Protein AF-0000000070733814 (afdb_homodimer)

Foldseek 3Di:
DPPPDDPDPPPPPPPPPPPPDPPDDDDDPDDDDDDPPPPPPPCPVPPCQVPPPDPLSKGKWKFDPRHTDDPVVLLQLQQLLLVLLVCCLPPNLVRSLVSLVCCVVPVDGDDNPCSVVSLVVLLVSLVVADLVRLCVSQVVLQVVVLVVLVVLQVVFPAKDKFKIKMWMLADWLVLLLVVCQVCQAVFSLQCSLGVFWRHWHDDPNSKIWTWGQAFPHSTTHTKIWDQPDDDPHPADDDPQFVDWRWTFIGHPPDPDGAKIWTKGKGFDPPSHTIMIMTMIMGGPSPDPVSSSRNNSVVCRNVVSSVVVSSVVVVVVVCVVVVD/DPPPDDPDPDDPPPCPPCCDDDPPDDPDPPDPDDDPPPDPPCPVPPPPQPDPPDPLSKGKWKFDPRHTDDPVVLLQLQQLLLVLLVCCLPPNLVRSLVSLVCCVVPVDGDDNPCSVVSLVVLLVSLVVADLVRLCVSQVVLQVVVLVVLVVLQVVFPAKDKFKMKMWMLADWLVLLLVVCQVCQAPFSLQCSLGVFWNHWHDDPNSKIWTWGQAFPHSTTHTKIWDQPDDDPHPADDDPQFVDWRWTFIGHPPDPDGAKIWTKTKGFDPPSHTIMIMTMIMGGPSPDPVSSSRNNSVVVRNVVSSVVVSSVVVVVVVCVVVVD

Organism: Candida parapsilosis (strain CDC 317 / ATCC MYA-4646) (NCBI:txid578454)

Radius of gyration: 31.32 Å; Cα contacts (8 Å, |Δi|>4): 1001; chains: 2; bounding box: 109×98×92 Å

Sequence (646 aa):
MIFGKAIPFTLLTIAISNELPTIFTTRSPESKDDAFSVASNGKHSNSHYSPSNNDTGLYIQTFIKGIEIPRDDILRWEARRIQVVKKRLENGLLSSLKQEVKHFLFNPKVSIDDIAAEREALVQTKLRMSHDGRKRLVARETNISGAVSSLILKTSTGFSSSSIHMKSNKGTAEGFTKWFESKVSDEKVMLQACPDHYALGTAFGLGQEVVETTGGSVLPSHFAINYLAKSDLPIVEDKDFPHQFNGPAYRNGTETVIGGTNHLMRSIPNNGGFEIIPKVFFPSGVPTYLLEQHRWHLATEWGNWITAYVNDEMGSEKRSAGVMIFGKAIPFTLLTIAISNELPTIFTTRSPESKDDAFSVASNGKHSNSHYSPSNNDTGLYIQTFIKGIEIPRDDILRWEARRIQVVKKRLENGLLSSLKQEVKHFLFNPKVSIDDIAAEREALVQTKLRMSHDGRKRLVARETNISGAVSSLILKTSTGFSSSSIHMKSNKGTAEGFTKWFESKVSDEKVMLQACPDHYALGTAFGLGQEVVETTGGSVLPSHFAINYLAKSDLPIVEDKDFPHQFNGPAYRNGTETVIGGTNHLMRSIPNNGGFEIIPKVFFPSGVPTYLLEQHRWHLATEWGNWITAYVNDEMGSEKRSAGV

Structure (mmCIF, N/CA/C/O backbone):
data_AF-0000000070733814-model_v1
#
loop_
_entity.id
_entity.type
_entity.pdbx_description
1 polymer 'Uncharacterized protein'
#
loop_
_atom_site.group_PDB
_atom_site.id
_atom_site.type_symbol
_atom_site.label_atom_id
_atom_site.label_alt_id
_atom_site.label_comp_id
_atom_site.label_asym_id
_atom_site.label_entity_id
_atom_site.label_seq_id
_atom_site.pdbx_PDB_ins_code
_atom_site.Cartn_x
_atom_site.Cartn_y
_atom_site.Cartn_z
_atom_site.occupancy
_atom_site.B_iso_or_equiv
_atom_site.auth_seq_id
_atom_site.auth_comp_id
_atom_site.auth_asym_id
_atom_site.auth_atom_id
_atom_site.pdbx_PDB_model_num
ATOM 1 N N . MET A 1 1 ? 47.312 -16.844 17.719 1 19.7 1 MET A N 1
ATOM 2 C CA . MET A 1 1 ? 46.625 -17.75 18.625 1 19.7 1 MET A CA 1
ATOM 3 C C . MET A 1 1 ? 45.75 -16.969 19.594 1 19.7 1 MET A C 1
ATOM 5 O O . MET A 1 1 ? 45.281 -17.516 20.609 1 19.7 1 MET A O 1
ATOM 9 N N . ILE A 1 2 ? 45.594 -15.617 19.547 1 24.59 2 ILE A N 1
ATOM 10 C CA . ILE A 1 2 ? 45.156 -14.867 20.703 1 24.59 2 ILE A CA 1
ATOM 11 C C . ILE A 1 2 ? 43.719 -15.227 21.031 1 24.59 2 ILE A C 1
ATOM 13 O O . ILE A 1 2 ? 42.844 -15.172 20.156 1 24.59 2 ILE A O 1
ATOM 17 N N . PHE A 1 3 ? 43.406 -15.93 22.188 1 21.52 3 PHE A N 1
ATOM 18 C CA . PHE A 1 3 ? 42.281 -16.578 22.859 1 21.52 3 PHE A CA 1
ATOM 19 C C . PHE A 1 3 ? 41.25 -15.562 23.281 1 21.52 3 PHE A C 1
ATOM 21 O O . PHE A 1 3 ? 41.375 -14.891 24.297 1 21.52 3 PHE A O 1
ATOM 28 N N . GLY A 1 4 ? 40.719 -14.664 22.406 1 20.77 4 GLY A N 1
ATOM 29 C CA . GLY A 1 4 ? 39.875 -13.578 22.859 1 20.77 4 GLY A CA 1
ATOM 30 C C . GLY A 1 4 ? 38.625 -14.055 23.594 1 20.77 4 GLY A C 1
ATOM 31 O O . GLY A 1 4 ? 37.906 -14.922 23.109 1 20.77 4 GLY A O 1
ATOM 32 N N . LYS A 1 5 ? 38.562 -13.914 25 1 21.47 5 LYS A N 1
ATOM 33 C CA . LYS A 1 5 ? 37.656 -14.375 26.047 1 21.47 5 LYS A CA 1
ATOM 34 C C . LYS A 1 5 ? 36.219 -13.938 25.734 1 21.47 5 LYS A C 1
ATOM 36 O O . LYS A 1 5 ? 36 -12.812 25.297 1 21.47 5 LYS A O 1
ATOM 41 N N . ALA A 1 6 ? 35.156 -14.82 25.766 1 20.47 6 ALA A N 1
ATOM 42 C CA . ALA A 1 6 ? 33.719 -15 25.531 1 20.47 6 ALA A CA 1
ATOM 43 C C . ALA A 1 6 ? 32.906 -14.258 26.594 1 20.47 6 ALA A C 1
ATOM 45 O O . ALA A 1 6 ? 32.969 -14.586 27.781 1 20.47 6 ALA A O 1
ATOM 46 N N . ILE A 1 7 ? 32.844 -12.82 26.688 1 23.2 7 ILE A N 1
ATOM 47 C CA . ILE A 1 7 ? 32.188 -12.148 27.797 1 23.2 7 ILE A CA 1
ATOM 48 C C . ILE A 1 7 ? 30.734 -12.602 27.906 1 23.2 7 ILE A C 1
ATOM 50 O O . ILE A 1 7 ? 30.016 -12.625 26.906 1 23.2 7 ILE A O 1
ATOM 54 N N . PRO A 1 8 ? 30.188 -13.164 29.047 1 20.31 8 PRO A N 1
ATOM 55 C CA . PRO A 1 8 ? 28.906 -13.797 29.375 1 20.31 8 PRO A CA 1
ATOM 56 C C . PRO A 1 8 ? 27.75 -12.812 29.391 1 20.31 8 PRO A C 1
ATOM 58 O O . PRO A 1 8 ? 27.844 -11.75 30.016 1 20.31 8 PRO A O 1
ATOM 61 N N . PHE A 1 9 ? 26.953 -12.539 28.281 1 20.38 9 PHE A N 1
ATOM 62 C CA . PHE A 1 9 ? 25.828 -11.633 28.125 1 20.38 9 PHE A CA 1
ATOM 63 C C . PHE A 1 9 ? 24.672 -12.031 29.047 1 20.38 9 PHE A C 1
ATOM 65 O O . PHE A 1 9 ? 24.094 -13.109 28.891 1 20.38 9 PHE A O 1
ATOM 72 N N . THR A 1 10 ? 24.703 -11.688 30.406 1 19.06 10 THR A N 1
ATOM 73 C CA . THR A 1 10 ? 23.688 -11.961 31.406 1 19.06 10 THR A CA 1
ATOM 74 C C . THR A 1 10 ? 22.344 -11.344 31 1 19.06 10 THR A C 1
ATOM 76 O O . THR A 1 10 ? 22.266 -10.133 30.75 1 19.06 10 THR A O 1
ATOM 79 N N . LEU A 1 11 ? 21.312 -12.078 30.547 1 19.34 11 LEU A N 1
ATOM 80 C CA . LEU A 1 11 ? 19.938 -11.891 30.094 1 19.34 11 LEU A CA 1
ATOM 81 C C . LEU A 1 11 ? 19.062 -11.383 31.234 1 19.34 11 LEU A C 1
ATOM 83 O O . LEU A 1 11 ? 18.828 -12.102 32.219 1 19.34 11 LEU A O 1
ATOM 87 N N . LEU A 1 12 ? 19.172 -10.062 31.719 1 19.67 12 LEU A N 1
ATOM 88 C CA . LEU A 1 12 ? 18.328 -9.531 32.781 1 19.67 12 LEU A CA 1
ATOM 89 C C . LEU A 1 12 ? 16.844 -9.656 32.438 1 19.67 12 LEU A C 1
ATOM 91 O O . LEU A 1 12 ? 16.422 -9.18 31.375 1 19.67 12 LEU A O 1
ATOM 95 N N . THR A 1 13 ? 16 -10.562 33 1 19.97 13 THR A N 1
ATOM 96 C CA . THR A 1 13 ? 14.609 -10.977 32.969 1 19.97 13 THR A CA 1
ATOM 97 C C . THR A 1 13 ? 13.711 -9.883 33.531 1 19.97 13 THR A C 1
ATOM 99 O O . THR A 1 13 ? 13.727 -9.617 34.75 1 19.97 13 THR A O 1
ATOM 102 N N . ILE A 1 14 ? 13.688 -8.602 33.031 1 19.52 14 ILE A N 1
ATOM 103 C CA . ILE A 1 14 ? 12.867 -7.617 33.75 1 19.52 14 ILE A CA 1
ATOM 104 C C . ILE A 1 14 ? 11.398 -8.047 33.688 1 19.52 14 ILE A C 1
ATOM 106 O O . ILE A 1 14 ? 10.844 -8.266 32.594 1 19.52 14 ILE A O 1
ATOM 110 N N . ALA A 1 15 ? 10.797 -8.625 34.75 1 20.14 15 ALA A N 1
ATOM 111 C CA . ALA A 1 15 ? 9.445 -9.07 35.094 1 20.14 15 ALA A CA 1
ATOM 112 C C . ALA A 1 15 ? 8.453 -7.906 35.031 1 20.14 15 ALA A C 1
ATOM 114 O O . ALA A 1 15 ? 8.531 -6.973 35.844 1 20.14 15 ALA A O 1
ATOM 115 N N . ILE A 1 16 ? 8.078 -7.309 33.875 1 19.89 16 ILE A N 1
ATOM 116 C CA . ILE A 1 16 ? 7.168 -6.168 33.812 1 19.89 16 ILE A CA 1
ATOM 117 C C . ILE A 1 16 ? 5.785 -6.578 34.312 1 19.89 16 ILE A C 1
ATOM 119 O O . ILE A 1 16 ? 5.152 -7.473 33.75 1 19.89 16 ILE A O 1
ATOM 123 N N . SER A 1 17 ? 5.527 -6.508 35.656 1 19.47 17 SER A N 1
ATOM 124 C CA . SER A 1 17 ? 4.293 -6.75 36.375 1 19.47 17 SER A CA 1
ATOM 125 C C . SER A 1 17 ? 3.158 -5.875 35.875 1 19.47 17 SER A C 1
ATOM 127 O O . SER A 1 17 ? 3.258 -4.648 35.875 1 19.47 17 SER A O 1
ATOM 129 N N . ASN A 1 18 ? 2.453 -6.176 34.781 1 19.5 18 ASN A N 1
ATOM 130 C CA . ASN A 1 18 ? 1.342 -5.5 34.125 1 19.5 18 ASN A CA 1
ATOM 131 C C . ASN A 1 18 ? 0.117 -5.418 35.031 1 19.5 18 ASN A C 1
ATOM 133 O O . ASN A 1 18 ? -0.733 -6.309 35.031 1 19.5 18 ASN A O 1
ATOM 137 N N . GLU A 1 19 ? 0.211 -5.035 36.312 1 20.08 19 GLU A N 1
ATOM 138 C CA . GLU A 1 19 ? -1.001 -5.051 37.125 1 20.08 19 GLU A CA 1
ATOM 139 C C . GLU A 1 19 ? -1.985 -3.979 36.688 1 20.08 19 GLU A C 1
ATOM 141 O O . GLU A 1 19 ? -1.75 -2.785 36.875 1 20.08 19 GLU A O 1
ATOM 146 N N . LEU A 1 20 ? -2.488 -3.873 35.469 1 18.95 20 LEU A N 1
ATOM 147 C CA . LEU A 1 20 ? -3.316 -2.713 35.188 1 18.95 20 LEU A CA 1
ATOM 148 C C . LEU A 1 20 ? -4.621 -2.752 35.969 1 18.95 20 LEU A C 1
ATOM 150 O O . LEU A 1 20 ? -5.301 -3.781 36 1 18.95 20 LEU A O 1
ATOM 154 N N . PRO A 1 21 ? -4.844 -1.815 36.906 1 18.8 21 PRO A N 1
ATOM 155 C CA . PRO A 1 21 ? -5.992 -1.739 37.812 1 18.8 21 PRO A CA 1
ATOM 156 C C . PRO A 1 21 ? -7.301 -1.441 37.094 1 18.8 21 PRO A C 1
ATOM 158 O O . PRO A 1 21 ? -7.301 -0.705 36.094 1 18.8 21 PRO A O 1
ATOM 161 N N . THR A 1 22 ? -8.273 -2.332 37 1 20.08 22 THR A N 1
ATOM 162 C CA . THR A 1 22 ? -9.578 -2.43 36.344 1 20.08 22 THR A CA 1
ATOM 163 C C . THR A 1 22 ? -10.547 -1.406 36.906 1 20.08 22 THR A C 1
ATOM 165 O O . THR A 1 22 ? -11.625 -1.768 37.375 1 20.08 22 THR A O 1
ATOM 168 N N . ILE A 1 23 ? -10.141 -0.099 37.219 1 18.05 23 ILE A N 1
ATOM 169 C CA . ILE A 1 23 ? -11.016 0.609 38.125 1 18.05 23 ILE A CA 1
ATOM 170 C C . ILE A 1 23 ? -12.312 0.999 37.438 1 18.05 23 ILE A C 1
ATOM 172 O O . ILE A 1 23 ? -13.289 1.39 38.062 1 18.05 23 ILE A O 1
ATOM 176 N N . PHE A 1 24 ? -12.453 1.266 36.094 1 18.45 24 PHE A N 1
ATOM 177 C CA . PHE A 1 24 ? -13.32 2.395 35.781 1 18.45 24 PHE A CA 1
ATOM 178 C C . PHE A 1 24 ? -14.789 2.006 35.938 1 18.45 24 PHE A C 1
ATOM 180 O O . PHE A 1 24 ? -15.242 1.041 35.312 1 18.45 24 PHE A O 1
ATOM 187 N N . THR A 1 25 ? -15.422 2.32 37.062 1 18.22 25 THR A N 1
ATOM 188 C CA . THR A 1 25 ? -16.781 2.051 37.531 1 18.22 25 THR A CA 1
ATOM 189 C C . THR A 1 25 ? -17.797 2.762 36.656 1 18.22 25 THR A C 1
ATOM 191 O O . THR A 1 25 ? -17.656 3.951 36.375 1 18.22 25 THR A O 1
ATOM 194 N N . THR A 1 26 ? -18.594 2.018 35.906 1 17.7 26 THR A N 1
ATOM 195 C CA . THR A 1 26 ? -19.625 2.299 34.938 1 17.7 26 THR A CA 1
ATOM 196 C C . THR A 1 26 ? -20.797 3.047 35.562 1 17.7 26 THR A C 1
ATOM 198 O O . THR A 1 26 ? -21.484 2.508 36.406 1 17.7 26 THR A O 1
ATOM 201 N N . ARG A 1 27 ? -20.578 4.387 35.781 1 17.64 27 ARG A N 1
ATOM 202 C CA . ARG A 1 27 ? -21.672 5.16 36.375 1 17.64 27 ARG A CA 1
ATOM 203 C C . ARG A 1 27 ? -22.953 5.031 35.531 1 17.64 27 ARG A C 1
ATOM 205 O O . ARG A 1 27 ? -22.875 4.836 34.312 1 17.64 27 ARG A O 1
ATOM 212 N N . SER A 1 28 ? -24.141 5.09 36.188 1 17.94 28 SER A N 1
ATOM 213 C CA . SER A 1 28 ? -25.547 4.762 35.938 1 17.94 28 SER A CA 1
ATOM 214 C C . SER A 1 28 ? -26.203 5.793 35.031 1 17.94 28 SER A C 1
ATOM 216 O O . SER A 1 28 ? -26 7 35.219 1 17.94 28 SER A O 1
ATOM 218 N N . PRO A 1 29 ? -26.609 5.457 33.812 1 19.16 29 PRO A N 1
ATOM 219 C CA . PRO A 1 29 ? -27.203 6.215 32.719 1 19.16 29 PRO A CA 1
ATOM 220 C C . PRO A 1 29 ? -28.5 6.906 33.125 1 19.16 29 PRO A C 1
ATOM 222 O O . PRO A 1 29 ? -29.5 6.238 33.406 1 19.16 29 PRO A O 1
ATOM 225 N N . GLU A 1 30 ? -28.406 7.922 34.094 1 17.73 30 GLU A N 1
ATOM 226 C CA . GLU A 1 30 ? -29.734 8.398 34.469 1 17.73 30 GLU A CA 1
ATOM 227 C C . GLU A 1 30 ? -30.5 8.906 33.25 1 17.73 30 GLU A C 1
ATOM 229 O O . GLU A 1 30 ? -29.906 9.273 32.25 1 17.73 30 GLU A O 1
ATOM 234 N N . SER A 1 31 ? -31.875 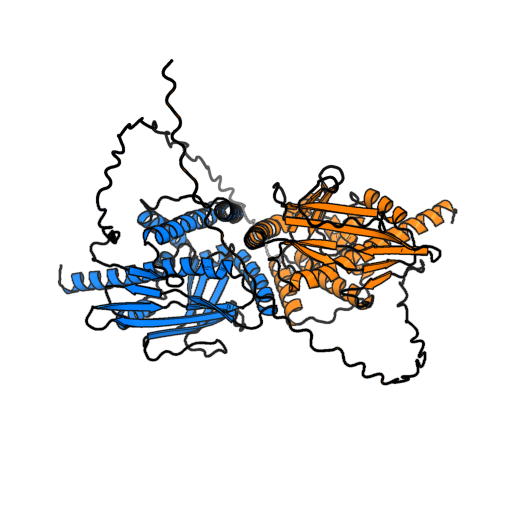8.992 33.406 1 18.09 31 SER A N 1
ATOM 235 C CA . SER A 1 31 ? -33.125 8.93 32.688 1 18.09 31 SER A CA 1
ATOM 236 C C . SER A 1 31 ? -33.469 10.273 32.062 1 18.09 31 SER A C 1
ATOM 238 O O . SER A 1 31 ? -34.562 10.43 31.484 1 18.09 31 SER A O 1
ATOM 240 N N . LYS A 1 32 ? -32.438 11.195 31.938 1 16.84 32 LYS A N 1
ATOM 241 C CA . LYS A 1 32 ? -33.125 12.484 31.922 1 16.84 32 LYS A CA 1
ATOM 242 C C . LYS A 1 32 ? -34.062 12.594 30.703 1 16.84 32 LYS A C 1
ATOM 244 O O . LYS A 1 32 ? -33.719 12.141 29.609 1 16.84 32 LYS A O 1
ATOM 249 N N . ASP A 1 33 ? -35.312 13.094 30.859 1 17.36 33 ASP A N 1
ATOM 250 C CA . ASP A 1 33 ? -36.656 13.25 30.297 1 17.36 33 ASP A CA 1
ATOM 251 C C . ASP A 1 33 ? -36.656 14.312 29.188 1 17.36 33 ASP A C 1
ATOM 253 O O . ASP A 1 33 ? -37.562 14.328 28.344 1 17.36 33 ASP A O 1
ATOM 257 N N . ASP A 1 34 ? -35.75 15.305 29.188 1 18.45 34 ASP A N 1
ATOM 258 C CA . ASP A 1 34 ? -36.469 16.562 28.938 1 18.45 34 ASP A CA 1
ATOM 259 C C . ASP A 1 34 ? -36.938 16.641 27.5 1 18.45 34 ASP A C 1
ATOM 261 O O . ASP A 1 34 ? -36.312 16.078 26.594 1 18.45 34 ASP A O 1
ATOM 265 N N . ALA A 1 35 ? -38.219 17.297 27.312 1 18.88 35 ALA A N 1
ATOM 266 C CA . ALA A 1 35 ? -39.344 17.672 26.453 1 18.88 35 ALA A CA 1
ATOM 267 C C . ALA A 1 35 ? -38.875 18.625 25.359 1 18.88 35 ALA A C 1
ATOM 269 O O . ALA A 1 35 ? -38.438 19.734 25.641 1 18.88 35 ALA A O 1
ATOM 270 N N . PHE A 1 36 ? -38.375 18.078 24.234 1 19.28 36 PHE A N 1
ATOM 271 C CA . PHE A 1 36 ? -37.812 18.812 23.094 1 19.28 36 PHE A CA 1
ATOM 272 C C . PHE A 1 36 ? -38.906 19.672 22.438 1 19.28 36 PHE A C 1
ATOM 274 O O . PHE A 1 36 ? -39.812 19.156 21.828 1 19.28 36 PHE A O 1
ATOM 281 N N . SER A 1 37 ? -39.406 20.688 23.234 1 18.09 37 SER A N 1
ATOM 282 C CA . SER A 1 37 ? -40.375 21.547 22.531 1 18.09 37 SER A CA 1
ATOM 283 C C . SER A 1 37 ? -39.781 22.094 21.25 1 18.09 37 SER A C 1
ATOM 285 O O . SER A 1 37 ? -38.625 22.516 21.219 1 18.09 37 SER A O 1
ATOM 287 N N . VAL A 1 38 ? -40.469 21.844 20.141 1 18.53 38 VAL A N 1
ATOM 288 C CA . VAL A 1 38 ? -40.281 21.938 18.703 1 18.53 38 VAL A CA 1
ATOM 289 C C . VAL A 1 38 ? -40.25 23.406 18.281 1 18.53 38 VAL A C 1
ATOM 291 O O . VAL A 1 38 ? -40.375 23.719 17.094 1 18.53 38 VAL A O 1
ATOM 294 N N . ALA A 1 39 ? -40.219 24.391 19.219 1 19.97 39 ALA A N 1
ATOM 295 C CA . ALA A 1 39 ? -40.594 25.672 18.625 1 19.97 39 ALA A CA 1
ATOM 296 C C . ALA A 1 39 ? -39.656 26.062 17.5 1 19.97 39 ALA A C 1
ATOM 298 O O . ALA A 1 39 ? -38.469 25.766 17.547 1 19.97 39 ALA A O 1
ATOM 299 N N . SER A 1 40 ? -40.281 26.328 16.344 1 19.73 40 SER A N 1
ATOM 300 C CA . SER A 1 40 ? -39.906 26.672 14.977 1 19.73 40 SER A CA 1
ATOM 301 C C . SER A 1 40 ? -38.969 27.891 14.953 1 19.73 40 SER A C 1
ATOM 303 O O . SER A 1 40 ? -38.719 28.469 13.891 1 19.73 40 SER A O 1
ATOM 305 N N . ASN A 1 41 ? -38.438 28.25 16.172 1 20.41 41 ASN A N 1
ATOM 306 C CA . ASN A 1 41 ? -37.938 29.625 16.172 1 20.41 41 ASN A CA 1
ATOM 307 C C . ASN A 1 41 ? -36.938 29.844 15.039 1 20.41 41 ASN A C 1
ATOM 309 O O . ASN A 1 41 ? -36.312 28.906 14.578 1 20.41 41 ASN A O 1
ATOM 313 N N . GLY A 1 42 ? -37.125 31 14.297 1 20.69 42 GLY A N 1
ATOM 314 C CA . GLY A 1 42 ? -36.375 31.734 13.305 1 20.69 42 GLY A CA 1
ATOM 315 C C . GLY A 1 42 ? -34.875 31.719 13.562 1 20.69 42 GLY A C 1
ATOM 316 O O . GLY A 1 42 ? -34.344 32.562 14.289 1 20.69 42 GLY A O 1
ATOM 317 N N . LYS A 1 43 ? -34.406 30.438 13.648 1 24.48 43 LYS A N 1
ATOM 318 C CA . LYS A 1 43 ? -33.031 30.281 14.125 1 24.48 43 LYS A CA 1
ATOM 319 C C . LYS A 1 43 ? -32.062 31.078 13.242 1 24.48 43 LYS A C 1
ATOM 321 O O . LYS A 1 43 ? -31.906 30.781 12.047 1 24.48 43 LYS A O 1
ATOM 326 N N . HIS A 1 44 ? -32.094 32.438 13.461 1 20.77 44 HIS A N 1
ATOM 327 C CA . HIS A 1 44 ? -30.922 33.156 13.016 1 20.77 44 HIS A CA 1
ATOM 328 C C . HIS A 1 44 ? -29.656 32.312 13.258 1 20.77 44 HIS A C 1
ATOM 330 O O . HIS A 1 44 ? -29.406 31.875 14.383 1 20.77 44 HIS A O 1
ATOM 336 N N . SER A 1 45 ? -29.453 31.484 12.328 1 24.84 45 SER A N 1
ATOM 337 C CA . SER A 1 45 ? -28.281 30.641 12.43 1 24.84 45 SER A CA 1
ATOM 338 C C . SER A 1 45 ? -27.062 31.438 12.883 1 24.84 45 SER A C 1
ATOM 340 O O . SER A 1 45 ? -26.594 32.344 12.172 1 24.84 45 SER A O 1
ATOM 342 N N . ASN A 1 46 ? -27.109 31.797 14.18 1 24.05 46 ASN A N 1
ATOM 343 C CA . ASN A 1 46 ? -25.875 32.281 14.789 1 24.05 46 ASN A CA 1
ATOM 344 C C . ASN A 1 46 ? -24.672 31.484 14.312 1 24.05 46 ASN A C 1
ATOM 346 O O . ASN A 1 46 ? -24.641 30.25 14.438 1 24.05 46 ASN A O 1
ATOM 350 N N . SER A 1 47 ? -24.188 31.891 13.219 1 26.56 47 SER A N 1
ATOM 351 C CA . SER A 1 47 ? -22.844 31.422 12.859 1 26.56 47 SER A CA 1
ATOM 352 C C . SER A 1 47 ? -21.984 31.203 14.094 1 26.56 47 SER A C 1
ATOM 354 O O . SER A 1 47 ? -21.562 32.156 14.742 1 26.56 47 SER A O 1
ATOM 356 N N . HIS A 1 48 ? -22.5 30.266 14.953 1 26.7 48 HIS A N 1
ATOM 357 C CA . HIS A 1 48 ? -21.719 29.891 16.109 1 26.7 48 HIS A CA 1
ATOM 358 C C . HIS A 1 48 ? -20.25 29.719 15.742 1 26.7 48 HIS A C 1
ATOM 360 O O . HIS A 1 48 ? -19.891 28.781 15.023 1 26.7 48 HIS A O 1
ATOM 366 N N . TYR A 1 49 ? -19.547 30.766 15.43 1 29.44 49 TYR A N 1
ATOM 367 C CA . TYR A 1 49 ? -18.094 30.781 15.57 1 29.44 49 TYR A CA 1
ATOM 368 C C . TYR A 1 49 ? -17.656 29.984 16.797 1 29.44 49 TYR A C 1
ATOM 370 O O . TYR A 1 49 ? -18.141 30.219 17.906 1 29.44 49 TYR A O 1
ATOM 378 N N . SER A 1 50 ? -17.625 28.734 16.641 1 32.47 50 SER A N 1
ATOM 379 C CA . SER A 1 50 ? -17.094 28.016 17.797 1 32.47 50 SER A CA 1
ATOM 380 C C . SER A 1 50 ? -15.938 28.797 18.438 1 32.47 50 SER A C 1
ATOM 382 O O . SER A 1 50 ? -14.969 29.141 17.766 1 32.47 50 SER A O 1
ATOM 384 N N . PRO A 1 51 ? -16.125 29.469 19.484 1 33.06 51 PRO A N 1
ATOM 385 C CA . PRO A 1 51 ? -15.078 30.203 20.203 1 33.06 51 PRO A CA 1
ATOM 386 C C . PRO A 1 51 ? -13.758 29.422 20.281 1 33.06 51 PRO A C 1
ATOM 388 O O . PRO A 1 51 ? -13.766 28.219 20.547 1 33.06 51 PRO A O 1
ATOM 391 N N . SER A 1 52 ? -12.805 29.578 19.375 1 38.22 52 SER A N 1
ATOM 392 C CA . SER A 1 52 ? -11.43 29.297 19.766 1 38.22 52 SER A CA 1
ATOM 393 C C . SER A 1 52 ? -11.234 29.516 21.266 1 38.22 52 SER A C 1
ATOM 395 O O . SER A 1 52 ? -11.633 30.562 21.797 1 38.22 52 SER A O 1
ATOM 397 N N . ASN A 1 53 ? -11.383 28.453 21.969 1 40.22 53 ASN A N 1
ATOM 398 C CA . ASN A 1 53 ? -11.164 28.453 23.422 1 40.22 53 ASN A CA 1
ATOM 399 C C . ASN A 1 53 ? -10.07 29.438 23.812 1 40.22 53 ASN A C 1
ATOM 401 O O . ASN A 1 53 ? -9.641 29.453 24.969 1 40.22 53 ASN A O 1
ATOM 405 N N . ASN A 1 54 ? -9.211 29.859 22.828 1 50.69 54 ASN A N 1
ATOM 406 C CA . ASN A 1 54 ? -8.125 30.609 23.453 1 50.69 54 ASN A CA 1
ATOM 407 C C . ASN A 1 54 ? -8.492 32.094 23.656 1 50.69 54 ASN A C 1
ATOM 409 O O . ASN A 1 54 ? -9.352 32.625 22.938 1 50.69 54 ASN A O 1
ATOM 413 N N . ASP A 1 55 ? -8.219 32.562 24.781 1 63.16 55 ASP A N 1
ATOM 414 C CA . ASP A 1 55 ? -8.25 33.969 25.25 1 63.16 55 ASP A CA 1
ATOM 415 C C . ASP A 1 55 ? -7.672 34.906 24.203 1 63.16 55 ASP A C 1
ATOM 417 O O . ASP A 1 55 ? -7.621 36.125 24.422 1 63.16 55 ASP A O 1
ATOM 421 N N . THR A 1 56 ? -7.371 34.406 22.969 1 76.19 56 THR A N 1
ATOM 422 C CA . THR A 1 56 ? -6.66 35.25 22 1 76.19 56 THR A CA 1
ATOM 423 C C . THR A 1 56 ? -7.633 35.875 21.016 1 76.19 56 THR A C 1
ATOM 425 O O . THR A 1 56 ? -7.27 36.812 20.281 1 76.19 56 THR A O 1
ATOM 428 N N . GLY A 1 57 ? -8.883 35.438 20.969 1 87.56 57 GLY A N 1
ATOM 429 C CA . GLY A 1 57 ? -9.805 35.906 19.938 1 87.56 57 GLY A CA 1
ATOM 430 C C . GLY A 1 57 ? -9.492 35.375 18.562 1 87.56 57 GLY A C 1
ATOM 431 O O . GLY A 1 57 ? -9.984 35.906 17.562 1 87.56 57 GLY A O 1
ATOM 432 N N . LEU A 1 58 ? -8.617 34.438 18.438 1 93.44 58 LEU A N 1
ATOM 433 C CA . LEU A 1 58 ? -8.227 33.812 17.172 1 93.44 58 LEU A CA 1
ATOM 434 C C . LEU A 1 58 ? -9.375 33.031 16.562 1 93.44 58 LEU A C 1
ATOM 436 O O . LEU A 1 58 ? -10.055 32.281 17.25 1 93.44 58 LEU A O 1
ATOM 440 N N . TYR A 1 59 ? -9.602 33.312 15.328 1 93.62 59 TYR A N 1
ATOM 441 C CA . TYR A 1 59 ? -10.531 32.531 14.508 1 93.62 59 TYR A CA 1
ATOM 442 C C . TYR A 1 59 ? -9.875 32.125 13.203 1 93.62 59 TYR A C 1
ATOM 444 O O . TYR A 1 59 ? -9.266 32.938 12.508 1 93.62 59 TYR A O 1
ATOM 452 N N . ILE A 1 60 ? -9.977 30.812 12.906 1 97 60 ILE A N 1
ATOM 453 C CA . ILE A 1 60 ? -9.422 30.266 11.672 1 97 60 ILE A CA 1
ATOM 454 C C . ILE A 1 60 ? -10.539 29.672 10.82 1 97 60 ILE A C 1
ATOM 456 O O . ILE A 1 60 ? -11.273 28.797 11.273 1 97 60 ILE A O 1
ATOM 460 N N . GLN A 1 61 ? -10.719 30.172 9.656 1 98.19 61 GLN A N 1
ATOM 461 C CA . GLN A 1 61 ? -11.609 29.547 8.68 1 98.19 61 GLN A CA 1
ATOM 462 C C . GLN A 1 61 ? -10.852 28.578 7.785 1 98.19 61 GLN A C 1
ATOM 464 O O . GLN A 1 61 ? -9.758 28.891 7.301 1 98.19 61 GLN A O 1
ATOM 469 N N . THR A 1 62 ? -11.406 27.453 7.656 1 98.69 62 THR A N 1
ATOM 470 C CA . THR A 1 62 ? -10.797 26.422 6.812 1 98.69 62 THR A CA 1
ATOM 471 C C . THR A 1 62 ? -11.75 26.016 5.695 1 98.69 62 THR A C 1
ATOM 473 O O . THR A 1 62 ? -12.922 25.734 5.949 1 98.69 62 THR A O 1
ATOM 476 N N . PHE A 1 63 ? -11.242 25.984 4.465 1 98.75 63 PHE A N 1
ATOM 477 C CA . PHE A 1 63 ? -12.031 25.578 3.309 1 98.75 63 PHE A CA 1
ATOM 478 C C . PHE A 1 63 ? -11.398 24.391 2.609 1 98.75 63 PHE A C 1
ATOM 480 O O . PHE A 1 63 ? -10.211 24.422 2.27 1 98.75 63 PHE A O 1
ATOM 487 N N . ILE A 1 64 ? -12.164 23.375 2.439 1 98.38 64 ILE A N 1
ATOM 488 C CA . ILE A 1 64 ? -11.781 22.234 1.635 1 98.38 64 ILE A CA 1
ATOM 489 C C . ILE A 1 64 ? -12.68 22.125 0.406 1 98.38 64 ILE A C 1
ATOM 491 O O . ILE A 1 64 ? -13.906 22.031 0.533 1 98.38 64 ILE A O 1
ATOM 495 N N . LYS A 1 65 ? -12.023 22.219 -0.728 1 97.06 65 LYS A N 1
ATOM 496 C CA . LYS A 1 65 ? -12.742 22.219 -1.999 1 97.06 65 LYS A CA 1
ATOM 497 C C . LYS A 1 65 ? -13.82 23.297 -2.02 1 97.06 65 LYS A C 1
ATOM 499 O O . LYS A 1 65 ? -14.953 23.047 -2.439 1 97.06 65 LYS A O 1
ATOM 504 N N . GLY A 1 66 ? -13.477 24.359 -1.406 1 97.06 66 GLY A N 1
ATOM 505 C CA . GLY A 1 66 ? -14.336 25.547 -1.451 1 97.06 66 GLY A CA 1
ATOM 506 C C . GLY A 1 66 ? -15.422 25.531 -0.388 1 97.06 66 GLY A C 1
ATOM 507 O O . GLY A 1 66 ? -16.188 26.484 -0.27 1 97.06 66 GLY A O 1
ATOM 508 N N . ILE A 1 67 ? -15.461 24.5 0.335 1 98.12 67 ILE A N 1
ATOM 509 C CA . ILE A 1 67 ? -16.484 24.359 1.372 1 98.12 67 ILE A CA 1
ATOM 510 C C . ILE A 1 67 ? -15.859 24.641 2.74 1 98.12 67 ILE A C 1
ATOM 512 O O . ILE A 1 67 ? -14.836 24.047 3.096 1 98.12 67 ILE A O 1
ATOM 516 N N . GLU A 1 68 ? -16.5 25.516 3.457 1 98.25 68 GLU A N 1
ATOM 517 C CA . GLU A 1 68 ? -16 25.797 4.801 1 98.25 68 GLU A CA 1
ATOM 518 C C . GLU A 1 68 ? -16.234 24.609 5.73 1 98.25 68 GLU A C 1
ATOM 520 O O . GLU A 1 68 ? -17.344 24.078 5.797 1 98.25 68 GLU A O 1
ATOM 525 N N . ILE A 1 69 ? -15.227 24.234 6.426 1 98.44 69 ILE A N 1
ATOM 526 C CA . ILE A 1 69 ? -15.281 23.094 7.344 1 98.44 69 ILE A CA 1
ATOM 527 C C . ILE A 1 69 ? -15.352 23.594 8.781 1 98.44 69 ILE A C 1
ATOM 529 O O . ILE A 1 69 ? -14.516 24.391 9.211 1 98.44 69 ILE A O 1
ATOM 533 N N . PRO A 1 70 ? -16.359 23.109 9.508 1 96.81 70 PRO A N 1
ATOM 534 C CA . PRO A 1 70 ? -16.422 23.5 10.914 1 96.81 70 PRO A CA 1
ATOM 535 C C . PRO A 1 70 ? -15.188 23.047 11.695 1 96.81 70 PRO A C 1
ATOM 537 O O . PRO A 1 70 ? -14.68 21.953 11.477 1 96.81 70 PRO A O 1
ATOM 540 N N . ARG A 1 71 ? -14.797 23.906 12.57 1 95.56 71 ARG A N 1
ATOM 541 C CA . ARG A 1 71 ? -13.625 23.625 13.391 1 95.56 71 ARG A CA 1
ATOM 542 C C . ARG A 1 71 ? -13.797 22.312 14.156 1 95.56 71 ARG A C 1
ATOM 544 O O . ARG A 1 71 ? -12.844 21.547 14.289 1 95.56 71 ARG A O 1
ATOM 551 N N . ASP A 1 72 ? -14.977 22 14.609 1 95.25 72 ASP A N 1
ATOM 552 C CA . ASP A 1 72 ? -15.219 20.781 15.383 1 95.25 72 ASP A CA 1
ATOM 553 C C . ASP A 1 72 ? -14.93 19.531 14.547 1 95.25 72 ASP A C 1
ATOM 555 O O . ASP A 1 72 ? -14.484 18.516 15.078 1 95.25 72 ASP A O 1
ATOM 559 N N . ASP A 1 73 ? -15.227 19.641 13.297 1 96.25 73 ASP A N 1
ATOM 560 C CA . ASP A 1 73 ? -14.969 18.5 12.422 1 96.25 73 ASP A CA 1
ATOM 561 C C . ASP A 1 73 ? -13.469 18.25 12.281 1 96.25 73 ASP A C 1
ATOM 563 O O . ASP A 1 73 ? -13.031 17.094 12.242 1 96.25 73 ASP A O 1
ATOM 567 N N . ILE A 1 74 ? -12.688 19.312 12.219 1 97.31 74 ILE A N 1
ATOM 568 C CA . ILE A 1 74 ? -11.234 19.188 12.141 1 97.31 74 ILE A CA 1
ATOM 569 C C . ILE A 1 74 ? -10.695 18.594 13.438 1 97.31 74 ILE A C 1
ATOM 571 O O . ILE A 1 74 ? -9.844 17.703 13.414 1 97.31 74 ILE A O 1
ATOM 575 N N . LEU A 1 75 ? -11.234 19.047 14.516 1 97.06 75 LEU A N 1
ATOM 576 C CA . LEU A 1 75 ? -10.812 18.547 15.82 1 97.06 75 LEU A CA 1
ATOM 577 C C . LEU A 1 75 ? -11.195 17.078 15.977 1 97.06 75 LEU A C 1
ATOM 579 O O . LEU A 1 75 ? -10.461 16.297 16.594 1 97.06 75 LEU A O 1
ATOM 583 N N . ARG A 1 76 ? -12.336 16.703 15.438 1 96.12 76 ARG A N 1
ATOM 584 C CA . ARG A 1 76 ? -12.742 15.297 15.516 1 96.12 76 ARG A CA 1
ATOM 585 C C . ARG A 1 76 ? -11.805 14.414 14.695 1 96.12 76 ARG A C 1
ATOM 587 O O . ARG A 1 76 ? -11.477 13.297 15.109 1 96.12 76 ARG A O 1
ATOM 594 N N . TRP A 1 77 ? -11.453 14.891 13.539 1 95.56 77 TRP A N 1
ATOM 595 C CA . TRP A 1 77 ? -10.469 14.156 12.758 1 95.56 77 TRP A CA 1
ATOM 596 C C . TRP A 1 77 ? -9.172 13.992 13.539 1 95.56 77 TRP A C 1
ATOM 598 O O . TRP A 1 77 ? -8.594 12.898 13.57 1 95.56 77 TRP A O 1
ATOM 608 N N . GLU A 1 78 ? -8.734 15.047 14.18 1 97.06 78 GLU A N 1
ATOM 609 C CA . GLU A 1 78 ? -7.527 14.984 14.992 1 97.06 78 GLU A CA 1
ATOM 610 C C . GLU A 1 78 ? -7.668 13.969 16.125 1 97.06 78 GLU A C 1
ATOM 612 O O . GLU A 1 78 ? -6.75 13.188 16.375 1 97.06 78 GLU A O 1
ATOM 617 N N . ALA A 1 79 ? -8.781 14.047 16.719 1 96.81 79 ALA A N 1
ATOM 618 C CA . ALA A 1 79 ? -9.023 13.133 17.828 1 96.81 79 ALA A CA 1
ATOM 619 C C . ALA A 1 79 ? -8.953 11.68 17.375 1 96.81 79 ALA A C 1
ATOM 621 O O . ALA A 1 79 ? -8.414 10.828 18.078 1 96.81 79 ALA A O 1
ATOM 622 N N . ARG A 1 80 ? -9.484 11.406 16.25 1 94.81 80 ARG A N 1
ATOM 623 C CA . ARG A 1 80 ? -9.414 10.062 15.703 1 94.81 80 ARG A CA 1
ATOM 624 C C . ARG A 1 80 ? -7.969 9.648 15.453 1 94.81 80 ARG A C 1
ATOM 626 O O . ARG A 1 80 ? -7.574 8.523 15.766 1 94.81 80 ARG A O 1
ATOM 633 N N . ARG A 1 81 ? -7.242 10.57 14.945 1 96.38 81 ARG A N 1
ATOM 634 C CA . ARG A 1 81 ? -5.848 10.258 14.656 1 96.38 81 ARG A CA 1
ATOM 635 C C . ARG A 1 81 ? -5.055 10.055 15.945 1 96.38 81 ARG A C 1
ATOM 637 O O . ARG A 1 81 ? -4.16 9.211 16 1 96.38 81 ARG A O 1
ATOM 644 N N . ILE A 1 82 ? -5.359 10.828 16.953 1 97.19 82 ILE A N 1
ATOM 645 C CA . ILE A 1 82 ? -4.707 10.664 18.25 1 97.19 82 ILE A CA 1
ATOM 646 C C . ILE A 1 82 ? -4.918 9.234 18.75 1 97.19 82 ILE A C 1
ATOM 648 O O . ILE A 1 82 ? -3.984 8.594 19.234 1 97.19 82 ILE A O 1
ATOM 652 N N . GLN A 1 83 ? -6.098 8.727 18.578 1 95.31 83 GLN A N 1
ATOM 653 C CA . GLN A 1 83 ? -6.395 7.367 19.031 1 95.31 83 GLN A CA 1
ATOM 654 C C . GLN A 1 83 ? -5.531 6.348 18.297 1 95.31 83 GLN A C 1
ATOM 656 O O . GLN A 1 83 ? -5 5.422 18.906 1 95.31 83 GLN A O 1
ATOM 661 N N . VAL A 1 84 ? -5.391 6.504 17.031 1 95.88 84 VAL A N 1
ATOM 662 C CA . VAL A 1 84 ? -4.617 5.574 16.219 1 95.88 84 VAL A CA 1
ATOM 663 C C . VAL A 1 84 ? -3.148 5.621 16.641 1 95.88 84 VAL A C 1
ATOM 665 O O . VAL A 1 84 ? -2.521 4.582 16.844 1 95.88 84 VAL A O 1
ATOM 668 N N . VAL A 1 85 ? -2.594 6.828 16.766 1 97.75 85 VAL A N 1
ATOM 669 C CA . VAL A 1 85 ? -1.174 6.984 17.062 1 97.75 85 VAL A CA 1
ATOM 670 C C . VAL A 1 85 ? -0.887 6.516 18.484 1 97.75 85 VAL A C 1
ATOM 672 O O . VAL A 1 85 ? 0.161 5.922 18.75 1 97.75 85 VAL A O 1
ATOM 675 N N . LYS A 1 86 ? -1.812 6.758 19.375 1 96.88 86 LYS A N 1
ATOM 676 C CA . LYS A 1 86 ? -1.659 6.238 20.734 1 96.88 86 LYS A CA 1
ATOM 677 C C . LYS A 1 86 ? -1.532 4.715 20.719 1 96.88 86 LYS A C 1
ATOM 679 O O . LYS A 1 86 ? -0.688 4.156 21.422 1 96.88 86 LYS A O 1
ATOM 684 N N . LYS A 1 87 ? -2.377 4.062 19.953 1 96.62 87 LYS A N 1
ATOM 685 C CA . LYS A 1 87 ? -2.301 2.611 19.844 1 96.62 87 LYS A CA 1
ATOM 686 C C . LYS A 1 87 ? -0.949 2.172 19.281 1 96.62 87 LYS A C 1
ATOM 688 O O . LYS A 1 87 ? -0.395 1.159 19.719 1 96.62 87 LYS A O 1
ATOM 693 N N . ARG A 1 88 ? -0.429 2.9 18.359 1 96.62 88 ARG A N 1
ATOM 694 C CA . ARG A 1 88 ? 0.872 2.572 17.781 1 96.62 88 ARG A CA 1
ATOM 695 C C . ARG A 1 88 ? 1.971 2.656 18.828 1 96.62 88 ARG A C 1
ATOM 697 O O . ARG A 1 88 ? 2.857 1.802 18.891 1 96.62 88 ARG A O 1
ATOM 704 N N . LEU A 1 89 ? 1.924 3.693 19.609 1 97.12 89 LEU A N 1
ATOM 705 C CA . LEU A 1 89 ? 2.965 3.941 20.609 1 97.12 89 LEU A CA 1
ATOM 706 C C . LEU A 1 89 ? 2.85 2.965 21.766 1 97.12 89 LEU A C 1
ATOM 708 O O . LEU A 1 89 ? 3.861 2.496 22.297 1 97.12 89 LEU A O 1
ATOM 712 N N . GLU A 1 90 ? 1.669 2.578 22.125 1 94.56 90 GLU A N 1
ATOM 713 C CA . GLU A 1 90 ? 1.453 1.811 23.344 1 94.56 90 GLU A CA 1
ATOM 714 C C . GLU A 1 90 ? 1.384 0.314 23.047 1 94.56 90 GLU A C 1
ATOM 716 O O . GLU A 1 90 ? 1.814 -0.503 23.875 1 94.56 90 GLU A O 1
ATOM 721 N N . ASN A 1 91 ? 0.775 -0.02 21.875 1 94.31 91 ASN A N 1
ATOM 722 C CA . ASN A 1 91 ? 0.43 -1.42 21.656 1 94.31 91 ASN A CA 1
ATOM 723 C C . ASN A 1 91 ? 1.065 -1.958 20.375 1 94.31 91 ASN A C 1
ATOM 725 O O . ASN A 1 91 ? 0.903 -3.133 20.047 1 94.31 91 ASN A O 1
ATOM 729 N N . GLY A 1 92 ? 1.685 -1.125 19.688 1 93.88 92 GLY A N 1
ATOM 730 C CA . GLY A 1 92 ? 2.438 -1.596 18.547 1 93.88 92 GLY A CA 1
ATOM 731 C C . GLY A 1 92 ? 1.672 -1.467 17.234 1 93.88 92 GLY A C 1
ATOM 732 O O . GLY A 1 92 ? 0.569 -0.919 17.203 1 93.88 92 GLY A O 1
ATOM 733 N N . LEU A 1 93 ? 2.25 -1.95 16.188 1 93 93 LEU A N 1
ATOM 734 C CA . LEU A 1 93 ? 1.787 -1.742 14.82 1 93 93 LEU A CA 1
ATOM 735 C C . LEU A 1 93 ? 0.452 -2.439 14.586 1 93 93 LEU A C 1
ATOM 737 O O . LEU A 1 93 ? -0.461 -1.859 13.992 1 93 93 LEU A O 1
ATOM 741 N N . LEU A 1 94 ? 0.377 -3.695 15.008 1 91.06 94 LEU A N 1
ATOM 742 C CA . LEU A 1 94 ? -0.835 -4.465 14.75 1 91.06 94 LEU A CA 1
ATOM 743 C C . LEU A 1 94 ? -2.057 -3.773 15.344 1 91.06 94 LEU A C 1
ATOM 745 O O . LEU A 1 94 ? -3.107 -3.695 14.703 1 91.06 94 LEU A O 1
ATOM 749 N N . SER A 1 95 ? -1.866 -3.291 16.516 1 93.44 95 SER A N 1
ATOM 750 C CA . SER A 1 95 ? -2.959 -2.6 17.188 1 93.44 95 SER A CA 1
ATOM 751 C C . SER A 1 95 ? -3.35 -1.324 16.453 1 93.44 95 SER A C 1
ATOM 753 O O . SER A 1 95 ? -4.535 -1.023 16.297 1 93.44 95 SER A O 1
ATOM 755 N N . SER A 1 96 ? -2.426 -0.576 16.016 1 94.5 96 SER A N 1
ATOM 756 C CA . SER A 1 96 ? -2.713 0.651 15.281 1 94.5 96 SER A CA 1
ATOM 757 C C . SER A 1 96 ? -3.402 0.351 13.953 1 94.5 96 SER A C 1
ATOM 759 O O . SER A 1 96 ? -4.316 1.069 13.547 1 94.5 96 SER A O 1
ATOM 761 N N . LEU A 1 97 ? -2.98 -0.705 13.305 1 92.25 97 LEU A N 1
ATOM 762 C CA . LEU A 1 97 ? -3.59 -1.092 12.039 1 92.25 97 LEU A CA 1
ATOM 763 C C . LEU A 1 97 ? -5.047 -1.495 12.242 1 92.25 97 LEU A C 1
ATOM 765 O O . LEU A 1 97 ? -5.906 -1.163 11.414 1 92.25 97 LEU A O 1
ATOM 769 N N . LYS A 1 98 ? -5.25 -2.227 13.273 1 89.06 98 LYS A N 1
ATOM 770 C CA . LYS A 1 98 ? -6.629 -2.586 13.594 1 89.06 98 LYS A CA 1
ATOM 771 C C . LYS A 1 98 ? -7.488 -1.343 13.797 1 89.06 98 LYS A C 1
ATOM 773 O O . LYS A 1 98 ? -8.633 -1.287 13.336 1 89.06 98 LYS A O 1
ATOM 778 N N . GLN A 1 99 ? -6.934 -0.397 14.5 1 90.44 99 GLN A N 1
ATOM 779 C CA . GLN A 1 99 ? -7.645 0.852 14.742 1 90.44 99 GLN A CA 1
ATOM 780 C C . GLN A 1 99 ? -7.895 1.606 13.438 1 90.44 99 GLN A C 1
ATOM 782 O O . GLN A 1 99 ? -8.961 2.193 13.25 1 90.44 99 GLN A O 1
ATOM 787 N N . GLU A 1 100 ? -6.938 1.612 12.531 1 88 100 GLU A N 1
ATOM 788 C CA . GLU A 1 100 ? -7.098 2.227 11.211 1 88 100 GLU A CA 1
ATOM 789 C C . GLU A 1 100 ? -8.266 1.604 10.453 1 88 100 GLU A C 1
ATOM 791 O O . GLU A 1 100 ? -9.117 2.316 9.922 1 88 100 GLU A O 1
ATOM 796 N N . VAL A 1 101 ? -8.242 0.348 10.461 1 84.81 101 VAL A N 1
ATOM 797 C CA . VAL A 1 101 ? -9.266 -0.39 9.719 1 84.81 101 VAL A CA 1
ATOM 798 C C . VAL A 1 101 ? -10.641 -0.114 10.328 1 84.81 101 VAL A C 1
ATOM 800 O O . VAL A 1 101 ? -11.609 0.093 9.602 1 84.81 101 VAL A O 1
ATOM 803 N N . LYS A 1 102 ? -10.68 -0.136 11.602 1 83.75 102 LYS A N 1
ATOM 804 C CA . LYS A 1 102 ? -11.922 0.184 12.289 1 83.75 102 LYS A CA 1
ATOM 805 C C . LYS A 1 102 ? -12.43 1.569 11.891 1 83.75 102 LYS A C 1
ATOM 807 O O . LYS A 1 102 ? -13.625 1.756 11.656 1 83.75 102 LYS A O 1
ATOM 812 N N . HIS A 1 103 ? -11.57 2.523 11.828 1 82.06 103 HIS A N 1
ATOM 813 C CA . HIS A 1 103 ? -11.945 3.885 11.461 1 82.06 103 HIS A CA 1
ATOM 814 C C . HIS A 1 1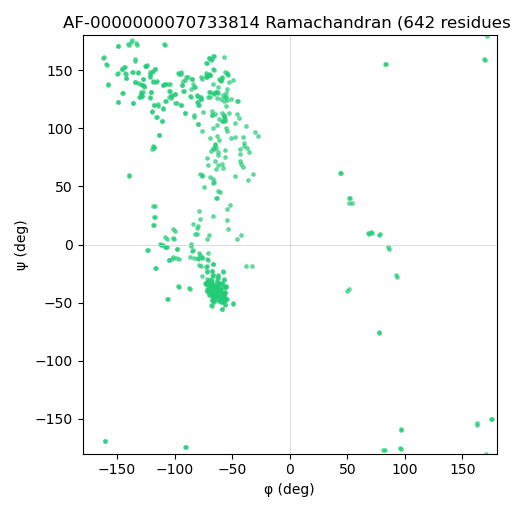03 ? -12.43 3.953 10.016 1 82.06 103 HIS A C 1
ATOM 816 O O . HIS A 1 103 ? -13.375 4.684 9.703 1 82.06 103 HIS A O 1
ATOM 822 N N . PHE A 1 104 ? -11.797 3.178 9.219 1 75.62 104 PHE A N 1
ATOM 823 C CA . PHE A 1 104 ? -12.18 3.145 7.812 1 75.62 104 PHE A CA 1
ATOM 824 C C . PHE A 1 104 ? -13.57 2.553 7.641 1 75.62 104 PHE A C 1
ATOM 826 O O . PHE A 1 104 ? -14.375 3.062 6.859 1 75.62 104 PHE A O 1
ATOM 833 N N . LEU A 1 105 ? -13.82 1.591 8.406 1 74.75 105 LEU A N 1
ATOM 834 C CA . LEU A 1 105 ? -15.031 0.812 8.203 1 74.75 105 LEU A CA 1
ATOM 835 C C . LEU A 1 105 ? -16.219 1.442 8.93 1 74.75 105 LEU A C 1
ATOM 837 O O . LEU A 1 105 ? -17.328 1.464 8.406 1 74.75 105 LEU A O 1
ATOM 841 N N . PHE A 1 106 ? -15.945 1.99 10.156 1 78.56 106 PHE A N 1
ATOM 842 C CA . PHE A 1 106 ? -17.078 2.365 10.984 1 78.56 106 PHE A CA 1
ATOM 843 C C . PHE A 1 106 ? -17.109 3.871 11.219 1 78.56 106 PHE A C 1
ATOM 845 O O . PHE A 1 106 ? -18.156 4.43 11.578 1 78.56 106 PHE A O 1
ATOM 852 N N . ASN A 1 107 ? -16.125 4.559 11.07 1 77.62 107 ASN A N 1
ATOM 853 C CA . ASN A 1 107 ? -16.016 6 11.273 1 77.62 107 ASN A CA 1
ATOM 854 C C . ASN A 1 107 ? -16.703 6.438 12.562 1 77.62 107 ASN A C 1
ATOM 856 O O . ASN A 1 107 ? -17.594 7.293 12.547 1 77.62 107 ASN A O 1
ATOM 860 N N . PRO A 1 108 ? -16.297 6 13.656 1 79 108 PRO A N 1
ATOM 861 C CA . PRO A 1 108 ? -16.953 6.332 14.914 1 79 108 PRO A CA 1
ATOM 862 C C . PRO A 1 108 ? -16.844 7.809 15.281 1 79 108 PRO A C 1
ATOM 864 O O . PRO A 1 108 ? -15.836 8.453 14.938 1 79 108 PRO A O 1
ATOM 867 N N . LYS A 1 109 ? -17.875 8.281 16 1 85.62 109 LYS A N 1
ATOM 868 C CA . LYS A 1 109 ? -17.781 9.633 16.547 1 85.62 109 LYS A CA 1
ATOM 869 C C . LYS A 1 109 ? -16.891 9.664 17.781 1 85.62 109 LYS A C 1
ATOM 871 O O . LYS A 1 109 ? -17.094 8.898 18.719 1 85.62 109 LYS A O 1
ATOM 876 N N . VAL A 1 110 ? -15.938 10.523 17.656 1 91.75 110 VAL A N 1
ATOM 877 C CA . VAL A 1 110 ? -14.969 10.648 18.734 1 91.75 110 VAL A CA 1
ATOM 878 C C . VAL A 1 110 ? -15.148 11.984 19.453 1 91.75 110 VAL A C 1
ATOM 880 O O . VAL A 1 110 ? -15.375 13.016 18.812 1 91.75 110 VAL A O 1
ATOM 883 N N . SER A 1 111 ? -15.086 12 20.781 1 93.44 111 SER A N 1
ATOM 884 C CA . SER A 1 111 ? -15.219 13.219 21.578 1 93.44 111 SER A CA 1
ATOM 885 C C . SER A 1 111 ? -14 14.125 21.391 1 93.44 111 SER A C 1
ATOM 887 O O . SER A 1 111 ? -12.875 13.648 21.266 1 93.44 111 SER A O 1
ATOM 889 N N . ILE A 1 112 ? -14.352 15.422 21.453 1 95.75 112 ILE A N 1
ATOM 890 C CA . ILE A 1 112 ? -13.258 16.391 21.344 1 95.75 112 ILE A CA 1
ATOM 891 C C . ILE A 1 112 ? -13.18 17.219 22.609 1 95.75 112 ILE A C 1
ATOM 893 O O . ILE A 1 112 ? -12.531 18.266 22.641 1 95.75 112 ILE A O 1
ATOM 897 N N . ASP A 1 113 ? -13.781 16.781 23.672 1 94.19 113 ASP A N 1
ATOM 898 C CA . ASP A 1 113 ? -13.883 17.547 24.906 1 94.19 113 ASP A CA 1
ATOM 899 C C . ASP A 1 113 ? -12.508 17.797 25.516 1 94.19 113 ASP A C 1
ATOM 901 O O . ASP A 1 113 ? -12.25 18.875 26.062 1 94.19 113 ASP A O 1
ATOM 905 N N . ASP A 1 114 ? -11.633 16.828 25.406 1 95.12 114 ASP A N 1
ATOM 906 C CA . ASP A 1 114 ? -10.32 16.922 26.047 1 95.12 114 ASP A CA 1
ATOM 907 C C . ASP A 1 114 ? -9.203 16.906 25 1 95.12 114 ASP A C 1
ATOM 909 O O . ASP A 1 114 ? -8.117 16.375 25.266 1 95.12 114 ASP A O 1
ATOM 913 N N . ILE A 1 115 ? -9.453 17.438 23.906 1 96 115 ILE A N 1
ATOM 914 C CA . ILE A 1 115 ? -8.547 17.266 22.766 1 96 115 ILE A CA 1
ATOM 915 C C . ILE A 1 115 ? -7.219 17.953 23.062 1 96 115 ILE A C 1
ATOM 917 O O . ILE A 1 115 ? -6.156 17.453 22.688 1 96 115 ILE A O 1
ATOM 921 N N . ALA A 1 116 ? -7.277 19.109 23.703 1 93.75 116 ALA A N 1
ATOM 922 C CA . ALA A 1 116 ? -6.043 19.812 24.016 1 93.75 116 ALA A CA 1
ATOM 923 C C . ALA A 1 116 ? -5.16 18.984 24.953 1 93.75 116 ALA A C 1
ATOM 925 O O . ALA A 1 116 ? -3.951 18.875 24.734 1 93.75 116 ALA A O 1
ATOM 926 N N . ALA A 1 117 ? -5.781 18.406 25.922 1 96.25 117 ALA A N 1
ATOM 927 C CA . ALA A 1 117 ? -5.051 17.578 26.875 1 96.25 117 ALA A CA 1
ATOM 928 C C . ALA A 1 117 ? -4.531 16.312 26.203 1 96.25 117 ALA A C 1
ATOM 930 O O . ALA A 1 117 ? -3.416 15.867 26.5 1 96.25 117 ALA A O 1
ATOM 931 N N . GLU A 1 118 ? -5.305 15.742 25.406 1 97.5 118 GLU A N 1
ATOM 932 C CA . GLU A 1 118 ? -4.902 14.539 24.688 1 97.5 118 GLU A CA 1
ATOM 933 C C . GLU A 1 118 ? -3.73 14.82 23.75 1 97.5 118 GLU A C 1
ATOM 935 O O . GLU A 1 118 ? -2.801 14.016 23.641 1 97.5 118 GLU A O 1
ATOM 940 N N . ARG A 1 119 ? -3.83 15.914 23.109 1 97.56 119 ARG A N 1
ATOM 941 C CA . ARG A 1 119 ? -2.738 16.359 22.25 1 97.56 119 ARG A CA 1
ATOM 942 C C . ARG A 1 119 ? -1.441 16.5 23.047 1 97.56 119 ARG A C 1
ATOM 944 O O . ARG A 1 119 ? -0.4 15.984 22.641 1 97.56 119 ARG A O 1
ATOM 951 N N . GLU A 1 120 ? -1.542 17.141 24.109 1 97 120 GLU A N 1
ATOM 952 C CA . GLU A 1 120 ? -0.368 17.359 24.953 1 97 120 GLU A CA 1
ATOM 953 C C . GLU A 1 120 ? 0.196 16.031 25.469 1 97 120 GLU A C 1
ATOM 955 O O . GLU A 1 120 ? 1.411 15.828 25.469 1 97 120 GLU A O 1
ATOM 960 N N . ALA A 1 121 ? -0.657 15.188 25.891 1 97.75 121 ALA A N 1
ATOM 961 C CA . ALA A 1 121 ? -0.224 13.883 26.391 1 97.75 121 ALA A CA 1
ATOM 962 C C . ALA A 1 121 ? 0.495 13.086 25.312 1 97.75 121 ALA A C 1
ATOM 964 O O . ALA A 1 121 ? 1.509 12.438 25.578 1 97.75 121 ALA A O 1
ATOM 965 N N . LEU A 1 122 ? -0.03 13.133 24.141 1 98.38 122 LEU A N 1
ATOM 966 C CA . LEU A 1 122 ? 0.585 12.422 23.031 1 98.38 122 LEU A CA 1
ATOM 967 C C . LEU A 1 122 ? 1.977 12.969 22.734 1 98.38 122 LEU A C 1
ATOM 969 O O . LEU A 1 122 ? 2.926 12.203 22.547 1 98.38 122 LEU A O 1
ATOM 973 N N . VAL A 1 123 ? 2.119 14.242 22.719 1 98.06 123 VAL A N 1
ATOM 974 C CA . VAL A 1 123 ? 3.393 14.891 22.438 1 98.06 123 VAL A CA 1
ATOM 975 C C . VAL A 1 123 ? 4.41 14.539 23.516 1 98.06 123 VAL A C 1
ATOM 977 O O . VAL A 1 123 ? 5.562 14.227 23.219 1 98.06 123 VAL A O 1
ATOM 980 N N . GLN A 1 124 ? 3.955 14.539 24.734 1 97.81 124 GLN A N 1
ATOM 981 C CA . GLN A 1 124 ? 4.855 14.195 25.828 1 97.81 124 GLN A CA 1
ATOM 982 C C . GLN A 1 124 ? 5.328 12.75 25.719 1 97.81 124 GLN A C 1
ATOM 984 O O . GLN A 1 124 ? 6.488 12.445 26.016 1 97.81 124 GLN A O 1
ATOM 989 N N . THR A 1 125 ? 4.434 11.938 25.375 1 98.12 125 THR A N 1
ATOM 990 C CA . THR A 1 125 ? 4.797 10.539 25.188 1 98.12 125 THR A CA 1
ATOM 991 C C . THR A 1 125 ? 5.855 10.406 24.094 1 98.12 125 THR A C 1
ATOM 993 O O . THR A 1 125 ? 6.836 9.68 24.25 1 98.12 125 THR A O 1
ATOM 996 N N . LYS A 1 126 ? 5.711 11.125 23.016 1 98.19 126 LYS A N 1
ATOM 997 C CA . LYS A 1 126 ? 6.672 11.078 21.922 1 98.19 126 LYS A CA 1
ATOM 998 C C . LYS A 1 126 ? 8.023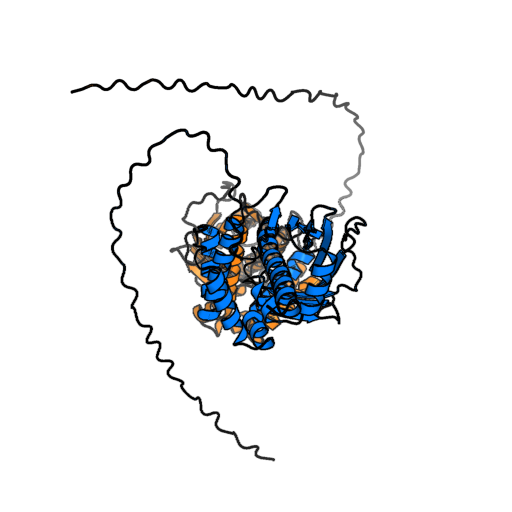 11.633 22.344 1 98.19 126 LYS A C 1
ATOM 1000 O O . LYS A 1 126 ? 9.07 11.086 21.984 1 98.19 126 LYS A O 1
ATOM 1005 N N . LEU A 1 127 ? 7.98 12.609 23.141 1 97.5 127 LEU A N 1
ATOM 1006 C CA . LEU A 1 127 ? 9.203 13.312 23.516 1 97.5 127 LEU A CA 1
ATOM 1007 C C . LEU A 1 127 ? 10.008 12.5 24.531 1 97.5 127 LEU A C 1
ATOM 1009 O O . LEU A 1 127 ? 11.172 12.812 24.797 1 97.5 127 LEU A O 1
ATOM 1013 N N . ARG A 1 128 ? 9.438 11.484 25.062 1 97.25 128 ARG A N 1
ATOM 1014 C CA . ARG A 1 128 ? 10.211 10.578 25.906 1 97.25 128 ARG A CA 1
ATOM 1015 C C . ARG A 1 128 ? 11.242 9.82 25.078 1 97.25 128 ARG A C 1
ATOM 1017 O O . ARG A 1 128 ? 12.219 9.297 25.625 1 97.25 128 ARG A O 1
ATOM 1024 N N . MET A 1 129 ? 10.992 9.727 23.828 1 97.06 129 MET A N 1
ATOM 1025 C CA . MET A 1 129 ? 11.945 9.133 22.906 1 97.06 129 MET A CA 1
ATOM 1026 C C . MET A 1 129 ? 12.781 10.211 22.219 1 97.06 129 MET A C 1
ATOM 1028 O O . MET A 1 129 ? 12.289 11.32 21.984 1 97.06 129 MET A O 1
ATOM 1032 N N . SER A 1 130 ? 13.984 9.852 21.938 1 96.69 130 SER A N 1
ATOM 1033 C CA . SER A 1 130 ? 14.812 10.758 21.141 1 96.69 130 SER A CA 1
ATOM 1034 C C . SER A 1 130 ? 14.273 10.898 19.719 1 96.69 130 SER A C 1
ATOM 1036 O O . SER A 1 130 ? 13.43 10.102 19.297 1 96.69 130 SER A O 1
ATOM 1038 N N . HIS A 1 131 ? 14.719 11.93 19.078 1 96.19 131 HIS A N 1
ATOM 1039 C CA . HIS A 1 131 ? 14.398 12.125 17.672 1 96.19 131 HIS A CA 1
ATOM 1040 C C . HIS A 1 131 ? 14.672 10.859 16.875 1 96.19 131 HIS A C 1
ATOM 1042 O O . HIS A 1 131 ? 13.789 10.375 16.156 1 96.19 131 HIS A O 1
ATOM 1048 N N . ASP A 1 132 ? 15.852 10.312 17.016 1 96.38 132 ASP A N 1
ATOM 1049 C CA . ASP A 1 132 ? 16.234 9.102 16.297 1 96.38 132 ASP A CA 1
ATOM 1050 C C . ASP A 1 132 ? 15.43 7.895 16.797 1 96.38 132 ASP A C 1
ATOM 1052 O O . ASP A 1 132 ? 15.148 6.973 16.031 1 96.38 132 ASP A O 1
ATOM 1056 N N . GLY A 1 133 ? 15.125 7.906 18.047 1 97.5 133 GLY A N 1
ATOM 1057 C CA . GLY A 1 133 ? 14.297 6.844 18.594 1 97.5 133 GLY A CA 1
ATOM 1058 C C . GLY A 1 133 ? 12.93 6.758 17.953 1 97.5 133 GLY A C 1
ATOM 1059 O O . GLY A 1 133 ? 12.445 5.664 17.656 1 97.5 133 GLY A O 1
ATOM 1060 N N . ARG A 1 134 ? 12.32 7.902 17.688 1 97.69 134 ARG A N 1
ATOM 1061 C CA . ARG A 1 134 ? 11.016 7.938 17.031 1 97.69 134 ARG A CA 1
ATOM 1062 C C . ARG A 1 134 ? 11.125 7.5 15.57 1 97.69 134 ARG A C 1
ATOM 1064 O O . ARG A 1 134 ? 10.242 6.824 15.055 1 97.69 134 ARG A O 1
ATOM 1071 N N . LYS A 1 135 ? 12.227 7.824 14.938 1 97 135 LYS A N 1
ATOM 1072 C CA . LYS A 1 135 ? 12.461 7.34 13.578 1 97 135 LYS A CA 1
ATOM 1073 C C . LYS A 1 135 ? 12.602 5.82 13.555 1 97 135 LYS A C 1
ATOM 1075 O O . LYS A 1 135 ? 12.023 5.156 12.688 1 97 135 LYS A O 1
ATOM 1080 N N . ARG A 1 136 ? 13.32 5.281 14.484 1 96.75 136 ARG A N 1
ATOM 1081 C CA . ARG A 1 136 ? 13.547 3.842 14.555 1 96.75 136 ARG A CA 1
ATOM 1082 C C . ARG A 1 136 ? 12.25 3.096 14.852 1 96.75 136 ARG A C 1
ATOM 1084 O O . ARG A 1 136 ? 12.039 1.995 14.336 1 96.75 136 ARG A O 1
ATOM 1091 N N . LEU A 1 137 ? 11.477 3.785 15.656 1 96.88 137 LEU A N 1
ATOM 1092 C CA . LEU A 1 137 ? 10.203 3.182 16.031 1 96.88 137 LEU A CA 1
ATOM 1093 C C . LEU A 1 137 ? 9.391 2.811 14.789 1 96.88 137 LEU A C 1
ATOM 1095 O O . LEU A 1 137 ? 8.727 1.774 14.766 1 96.88 137 LEU A O 1
ATOM 1099 N N . VAL A 1 138 ? 9.477 3.654 13.719 1 97 138 VAL A N 1
ATOM 1100 C CA . VAL A 1 138 ? 8.609 3.441 12.562 1 97 138 VAL A CA 1
ATOM 1101 C C . VAL A 1 138 ? 9.461 3.133 11.328 1 97 138 VAL A C 1
ATOM 1103 O O . VAL A 1 138 ? 9 3.289 10.195 1 97 138 VAL A O 1
ATOM 1106 N N . ALA A 1 139 ? 10.672 2.633 11.492 1 95.19 139 ALA A N 1
ATOM 1107 C CA . ALA A 1 139 ? 11.625 2.451 10.391 1 95.19 139 ALA A CA 1
ATOM 1108 C C . ALA A 1 139 ? 11.141 1.371 9.43 1 95.19 139 ALA A C 1
ATOM 1110 O O . ALA A 1 139 ? 11.242 1.532 8.211 1 95.19 139 ALA A O 1
ATOM 1111 N N . ARG A 1 140 ? 10.68 0.282 9.961 1 92.88 140 ARG A N 1
ATOM 1112 C CA . ARG A 1 140 ? 10.195 -0.791 9.102 1 92.88 140 ARG A CA 1
ATOM 1113 C C . ARG A 1 140 ? 9.039 -0.313 8.227 1 92.88 140 ARG A C 1
ATOM 1115 O O . ARG A 1 140 ? 9.008 -0.583 7.023 1 92.88 140 ARG A O 1
ATOM 1122 N N . GLU A 1 141 ? 8.133 0.414 8.859 1 95.19 141 GLU A N 1
ATOM 1123 C CA . GLU A 1 141 ? 6.988 0.947 8.133 1 95.19 141 GLU A CA 1
ATOM 1124 C C . GLU A 1 141 ? 7.43 1.923 7.047 1 95.19 141 GLU A C 1
ATOM 1126 O O . GLU A 1 141 ? 6.91 1.894 5.93 1 95.19 141 GLU A O 1
ATOM 1131 N N . THR A 1 142 ? 8.383 2.746 7.363 1 96.12 142 THR A N 1
ATOM 1132 C CA . THR A 1 142 ? 8.812 3.736 6.383 1 96.12 142 THR A CA 1
ATOM 1133 C C . THR A 1 142 ? 9.555 3.068 5.227 1 96.12 142 THR A C 1
ATOM 1135 O O . THR A 1 142 ? 9.469 3.527 4.086 1 96.12 142 THR A O 1
ATOM 1138 N N . ASN A 1 143 ? 10.242 1.979 5.508 1 93.25 143 ASN A N 1
ATOM 1139 C CA . ASN A 1 143 ? 10.867 1.229 4.422 1 93.25 143 ASN A CA 1
ATOM 1140 C C . ASN A 1 143 ? 9.828 0.59 3.51 1 93.25 143 ASN A C 1
ATOM 1142 O O . ASN A 1 143 ? 9.969 0.614 2.285 1 93.25 143 ASN A O 1
ATOM 1146 N N . ILE A 1 144 ? 8.805 0.088 4.098 1 93.81 144 ILE A N 1
ATOM 1147 C CA . ILE A 1 144 ? 7.727 -0.52 3.322 1 93.81 144 ILE A CA 1
ATOM 1148 C C . ILE A 1 144 ? 7.027 0.549 2.486 1 93.81 144 ILE A C 1
ATOM 1150 O O . ILE A 1 144 ? 6.828 0.373 1.282 1 93.81 144 ILE A O 1
ATOM 1154 N N . SER A 1 145 ? 6.676 1.635 3.129 1 94.69 145 SER A N 1
ATOM 1155 C CA . SER A 1 145 ? 6.004 2.705 2.4 1 94.69 145 SER A CA 1
ATOM 1156 C C . SER A 1 145 ? 6.902 3.281 1.311 1 94.69 145 SER A C 1
ATOM 1158 O O . SER A 1 145 ? 6.414 3.711 0.263 1 94.69 145 SER A O 1
ATOM 1160 N N . GLY A 1 146 ? 8.195 3.266 1.577 1 91.94 146 GLY A N 1
ATOM 1161 C CA . GLY A 1 146 ? 9.125 3.678 0.536 1 91.94 146 GLY A CA 1
ATOM 1162 C C . GLY A 1 146 ? 9.055 2.811 -0.706 1 91.94 146 GLY A C 1
ATOM 1163 O O . GLY A 1 146 ? 9.055 3.32 -1.828 1 91.94 146 GLY A O 1
ATOM 1164 N N . ALA A 1 147 ? 9.023 1.568 -0.52 1 89.75 147 ALA A N 1
ATOM 1165 C CA . ALA A 1 147 ? 8.906 0.645 -1.645 1 89.75 147 ALA A CA 1
ATOM 1166 C C . ALA A 1 147 ? 7.566 0.82 -2.359 1 89.75 147 ALA A C 1
ATOM 1168 O O . ALA A 1 147 ? 7.512 0.828 -3.59 1 89.75 147 ALA A O 1
ATOM 1169 N N . VAL A 1 148 ? 6.496 0.958 -1.605 1 90 148 VAL A N 1
ATOM 1170 C CA . VAL A 1 148 ? 5.168 1.185 -2.168 1 90 148 VAL A CA 1
ATOM 1171 C C . VAL A 1 148 ? 5.16 2.486 -2.967 1 90 148 VAL A C 1
ATOM 1173 O O . VAL A 1 148 ? 4.609 2.541 -4.07 1 90 148 VAL A O 1
ATOM 1176 N N . SER A 1 149 ? 5.781 3.49 -2.387 1 90.94 149 SER A N 1
ATOM 1177 C CA . SER A 1 149 ? 5.871 4.773 -3.072 1 90.94 149 SER A CA 1
ATOM 1178 C C . SER A 1 149 ? 6.621 4.645 -4.395 1 90.94 149 SER A C 1
ATOM 1180 O O . SER A 1 149 ? 6.266 5.289 -5.383 1 90.94 149 SER A O 1
ATOM 1182 N N . SER A 1 150 ? 7.66 3.887 -4.426 1 87.88 150 SER A N 1
ATOM 1183 C CA . SER A 1 150 ? 8.406 3.668 -5.66 1 87.88 150 SER A CA 1
ATOM 1184 C C . SER A 1 150 ? 7.527 3.025 -6.73 1 87.88 150 SER A C 1
ATOM 1186 O O . SER A 1 150 ? 7.609 3.387 -7.906 1 87.88 150 SER A O 1
ATOM 1188 N N . LEU A 1 151 ? 6.699 2.104 -6.309 1 85.25 151 LEU A N 1
ATOM 1189 C CA . LEU A 1 151 ? 5.766 1.464 -7.234 1 85.25 151 LEU A CA 1
ATOM 1190 C C . LEU A 1 151 ? 4.75 2.469 -7.762 1 85.25 151 LEU A C 1
ATOM 1192 O O . LEU A 1 151 ? 4.449 2.488 -8.953 1 85.25 151 LEU A O 1
ATOM 1196 N N . ILE A 1 152 ? 4.266 3.316 -6.898 1 88.69 152 ILE A N 1
ATOM 1197 C CA . ILE A 1 152 ? 3.295 4.336 -7.285 1 88.69 152 ILE A CA 1
ATOM 1198 C C . ILE A 1 152 ? 3.934 5.312 -8.266 1 88.69 152 ILE A C 1
ATOM 1200 O O . ILE A 1 152 ? 3.314 5.695 -9.266 1 88.69 152 ILE A O 1
ATOM 1204 N N . LEU A 1 153 ? 5.125 5.656 -7.957 1 89.38 153 LEU A N 1
ATOM 1205 C CA . LEU A 1 153 ? 5.836 6.578 -8.836 1 89.38 153 LEU A CA 1
ATOM 1206 C C . LEU A 1 153 ? 6.012 5.98 -10.227 1 89.38 153 LEU A C 1
ATOM 1208 O O . LEU A 1 153 ? 5.832 6.676 -11.234 1 89.38 153 LEU A O 1
ATOM 1212 N N . LYS A 1 154 ? 6.332 4.758 -10.273 1 84 154 LYS A N 1
ATOM 1213 C CA . LYS A 1 154 ? 6.551 4.07 -11.547 1 84 154 LYS A CA 1
ATOM 1214 C C . LYS A 1 154 ? 5.277 4.059 -12.391 1 84 154 LYS A C 1
ATOM 1216 O O . LYS A 1 154 ? 5.344 4.082 -13.617 1 84 154 LYS A O 1
ATOM 1221 N N . THR A 1 155 ? 4.164 4.125 -11.75 1 85 155 THR A N 1
ATOM 1222 C CA . THR A 1 155 ? 2.898 4.031 -12.469 1 85 155 THR A CA 1
ATOM 1223 C C . THR A 1 155 ? 2.281 5.414 -12.656 1 85 155 THR A C 1
ATOM 1225 O O . THR A 1 155 ? 1.146 5.531 -13.125 1 85 155 THR A O 1
ATOM 1228 N N . SER A 1 156 ? 3.025 6.406 -12.25 1 90.25 156 SER A N 1
ATOM 1229 C CA . SER A 1 156 ? 2.525 7.777 -12.336 1 90.25 156 SER A CA 1
ATOM 1230 C C . SER A 1 156 ? 2.982 8.445 -13.625 1 90.25 156 SER A C 1
ATOM 1232 O O . SER A 1 156 ? 4.07 8.156 -14.133 1 90.25 156 SER A O 1
ATOM 1234 N N . THR A 1 157 ? 2.178 9.352 -14.18 1 90.88 157 THR A N 1
ATOM 1235 C CA . THR A 1 157 ? 2.508 10.109 -15.383 1 90.88 157 THR A CA 1
ATOM 1236 C C . THR A 1 157 ? 2.76 11.578 -15.047 1 90.88 157 THR A C 1
ATOM 1238 O O . THR A 1 157 ? 3.047 12.383 -15.93 1 90.88 157 THR A O 1
ATOM 1241 N N . GLY A 1 158 ? 2.65 11.945 -13.883 1 93.12 158 GLY A N 1
ATOM 1242 C CA . GLY A 1 158 ? 2.809 13.305 -13.391 1 93.12 158 GLY A CA 1
ATOM 1243 C C . GLY A 1 158 ? 2.475 13.445 -11.914 1 93.12 158 GLY A C 1
ATOM 1244 O O . GLY A 1 158 ? 2.725 12.531 -11.125 1 93.12 158 GLY A O 1
ATOM 1245 N N . PHE A 1 159 ? 2.002 14.68 -11.641 1 94.19 159 PHE A N 1
ATOM 1246 C CA . PHE A 1 159 ? 1.719 14.961 -10.234 1 94.19 159 PHE A CA 1
ATOM 1247 C C . PHE A 1 159 ? 0.302 15.492 -10.062 1 94.19 159 PHE A C 1
ATOM 1249 O O . PHE A 1 159 ? -0.22 16.188 -10.945 1 94.19 159 PHE A O 1
ATOM 1256 N N . SER A 1 160 ? -0.278 15.109 -9.055 1 94.69 160 SER A N 1
ATOM 1257 C CA . SER A 1 160 ? -1.517 15.68 -8.539 1 94.69 160 SER A CA 1
ATOM 1258 C C . SER A 1 160 ? -1.271 16.469 -7.25 1 94.69 160 SER A C 1
ATOM 1260 O O . SER A 1 160 ? -0.149 16.484 -6.738 1 94.69 160 SER A O 1
ATOM 1262 N N . SER A 1 161 ? -2.332 17.172 -6.789 1 95.75 161 SER A N 1
ATOM 1263 C CA . SER A 1 161 ? -2.076 17.969 -5.598 1 95.75 161 SER A CA 1
ATOM 1264 C C . SER A 1 161 ? -3.219 17.844 -4.594 1 95.75 161 SER A C 1
ATOM 1266 O O . SER A 1 161 ? -4.348 17.516 -4.965 1 95.75 161 SER A O 1
ATOM 1268 N N . SER A 1 162 ? -2.9 17.938 -3.369 1 97.56 162 SER A N 1
ATOM 1269 C CA . SER A 1 162 ? -3.801 18.141 -2.24 1 97.56 162 SER A CA 1
ATOM 1270 C C . SER A 1 162 ? -3.654 19.547 -1.672 1 97.56 162 SER A C 1
ATOM 1272 O O . SER A 1 162 ? -2.553 19.969 -1.312 1 97.56 162 SER A O 1
ATOM 1274 N N . SER A 1 163 ? -4.758 20.25 -1.629 1 97.81 163 SER A N 1
ATOM 1275 C CA . SER A 1 163 ? -4.684 21.641 -1.192 1 97.81 163 SER A CA 1
ATOM 1276 C C . SER A 1 163 ? -5.938 22.047 -0.418 1 97.81 163 SER A C 1
ATOM 1278 O O . SER A 1 163 ? -7.008 21.453 -0.612 1 97.81 163 SER A O 1
ATOM 1280 N N . ILE A 1 164 ? -5.715 22.984 0.466 1 98.69 164 ILE A N 1
ATOM 1281 C CA . ILE A 1 164 ? -6.832 23.609 1.169 1 98.69 164 ILE A CA 1
ATOM 1282 C C . ILE A 1 164 ? -6.613 25.125 1.241 1 98.69 164 ILE A C 1
ATOM 1284 O O . ILE A 1 164 ? -5.641 25.641 0.689 1 98.69 164 ILE A O 1
ATOM 1288 N N . HIS A 1 165 ? -7.594 25.781 1.771 1 98.62 165 HIS A N 1
ATOM 1289 C CA . HIS A 1 165 ? -7.523 27.219 1.981 1 98.62 165 HIS A CA 1
ATOM 1290 C C . HIS A 1 165 ? -7.887 27.594 3.416 1 98.62 165 HIS A C 1
ATOM 1292 O O . HIS A 1 165 ? -8.883 27.109 3.951 1 98.62 165 HIS A O 1
ATOM 1298 N N . MET A 1 166 ? -7.012 28.438 4.035 1 98.62 166 MET A N 1
ATOM 1299 C CA . MET A 1 166 ? -7.262 28.859 5.41 1 98.62 166 MET A CA 1
ATOM 1300 C C . MET A 1 166 ? -7.117 30.375 5.551 1 98.62 166 MET A C 1
ATOM 1302 O O . MET A 1 166 ? -6.305 30.984 4.859 1 98.62 166 MET A O 1
ATOM 1306 N N . LYS A 1 167 ? -7.906 30.906 6.473 1 97.56 167 LYS A N 1
ATOM 1307 C CA . LYS A 1 167 ? -7.832 32.312 6.828 1 97.56 167 LYS A CA 1
ATOM 1308 C C . LYS A 1 167 ? -7.766 32.5 8.344 1 97.56 167 LYS A C 1
ATOM 1310 O O . LYS A 1 167 ? -8.594 31.969 9.078 1 97.56 167 LYS A O 1
ATOM 1315 N N . SER A 1 168 ? -6.824 33.188 8.734 1 97 168 SER A N 1
ATOM 1316 C CA . SER A 1 168 ? -6.699 33.625 10.133 1 97 168 SER A CA 1
ATOM 1317 C C . SER A 1 168 ? -7.059 35.094 10.305 1 97 168 SER A C 1
ATOM 1319 O O . SER A 1 168 ? -6.613 35.938 9.531 1 97 168 SER A O 1
ATOM 1321 N N . ASN A 1 169 ? -7.797 35.375 11.398 1 94.69 169 ASN A N 1
ATOM 1322 C CA . ASN A 1 169 ? -8.141 36.781 11.656 1 94.69 169 ASN A CA 1
ATOM 1323 C C . ASN A 1 169 ? -7.027 37.5 12.406 1 94.69 169 ASN A C 1
ATOM 1325 O O . ASN A 1 169 ? -7.098 38.719 12.617 1 94.69 169 ASN A O 1
ATOM 1329 N N . LYS A 1 170 ? -6.039 36.812 12.805 1 94.5 170 LYS A N 1
ATOM 1330 C CA . LYS A 1 170 ? -4.918 37.375 13.547 1 94.5 170 LYS A CA 1
ATOM 1331 C C . LYS A 1 170 ? -3.592 37.094 12.852 1 94.5 170 LYS A C 1
ATOM 1333 O O . LYS A 1 170 ? -3.477 36.094 12.109 1 94.5 170 LYS A O 1
ATOM 1338 N N . GLY A 1 171 ? -2.639 37.969 13.125 1 94.44 171 GLY A N 1
ATOM 1339 C CA . GLY A 1 171 ? -1.302 37.781 12.586 1 94.44 171 GLY A CA 1
ATOM 1340 C C . GLY A 1 171 ? -1.158 38.25 11.156 1 94.44 171 GLY A C 1
ATOM 1341 O O . GLY A 1 171 ? -2.059 38.906 10.625 1 94.44 171 GLY A O 1
ATOM 1342 N N . THR A 1 172 ? 0.029 38.031 10.594 1 95.62 172 THR A N 1
ATOM 1343 C CA . THR A 1 172 ? 0.365 38.375 9.211 1 95.62 172 THR A CA 1
ATOM 1344 C C . THR A 1 172 ? 1.107 37.219 8.539 1 95.62 172 THR A C 1
ATOM 1346 O O . THR A 1 172 ? 1.655 36.344 9.219 1 95.62 172 THR A O 1
ATOM 1349 N N . ALA A 1 173 ? 1.065 37.219 7.262 1 96.88 173 ALA A N 1
ATOM 1350 C CA . ALA A 1 173 ? 1.793 36.188 6.52 1 96.88 173 ALA A CA 1
ATOM 1351 C C . ALA A 1 173 ? 3.291 36.281 6.797 1 96.88 173 ALA A C 1
ATOM 1353 O O . ALA A 1 173 ? 3.955 35.25 6.973 1 96.88 173 ALA A O 1
ATOM 1354 N N . GLU A 1 174 ? 3.812 37.438 6.773 1 95.69 174 GLU A N 1
ATOM 1355 C CA . GLU A 1 174 ? 5.234 37.656 7.047 1 95.69 174 GLU A CA 1
ATOM 1356 C C . GLU A 1 174 ? 5.594 37.156 8.445 1 95.69 174 GLU A C 1
ATOM 1358 O O . GLU A 1 174 ? 6.609 36.469 8.633 1 95.69 174 GLU A O 1
ATOM 1363 N N . GLY A 1 175 ? 4.785 37.594 9.406 1 95.5 175 GLY A N 1
ATOM 1364 C CA . GLY A 1 175 ? 5.02 37.156 10.773 1 95.5 175 GLY A CA 1
ATOM 1365 C C . GLY A 1 175 ? 5 35.625 10.922 1 95.5 175 GLY A C 1
ATOM 1366 O O . GLY A 1 175 ? 5.867 35.062 11.586 1 95.5 175 GLY A O 1
ATOM 1367 N N . PHE A 1 176 ? 4.047 35 10.328 1 97.25 176 PHE A N 1
ATOM 1368 C CA . PHE A 1 176 ? 3.961 33.531 10.391 1 97.25 176 PHE A CA 1
ATOM 1369 C C . PHE A 1 176 ? 5.188 32.906 9.75 1 97.25 176 PHE A C 1
ATOM 1371 O O . PHE A 1 176 ? 5.742 31.938 10.289 1 97.25 176 PHE A O 1
ATOM 1378 N N . THR A 1 177 ? 5.578 33.375 8.547 1 96.06 177 THR A N 1
ATOM 1379 C CA . THR A 1 177 ? 6.727 32.844 7.824 1 96.06 177 THR A CA 1
ATOM 1380 C C . THR A 1 177 ? 7.977 32.875 8.695 1 96.06 177 THR A C 1
ATOM 1382 O O . THR A 1 177 ? 8.688 31.875 8.82 1 96.06 177 THR A O 1
ATOM 1385 N N . LYS A 1 178 ? 8.211 33.969 9.32 1 95.31 178 LYS A N 1
ATOM 1386 C CA . LYS A 1 178 ? 9.375 34.125 10.195 1 95.31 178 LYS A CA 1
ATOM 1387 C C . LYS A 1 178 ? 9.281 33.188 11.398 1 95.31 178 LYS A C 1
ATOM 1389 O O . LYS A 1 178 ? 10.281 32.562 11.789 1 95.31 178 LYS A O 1
ATOM 1394 N N . TRP A 1 179 ? 8.102 33.156 11.938 1 96.25 179 TRP A N 1
ATOM 1395 C CA . TRP A 1 179 ? 7.875 32.281 13.078 1 96.25 179 TRP A CA 1
ATOM 1396 C C . TRP A 1 179 ? 8.156 30.812 12.719 1 96.25 179 TRP A C 1
ATOM 1398 O O . TRP A 1 179 ? 8.883 30.109 13.43 1 96.25 179 TRP A O 1
ATOM 1408 N N . PHE A 1 180 ? 7.602 30.391 11.609 1 94.88 180 PHE A N 1
ATOM 1409 C CA . PHE A 1 180 ? 7.746 29.016 11.164 1 94.88 180 PHE A CA 1
ATOM 1410 C C . PHE A 1 180 ? 9.219 28.656 10.945 1 94.88 180 PHE A C 1
ATOM 1412 O O . PHE A 1 180 ? 9.688 27.609 11.391 1 94.88 180 PHE A O 1
ATOM 1419 N N . GLU A 1 181 ? 9.938 29.469 10.289 1 91.5 181 GLU A N 1
ATOM 1420 C CA . GLU A 1 181 ? 11.359 29.25 10.031 1 91.5 181 GLU A CA 1
ATOM 1421 C C . GLU A 1 181 ? 12.141 29.125 11.328 1 91.5 181 GLU A C 1
ATOM 1423 O O . GLU A 1 181 ? 13.102 28.359 11.406 1 91.5 181 GLU A O 1
ATOM 1428 N N . SER A 1 182 ? 11.719 29.812 12.305 1 92.69 182 SER A N 1
ATOM 1429 C CA . SER A 1 182 ? 12.422 29.781 13.586 1 92.69 182 SER A CA 1
ATOM 1430 C C . SER A 1 182 ? 12.086 28.531 14.367 1 92.69 182 SER A C 1
ATOM 1432 O O . SER A 1 182 ? 12.812 28.141 15.289 1 92.69 182 SER A O 1
ATOM 1434 N N . LYS A 1 183 ? 10.992 27.875 13.984 1 93.31 183 LYS A N 1
ATOM 1435 C CA . LYS A 1 183 ? 10.484 26.766 14.797 1 93.31 183 LYS A CA 1
ATOM 1436 C C . LYS A 1 183 ? 10.742 25.422 14.117 1 93.31 183 LYS A C 1
ATOM 1438 O O . LYS A 1 183 ? 10.477 24.375 14.695 1 93.31 183 LYS A O 1
ATOM 1443 N N . VAL A 1 184 ? 11.297 25.375 12.977 1 88.5 184 VAL A N 1
ATOM 1444 C CA . VAL A 1 184 ? 11.469 24.156 12.203 1 88.5 184 VAL A CA 1
ATOM 1445 C C . VAL A 1 184 ? 12.25 23.125 13.023 1 88.5 184 VAL A C 1
ATOM 1447 O O . VAL A 1 184 ? 12.008 21.922 12.922 1 88.5 184 VAL A O 1
ATOM 1450 N N . SER A 1 185 ? 13.141 23.578 13.914 1 89.75 185 SER A N 1
ATOM 1451 C CA . SER A 1 185 ? 13.977 22.672 14.695 1 89.75 185 SER A CA 1
ATOM 1452 C C . SER A 1 185 ? 13.383 22.438 16.078 1 89.75 185 SER A C 1
ATOM 1454 O O . SER A 1 185 ? 13.945 21.688 16.891 1 89.75 185 SER A O 1
ATOM 1456 N N . ASP A 1 186 ? 12.297 23.141 16.359 1 94.06 186 ASP A N 1
ATOM 1457 C CA . ASP A 1 186 ? 11.617 22.938 17.641 1 94.06 186 ASP A CA 1
ATOM 1458 C C . ASP A 1 186 ? 10.742 21.688 17.594 1 94.06 186 ASP A C 1
ATOM 1460 O O . ASP A 1 186 ? 9.609 21.734 17.109 1 94.06 186 ASP A O 1
ATOM 1464 N N . GLU A 1 187 ? 11.188 20.688 18.172 1 93.81 187 GLU A N 1
ATOM 1465 C CA . GLU A 1 187 ? 10.547 19.391 18.062 1 93.81 187 GLU A CA 1
ATOM 1466 C C . GLU A 1 187 ? 9.148 19.406 18.672 1 93.81 187 GLU A C 1
ATOM 1468 O O . GLU A 1 187 ? 8.227 18.781 18.141 1 93.81 187 GLU A O 1
ATOM 1473 N N . LYS A 1 188 ? 9.039 19.984 19.797 1 95.94 188 LYS A N 1
ATOM 1474 C CA . LYS A 1 188 ? 7.738 20.016 20.453 1 95.94 188 LYS A CA 1
ATOM 1475 C C . LYS A 1 188 ? 6.691 20.688 19.578 1 95.94 188 LYS A C 1
ATOM 1477 O O . LYS A 1 188 ? 5.594 20.156 19.375 1 95.94 188 LYS A O 1
ATOM 1482 N N . VAL A 1 189 ? 7.012 21.859 19.016 1 96.19 189 VAL A N 1
ATOM 1483 C CA . VAL A 1 189 ? 6.102 22.625 18.172 1 96.19 189 VAL A CA 1
ATOM 1484 C C . VAL A 1 189 ? 5.746 21.797 16.938 1 96.19 189 VAL A C 1
ATOM 1486 O O . VAL A 1 189 ? 4.582 21.766 16.516 1 96.19 189 VAL A O 1
ATOM 1489 N N . MET A 1 190 ? 6.723 21.094 16.375 1 96.88 190 MET A N 1
ATOM 1490 C CA . MET A 1 190 ? 6.52 20.312 15.156 1 96.88 190 MET A CA 1
ATOM 1491 C C . MET A 1 190 ? 5.668 19.078 15.445 1 96.88 190 MET A C 1
ATOM 1493 O O . MET A 1 190 ? 4.793 18.719 14.648 1 96.88 190 MET A O 1
ATOM 1497 N N . LEU A 1 191 ? 5.871 18.469 16.578 1 97.88 191 LEU A N 1
ATOM 1498 C CA . LEU A 1 191 ? 5.109 17.281 16.938 1 97.88 191 LEU A CA 1
ATOM 1499 C C . LEU A 1 191 ? 3.672 17.641 17.297 1 97.88 191 LEU A C 1
ATOM 1501 O O . LEU A 1 191 ? 2.746 16.875 17.031 1 97.88 191 LEU A O 1
ATOM 1505 N N . GLN A 1 192 ? 3.479 18.766 17.875 1 97.25 192 GLN A N 1
ATOM 1506 C CA . GLN A 1 192 ? 2.172 19.188 18.359 1 97.25 192 GLN A CA 1
ATOM 1507 C C . GLN A 1 192 ? 1.234 19.547 17.219 1 97.25 192 GLN A C 1
ATOM 1509 O O . GLN A 1 192 ? 0.014 19.562 17.375 1 97.25 192 GLN A O 1
ATOM 1514 N N . ALA A 1 193 ? 1.758 19.797 16.094 1 97.75 193 ALA A N 1
ATOM 1515 C CA . ALA A 1 193 ? 0.983 20.312 14.969 1 97.75 193 ALA A CA 1
ATOM 1516 C C . ALA A 1 193 ? 0.031 19.25 14.43 1 97.75 193 ALA A C 1
ATOM 1518 O O . ALA A 1 193 ? -1.024 19.562 13.883 1 97.75 193 ALA A O 1
ATOM 1519 N N . CYS A 1 194 ? 0.391 18.016 14.531 1 98.25 194 CYS A N 1
ATOM 1520 C CA . CYS A 1 194 ? -0.442 16.922 14.055 1 98.25 194 CYS A CA 1
ATOM 1521 C C . CYS A 1 194 ? -0.071 15.609 14.75 1 98.25 194 CYS A C 1
ATOM 1523 O O . CYS A 1 194 ? 1.111 15.289 14.883 1 98.25 194 CYS A O 1
ATOM 1525 N N . PRO A 1 195 ? -1.082 14.789 15.172 1 98.06 195 PRO A N 1
ATOM 1526 C CA . PRO A 1 195 ? -0.78 13.516 15.828 1 98.06 195 PRO A CA 1
ATOM 1527 C C . PRO A 1 195 ? 0.072 12.594 14.961 1 98.06 195 PRO A C 1
ATOM 1529 O O . PRO A 1 195 ? 0.837 11.781 15.484 1 98.06 195 PRO A O 1
ATOM 1532 N N . ASP A 1 196 ? 0.041 12.773 13.703 1 98 196 ASP A N 1
ATOM 1533 C CA . ASP A 1 196 ? 0.649 11.844 12.75 1 98 196 ASP A CA 1
ATOM 1534 C C . ASP A 1 196 ? 2.131 12.156 12.555 1 98 196 ASP A C 1
ATOM 1536 O O . ASP A 1 196 ? 2.83 11.445 11.828 1 98 196 ASP A O 1
ATOM 1540 N N . HIS A 1 197 ? 2.621 13.164 13.211 1 98.44 197 HIS A N 1
ATOM 1541 C CA . HIS A 1 197 ? 4.043 13.484 13.164 1 98.44 197 HIS A CA 1
ATOM 1542 C C . HIS A 1 197 ? 4.844 12.594 14.102 1 98.44 197 HIS A C 1
ATOM 1544 O O . HIS A 1 197 ? 4.555 12.523 15.297 1 98.44 197 HIS A O 1
ATOM 1550 N N . TYR A 1 198 ? 5.855 11.969 13.617 1 98.19 198 TYR A N 1
ATOM 1551 C CA . TYR A 1 198 ? 6.762 11.188 14.445 1 98.19 198 TYR A CA 1
ATOM 1552 C C . TYR A 1 198 ? 8.086 11.914 14.641 1 98.19 198 TYR A C 1
ATOM 1554 O O . TYR A 1 198 ? 8.617 11.953 15.75 1 98.19 198 TYR A O 1
ATOM 1562 N N . ALA A 1 199 ? 8.617 12.406 13.562 1 96.75 199 ALA A N 1
ATOM 1563 C CA . ALA A 1 199 ? 9.859 13.164 13.625 1 96.75 199 ALA A CA 1
ATOM 1564 C C . ALA A 1 199 ? 9.922 14.227 12.531 1 96.75 199 ALA A C 1
ATOM 1566 O O . ALA A 1 199 ? 9.766 13.914 11.344 1 96.75 199 ALA A O 1
ATOM 1567 N N . LEU A 1 200 ? 10.086 15.414 12.953 1 95.69 200 LEU A N 1
ATOM 1568 C CA . LEU A 1 200 ? 10.336 16.531 12.055 1 95.69 200 LEU A CA 1
ATOM 1569 C C . LEU A 1 200 ? 11.594 17.281 12.461 1 95.69 200 LEU A C 1
ATOM 1571 O O . LEU A 1 200 ? 11.852 17.484 13.656 1 95.69 200 LEU A O 1
ATOM 1575 N N . GLY A 1 201 ? 12.383 17.594 11.492 1 90.81 201 GLY A N 1
ATOM 1576 C CA . GLY A 1 201 ? 13.617 18.312 11.734 1 90.81 201 GLY A CA 1
ATOM 1577 C C . GLY A 1 201 ? 14.164 19 10.5 1 90.81 201 GLY A C 1
ATOM 1578 O O . GLY A 1 201 ? 13.453 19.141 9.5 1 90.81 201 GLY A O 1
ATOM 1579 N N . THR A 1 202 ? 15.375 19.453 10.672 1 88.94 202 THR A N 1
ATOM 1580 C CA . THR A 1 202 ? 15.992 20.203 9.586 1 88.94 202 THR A CA 1
ATOM 1581 C C . THR A 1 202 ? 16.641 19.25 8.586 1 88.94 202 THR A C 1
ATOM 1583 O O . THR A 1 202 ? 17.156 18.188 8.969 1 88.94 202 THR A O 1
ATOM 1586 N N . ALA A 1 203 ? 16.531 19.594 7.375 1 87.56 203 ALA A N 1
ATOM 1587 C CA . ALA A 1 203 ? 17.203 18.922 6.27 1 87.56 203 ALA A CA 1
ATOM 1588 C C . ALA A 1 203 ? 17.641 19.938 5.203 1 87.56 203 ALA A C 1
ATOM 1590 O O . ALA A 1 203 ? 17.047 21 5.074 1 87.56 203 ALA A O 1
ATOM 1591 N N . PHE A 1 204 ? 18.703 19.562 4.492 1 85.19 204 PHE A N 1
ATOM 1592 C CA . PHE A 1 204 ? 19.203 20.375 3.387 1 85.19 204 PHE A CA 1
ATOM 1593 C C . PHE A 1 204 ? 19.406 21.828 3.828 1 85.19 204 PHE A C 1
ATOM 1595 O O . PHE A 1 204 ? 19.047 22.75 3.111 1 85.19 204 PHE A O 1
ATOM 1602 N N . GLY A 1 205 ? 19.891 22.016 4.977 1 79.69 205 GLY A N 1
ATOM 1603 C CA . GLY A 1 205 ? 20.109 23.359 5.484 1 79.69 205 GLY A CA 1
ATOM 1604 C C . GLY A 1 205 ? 18.828 24.031 5.965 1 79.69 205 GLY A C 1
ATOM 1605 O O . GLY A 1 205 ? 18.516 23.984 7.156 1 79.69 205 GLY A O 1
ATOM 1606 N N . LEU A 1 206 ? 17.984 24.484 4.969 1 73.94 206 LEU A N 1
ATOM 1607 C CA . LEU A 1 206 ? 16.766 25.188 5.301 1 73.94 206 LEU A CA 1
ATOM 1608 C C . LEU A 1 206 ? 15.539 24.312 5.027 1 73.94 206 LEU A C 1
ATOM 1610 O O . LEU A 1 206 ? 14.398 24.75 5.188 1 73.94 206 LEU A O 1
ATOM 1614 N N . GLY A 1 207 ? 15.852 23.141 4.703 1 86.75 207 GLY A N 1
ATOM 1615 C CA . GLY A 1 207 ? 14.742 22.25 4.406 1 86.75 207 GLY A CA 1
ATOM 1616 C C . GLY A 1 207 ? 14.258 21.484 5.621 1 86.75 207 GLY A C 1
ATOM 1617 O O . GLY A 1 207 ? 14.516 21.875 6.758 1 86.75 207 GLY A O 1
ATOM 1618 N N . GLN A 1 208 ? 13.328 20.578 5.336 1 92.44 208 GLN A N 1
ATOM 1619 C CA . GLN A 1 208 ? 12.68 19.875 6.434 1 92.44 208 GLN A CA 1
ATOM 1620 C C . GLN A 1 208 ? 12.727 18.359 6.219 1 92.44 208 GLN A C 1
ATOM 1622 O O . GLN A 1 208 ? 12.43 17.875 5.125 1 92.44 208 GLN A O 1
ATOM 1627 N N . GLU A 1 209 ? 13.211 17.641 7.219 1 95.31 209 GLU A N 1
ATOM 1628 C CA . GLU A 1 209 ? 13 16.203 7.305 1 95.31 209 GLU A CA 1
ATOM 1629 C C . GLU A 1 209 ? 11.641 15.875 7.914 1 95.31 209 GLU A C 1
ATOM 1631 O O . GLU A 1 209 ? 11.25 16.469 8.93 1 95.31 209 GLU A O 1
ATOM 1636 N N . VAL A 1 210 ? 10.953 14.938 7.32 1 96.81 210 VAL A N 1
ATOM 1637 C CA . VAL A 1 210 ? 9.602 14.656 7.785 1 96.81 210 VAL A CA 1
ATOM 1638 C C . VAL A 1 210 ? 9.391 13.148 7.875 1 96.81 210 VAL A C 1
ATOM 1640 O O . VAL A 1 210 ? 9.617 12.422 6.902 1 96.81 210 VAL A O 1
ATOM 1643 N N . VAL A 1 211 ? 9.055 12.641 9.016 1 97.94 211 VAL A N 1
ATOM 1644 C CA . VAL A 1 211 ? 8.539 11.297 9.234 1 97.94 211 VAL A CA 1
ATOM 1645 C C . VAL A 1 211 ? 7.109 11.367 9.766 1 97.94 211 VAL A C 1
ATOM 1647 O O . VAL A 1 211 ? 6.883 11.773 10.906 1 97.94 211 VAL A O 1
ATOM 1650 N N . GLU A 1 212 ? 6.164 10.984 8.945 1 97.94 212 GLU A N 1
ATOM 1651 C CA . GLU A 1 212 ? 4.773 11.125 9.359 1 97.94 212 GLU A CA 1
ATOM 1652 C C . GLU A 1 212 ? 3.865 10.188 8.562 1 97.94 212 GLU A C 1
ATOM 1654 O O . GLU A 1 212 ? 4.25 9.695 7.5 1 97.94 212 GLU A O 1
ATOM 1659 N N . THR A 1 213 ? 2.746 9.859 9.18 1 96.44 213 THR A N 1
ATOM 1660 C CA . THR A 1 213 ? 1.652 9.258 8.422 1 96.44 213 THR A CA 1
ATOM 1661 C C . THR A 1 213 ? 0.817 10.336 7.734 1 96.44 213 THR A C 1
ATOM 1663 O O . THR A 1 213 ? 0.091 11.078 8.391 1 96.44 213 THR A O 1
ATOM 1666 N N . THR A 1 214 ? 0.942 10.359 6.453 1 89.56 214 THR A N 1
ATOM 1667 C CA . THR A 1 214 ? 0.182 11.383 5.742 1 89.56 214 THR A CA 1
ATOM 1668 C C . THR A 1 214 ? -1.308 11.055 5.75 1 89.56 214 THR A C 1
ATOM 1670 O O . THR A 1 214 ? -1.689 9.883 5.801 1 89.56 214 THR A O 1
ATOM 1673 N N . GLY A 1 215 ? -2.16 11.914 5.797 1 82.81 215 GLY A N 1
ATOM 1674 C CA . GLY A 1 215 ? -3.598 11.727 5.902 1 82.81 215 GLY A CA 1
ATOM 1675 C C . GLY A 1 215 ? -4.125 10.648 4.969 1 82.81 215 GLY A C 1
ATOM 1676 O O . GLY A 1 215 ? -3.859 10.68 3.766 1 82.81 215 GLY A O 1
ATOM 1677 N N . GLY A 1 216 ? -4.789 9.672 5.594 1 82.19 216 GLY A N 1
ATOM 1678 C CA . GLY A 1 216 ? -5.422 8.594 4.848 1 82.19 216 GLY A CA 1
ATOM 1679 C C . GLY A 1 216 ? -4.535 7.375 4.691 1 82.19 216 GLY A C 1
ATOM 1680 O O . GLY A 1 216 ? -5.023 6.273 4.43 1 82.19 216 GLY A O 1
ATOM 1681 N N . SER A 1 217 ? -3.252 7.605 4.703 1 87.75 217 SER A N 1
ATOM 1682 C CA . SER A 1 217 ? -2.35 6.461 4.637 1 87.75 217 SER A CA 1
ATOM 1683 C C . SER A 1 217 ? -2.387 5.652 5.93 1 87.75 217 SER A C 1
ATOM 1685 O O . SER A 1 217 ? -2.816 6.152 6.969 1 87.75 217 SER A O 1
ATOM 1687 N N . VAL A 1 218 ? -1.935 4.422 5.832 1 88.25 218 VAL A N 1
ATOM 1688 C CA . VAL A 1 218 ? -1.878 3.609 7.047 1 88.25 218 VAL A CA 1
ATOM 1689 C C . VAL A 1 218 ? -0.432 3.488 7.52 1 88.25 218 VAL A C 1
ATOM 1691 O O . VAL A 1 218 ? -0.175 3.045 8.641 1 88.25 218 VAL A O 1
ATOM 1694 N N . LEU A 1 219 ? 0.488 3.871 6.652 1 93.88 219 LEU A N 1
ATOM 1695 C CA . LEU A 1 219 ? 1.9 3.783 7.008 1 93.88 219 LEU A CA 1
ATOM 1696 C C . LEU A 1 219 ? 2.566 5.152 6.93 1 93.88 219 LEU A C 1
ATOM 1698 O O . LEU A 1 219 ? 2.271 5.941 6.031 1 93.88 219 LEU A O 1
ATOM 1702 N N . PRO A 1 220 ? 3.49 5.371 7.848 1 96.88 220 PRO A N 1
ATOM 1703 C CA . PRO A 1 220 ? 4.266 6.609 7.758 1 96.88 220 PRO A CA 1
ATOM 1704 C C . PRO A 1 220 ? 5.262 6.598 6.598 1 96.88 220 PRO A C 1
ATOM 1706 O O . PRO A 1 220 ? 5.645 5.527 6.117 1 96.88 220 PRO A O 1
ATOM 1709 N N . SER A 1 221 ? 5.598 7.797 6.188 1 96.94 221 SER A N 1
ATOM 1710 C CA . SER A 1 221 ? 6.621 8.031 5.18 1 96.94 221 SER A CA 1
ATOM 1711 C C . SER A 1 221 ? 7.797 8.82 5.754 1 96.94 221 SER A C 1
ATOM 1713 O O . SER A 1 221 ? 7.641 9.539 6.742 1 96.94 221 SER A O 1
ATOM 1715 N N . HIS A 1 222 ? 8.945 8.594 5.188 1 97.12 222 HIS A N 1
ATOM 1716 C CA . HIS A 1 222 ? 10.156 9.336 5.52 1 97.12 222 HIS A CA 1
ATOM 1717 C C . HIS A 1 222 ? 10.711 10.062 4.297 1 97.12 222 HIS A C 1
ATOM 1719 O O . HIS A 1 222 ? 11.133 9.422 3.328 1 97.12 222 HIS A O 1
ATOM 1725 N N . PHE A 1 223 ? 10.695 11.414 4.348 1 96.81 223 PHE A N 1
ATOM 1726 C CA . PHE A 1 223 ? 11.164 12.211 3.221 1 96.81 223 PHE A CA 1
ATOM 1727 C C . PHE A 1 223 ? 11.758 13.523 3.699 1 96.81 223 PHE A C 1
ATOM 1729 O O . PHE A 1 223 ? 11.688 13.852 4.887 1 96.81 223 PHE A O 1
ATOM 1736 N N . ALA A 1 224 ? 12.352 14.195 2.807 1 95.94 224 ALA A N 1
ATOM 1737 C CA . ALA A 1 224 ? 12.914 15.508 3.1 1 95.94 224 ALA A CA 1
ATOM 1738 C C . ALA A 1 224 ? 12.555 16.516 2.016 1 95.94 224 ALA A C 1
ATOM 1740 O O . ALA A 1 224 ? 12.555 16.188 0.827 1 95.94 224 ALA A O 1
ATOM 1741 N N . ILE A 1 225 ? 12.258 17.688 2.461 1 95.12 225 ILE A N 1
ATOM 1742 C CA . ILE A 1 225 ? 11.883 18.766 1.551 1 95.12 225 ILE A CA 1
ATOM 1743 C C . ILE A 1 225 ? 13.039 19.75 1.418 1 95.12 225 ILE A C 1
ATOM 1745 O O . ILE A 1 225 ? 13.633 20.156 2.418 1 95.12 225 ILE A O 1
ATOM 1749 N N . ASN A 1 226 ? 13.359 20.094 0.262 1 93.5 226 ASN A N 1
ATOM 1750 C CA . ASN A 1 226 ? 14.367 21.109 -0.02 1 93.5 226 ASN A CA 1
ATOM 1751 C C . ASN A 1 226 ? 13.734 22.375 -0.604 1 93.5 226 ASN A C 1
ATOM 1753 O O . ASN A 1 226 ? 13.445 22.438 -1.8 1 93.5 226 ASN A O 1
ATOM 1757 N N . TYR A 1 227 ? 13.656 23.438 0.184 1 89.06 227 TYR A N 1
ATOM 1758 C CA . TYR A 1 227 ? 12.969 24.656 -0.22 1 89.06 227 TYR A CA 1
ATOM 1759 C C . TYR A 1 227 ? 13.844 25.5 -1.155 1 89.06 227 TYR A C 1
ATOM 1761 O O . TYR A 1 227 ? 13.375 26.469 -1.745 1 89.06 227 TYR A O 1
ATOM 1769 N N . LEU A 1 228 ? 15.047 25.109 -1.329 1 86.19 228 LEU A N 1
ATOM 1770 C CA . LEU A 1 228 ? 15.977 25.859 -2.16 1 86.19 228 LEU A CA 1
ATOM 1771 C C . LEU A 1 228 ? 16.141 25.203 -3.525 1 86.19 228 LEU A C 1
ATOM 1773 O O . LEU A 1 228 ? 16.766 25.781 -4.422 1 86.19 228 LEU A O 1
ATOM 1777 N N . ALA A 1 229 ? 15.664 24.047 -3.607 1 87.06 229 ALA A N 1
ATOM 1778 C CA . ALA A 1 229 ? 15.867 23.281 -4.84 1 87.06 229 ALA A CA 1
ATOM 1779 C C . ALA A 1 229 ? 14.742 23.562 -5.844 1 87.06 229 ALA A C 1
ATOM 1781 O O . ALA A 1 229 ? 13.609 23.844 -5.453 1 87.06 229 ALA A O 1
ATOM 1782 N N . LYS A 1 230 ? 15.148 23.578 -7.102 1 79.12 230 LYS A N 1
ATOM 1783 C CA . LYS A 1 230 ? 14.18 23.594 -8.195 1 79.12 230 LYS A CA 1
ATOM 1784 C C . LYS A 1 230 ? 13.836 22.188 -8.648 1 79.12 230 LYS A C 1
ATOM 1786 O O . LYS A 1 230 ? 14.672 21.281 -8.555 1 79.12 230 LYS A O 1
ATOM 1791 N N . SER A 1 231 ? 12.602 22.047 -8.945 1 78.38 231 SER A N 1
ATOM 1792 C CA . SER A 1 231 ? 12.18 20.75 -9.484 1 78.38 231 SER A CA 1
ATOM 1793 C C . SER A 1 231 ? 11.164 20.922 -10.602 1 78.38 231 SER A C 1
ATOM 1795 O O . SER A 1 231 ? 10.742 22.047 -10.898 1 78.38 231 SER A O 1
ATOM 1797 N N . ASP A 1 232 ? 10.859 19.766 -11.258 1 80.56 232 ASP A N 1
ATOM 1798 C CA . ASP A 1 232 ? 9.906 19.75 -12.359 1 80.56 232 ASP A CA 1
ATOM 1799 C C . ASP A 1 232 ? 8.469 19.734 -11.844 1 80.56 232 ASP A C 1
ATOM 1801 O O . ASP A 1 232 ? 7.535 19.438 -12.594 1 80.56 232 ASP A O 1
ATOM 1805 N N . LEU A 1 233 ? 8.336 20.016 -10.656 1 87.5 233 LEU A N 1
ATOM 1806 C CA . LEU A 1 233 ? 6.984 20.109 -10.102 1 87.5 233 LEU A CA 1
ATOM 1807 C C . LEU A 1 233 ? 6.254 21.328 -10.656 1 87.5 233 LEU A C 1
ATOM 1809 O O . LEU A 1 233 ? 6.883 22.344 -10.977 1 87.5 233 LEU A O 1
ATOM 1813 N N . PRO A 1 234 ? 5.004 21.188 -10.82 1 86.25 234 PRO A N 1
ATOM 1814 C CA . PRO A 1 234 ? 4.242 22.344 -11.328 1 86.25 234 PRO A CA 1
ATOM 1815 C C . PRO A 1 234 ? 3.994 23.406 -10.258 1 86.25 234 PRO A C 1
ATOM 1817 O O . PRO A 1 234 ? 2.842 23.75 -9.984 1 86.25 234 PRO A O 1
ATOM 1820 N N . ILE A 1 235 ? 5.008 23.844 -9.781 1 83.88 235 ILE A N 1
ATOM 1821 C CA . ILE A 1 235 ? 4.918 24.875 -8.75 1 83.88 235 ILE A CA 1
ATOM 1822 C C . ILE A 1 235 ? 4.414 26.188 -9.359 1 83.88 235 ILE A C 1
ATOM 1824 O O . ILE A 1 235 ? 4.895 26.609 -10.414 1 83.88 235 ILE A O 1
ATOM 1828 N N . VAL A 1 236 ? 3.43 26.703 -8.805 1 77.56 236 VAL A N 1
ATOM 1829 C CA . VAL A 1 236 ? 2.877 27.984 -9.234 1 77.56 236 VAL A CA 1
ATOM 1830 C C . VAL A 1 236 ? 3.471 29.109 -8.398 1 77.56 236 VAL A C 1
ATOM 1832 O O . VAL A 1 236 ? 3.408 29.078 -7.168 1 77.56 236 VAL A O 1
ATOM 1835 N N . GLU A 1 237 ? 4.062 29.891 -9.117 1 81.31 237 GLU A N 1
ATOM 1836 C CA . GLU A 1 237 ? 4.457 31.141 -8.477 1 81.31 237 GLU A CA 1
ATOM 1837 C C . GLU A 1 237 ? 3.375 32.219 -8.625 1 81.31 237 GLU A C 1
ATOM 1839 O O . GLU A 1 237 ? 2.945 32.5 -9.742 1 81.31 237 GLU A O 1
ATOM 1844 N N . ASP A 1 238 ? 2.842 32.531 -7.496 1 86.5 238 ASP A N 1
ATOM 1845 C CA . ASP A 1 238 ? 1.798 33.562 -7.488 1 86.5 238 ASP A CA 1
ATOM 1846 C C . ASP A 1 238 ? 2.289 34.844 -6.82 1 86.5 238 ASP A C 1
ATOM 1848 O O . ASP A 1 238 ? 2.502 34.875 -5.605 1 86.5 238 ASP A O 1
ATOM 1852 N N . LYS A 1 239 ? 2.344 35.906 -7.559 1 90.44 239 LYS A N 1
ATOM 1853 C CA . LYS A 1 239 ? 2.854 37.188 -7.043 1 90.44 239 LYS A CA 1
ATOM 1854 C C . LYS A 1 239 ? 1.929 37.75 -5.973 1 90.44 239 LYS A C 1
ATOM 1856 O O . LYS A 1 239 ? 2.352 38.562 -5.148 1 90.44 239 LYS A O 1
ATOM 1861 N N . ASP A 1 240 ? 0.736 37.406 -6.035 1 92.38 240 ASP A N 1
ATOM 1862 C CA . ASP A 1 240 ? -0.223 37.875 -5.039 1 92.38 240 ASP A CA 1
ATOM 1863 C C . ASP A 1 240 ? 0.021 37.188 -3.686 1 92.38 240 ASP A C 1
ATOM 1865 O O . ASP A 1 240 ? -0.508 37.656 -2.666 1 92.38 240 ASP A O 1
ATOM 1869 N N . PHE A 1 241 ? 0.784 36.219 -3.699 1 95.19 241 PHE A N 1
ATOM 1870 C CA . PHE A 1 241 ? 1.162 35.5 -2.48 1 95.19 241 PHE A CA 1
ATOM 1871 C C . PHE A 1 241 ? 2.668 35.562 -2.262 1 95.19 241 PHE A C 1
ATOM 1873 O O . PHE A 1 241 ? 3.385 34.594 -2.537 1 95.19 241 PHE A O 1
ATOM 1880 N N . PRO A 1 242 ? 3.133 36.562 -1.734 1 94.06 242 PRO A N 1
ATOM 1881 C CA . PRO A 1 242 ? 4.578 36.812 -1.701 1 94.06 242 PRO A CA 1
ATOM 1882 C C . PRO A 1 242 ? 5.309 35.875 -0.739 1 94.06 242 PRO A C 1
ATOM 1884 O O . PRO A 1 242 ? 6.535 35.75 -0.817 1 94.06 242 PRO A O 1
ATOM 1887 N N . HIS A 1 243 ? 4.645 35.312 0.232 1 94.88 243 HIS A N 1
ATOM 1888 C CA . HIS A 1 243 ? 5.266 34.375 1.146 1 94.88 243 HIS A CA 1
ATOM 1889 C C . HIS A 1 243 ? 4.949 32.938 0.748 1 94.88 243 HIS A C 1
ATOM 1891 O O . HIS A 1 243 ? 3.777 32.531 0.683 1 94.88 243 HIS A O 1
ATOM 1897 N N . GLN A 1 244 ? 6.066 32.188 0.5 1 93.12 244 GLN A N 1
ATOM 1898 C CA . GLN A 1 244 ? 5.855 30.828 -0.042 1 93.12 244 GLN A CA 1
ATOM 1899 C C . GLN A 1 244 ? 6.855 29.844 0.542 1 93.12 244 GLN A C 1
ATOM 1901 O O . GLN A 1 244 ? 7.98 30.203 0.875 1 93.12 244 GLN A O 1
ATOM 1906 N N . PHE A 1 245 ? 6.449 28.609 0.792 1 92 245 PHE A N 1
ATOM 1907 C CA . PHE A 1 245 ? 7.305 27.453 1.039 1 92 245 PHE A CA 1
ATOM 1908 C C . PHE A 1 245 ? 7.164 26.438 -0.08 1 92 245 PHE A C 1
ATOM 1910 O O . PHE A 1 245 ? 6.23 25.625 -0.079 1 92 245 PHE A O 1
ATOM 1917 N N . ASN A 1 246 ? 8.047 26.516 -1.079 1 92.06 246 ASN A N 1
ATOM 1918 C CA . ASN A 1 246 ? 8.031 25.641 -2.244 1 92.06 246 ASN A CA 1
ATOM 1919 C C . ASN A 1 246 ? 9.281 24.766 -2.311 1 92.06 246 ASN A C 1
ATOM 1921 O O . ASN A 1 246 ? 10.383 25.234 -1.99 1 92.06 246 ASN A O 1
ATOM 1925 N N . GLY A 1 247 ? 9.086 23.516 -2.715 1 92.81 247 GLY A N 1
ATOM 1926 C CA . GLY A 1 247 ? 10.258 22.688 -2.967 1 92.81 247 GLY A CA 1
ATOM 1927 C C . GLY A 1 247 ? 9.922 21.219 -3.148 1 92.81 247 GLY A C 1
ATOM 1928 O O . GLY A 1 247 ? 8.852 20.766 -2.738 1 92.81 247 GLY A O 1
ATOM 1929 N N . PRO A 1 248 ? 10.844 20.547 -3.777 1 95.12 248 PRO A N 1
ATOM 1930 C CA . PRO A 1 248 ? 10.664 19.094 -3.951 1 95.12 248 PRO A CA 1
ATOM 1931 C C . PRO A 1 248 ? 10.859 18.312 -2.652 1 95.12 248 PRO A C 1
ATOM 1933 O O . PRO A 1 248 ? 11.656 18.719 -1.8 1 95.12 248 PRO A O 1
ATOM 1936 N N . ALA A 1 249 ? 10.086 17.266 -2.494 1 95.94 249 ALA A N 1
ATOM 1937 C CA . ALA A 1 249 ? 10.273 16.281 -1.437 1 95.94 249 ALA A CA 1
ATOM 1938 C C . ALA A 1 249 ? 11 15.047 -1.962 1 95.94 249 ALA A C 1
ATOM 1940 O O . ALA A 1 249 ? 10.594 14.461 -2.967 1 95.94 249 ALA A O 1
ATOM 1941 N N . TYR A 1 250 ? 12.055 14.656 -1.251 1 94.62 250 TYR A N 1
ATOM 1942 C CA . TYR A 1 250 ? 12.883 13.523 -1.655 1 94.62 250 TYR A CA 1
ATOM 1943 C C . TYR A 1 250 ? 12.656 12.328 -0.736 1 94.62 250 TYR A C 1
ATOM 1945 O O . TYR A 1 250 ? 12.539 12.492 0.481 1 94.62 250 TYR A O 1
ATOM 1953 N N . ARG A 1 251 ? 12.594 11.164 -1.437 1 91.31 251 ARG A N 1
ATOM 1954 C CA . ARG A 1 251 ? 12.609 9.953 -0.618 1 91.31 251 ARG A CA 1
ATOM 1955 C C . ARG A 1 251 ? 13.875 9.875 0.224 1 91.31 251 ARG A C 1
ATOM 1957 O O . ARG A 1 251 ? 14.969 10.172 -0.263 1 91.31 251 ARG A O 1
ATOM 1964 N N . ASN A 1 252 ? 13.688 9.422 1.384 1 88.06 252 ASN A N 1
ATOM 1965 C CA . ASN A 1 252 ? 14.812 9.383 2.309 1 88.06 252 ASN A CA 1
ATOM 1966 C C . ASN A 1 252 ? 15.984 8.594 1.731 1 88.06 252 ASN A C 1
ATOM 1968 O O . ASN A 1 252 ? 15.812 7.469 1.261 1 88.06 252 ASN A O 1
ATOM 1972 N N . GLY A 1 253 ? 17.094 9.297 1.763 1 81.69 253 GLY A N 1
ATOM 1973 C CA . GLY A 1 253 ? 18.344 8.656 1.376 1 81.69 253 GLY A CA 1
ATOM 1974 C C . GLY A 1 253 ? 18.5 8.531 -0.127 1 81.69 253 GLY A C 1
ATOM 1975 O O . GLY A 1 253 ? 19.406 7.832 -0.602 1 81.69 253 GLY A O 1
ATOM 1976 N N . THR A 1 254 ? 17.641 9.141 -0.888 1 85.25 254 THR A N 1
ATOM 1977 C CA . THR A 1 254 ? 17.734 9.062 -2.342 1 85.25 254 THR A CA 1
ATOM 1978 C C . THR A 1 254 ? 17.578 10.445 -2.973 1 85.25 254 THR A C 1
ATOM 1980 O O . THR A 1 254 ? 17.281 11.422 -2.277 1 85.25 254 THR A O 1
ATOM 1983 N N . GLU A 1 255 ? 17.781 10.508 -4.238 1 88.31 255 GLU A N 1
ATOM 1984 C CA . GLU A 1 255 ? 17.562 11.734 -5 1 88.31 255 GLU A CA 1
ATOM 1985 C C . GLU A 1 255 ? 16.25 11.688 -5.754 1 88.31 255 GLU A C 1
ATOM 1987 O O . GLU A 1 255 ? 15.984 12.531 -6.617 1 88.31 255 GLU A O 1
ATOM 1992 N N . THR A 1 256 ? 15.461 10.711 -5.371 1 89 256 THR A N 1
ATOM 1993 C CA . THR A 1 256 ? 14.188 10.531 -6.059 1 89 256 THR A CA 1
ATOM 1994 C C . THR A 1 256 ? 13.141 11.516 -5.531 1 89 256 THR A C 1
ATOM 1996 O O . THR A 1 256 ? 12.844 11.523 -4.34 1 89 256 THR A O 1
ATOM 1999 N N . VAL A 1 257 ? 12.578 12.32 -6.438 1 93.56 257 VAL A N 1
ATOM 2000 C CA . VAL A 1 257 ? 11.508 13.242 -6.086 1 93.56 257 VAL A CA 1
ATOM 2001 C C . VAL A 1 257 ? 10.18 12.484 -6 1 93.56 257 VAL A C 1
ATOM 2003 O O . VAL A 1 257 ? 9.742 11.883 -6.977 1 93.56 257 VAL A O 1
ATOM 2006 N N . ILE A 1 258 ? 9.555 12.508 -4.855 1 94 258 ILE A N 1
ATOM 2007 C CA . ILE A 1 258 ? 8.32 11.758 -4.66 1 94 258 ILE A CA 1
ATOM 2008 C C . ILE A 1 258 ? 7.148 12.727 -4.488 1 94 258 ILE A C 1
ATOM 2010 O O . ILE A 1 258 ? 6.016 12.305 -4.238 1 94 258 ILE A O 1
ATOM 2014 N N . GLY A 1 259 ? 7.371 13.984 -4.531 1 95.19 259 GLY A N 1
ATOM 2015 C CA . GLY A 1 259 ? 6.395 15.047 -4.379 1 95.19 259 GLY A CA 1
ATOM 2016 C C . GLY A 1 259 ? 7.023 16.391 -4.07 1 95.19 259 GLY A C 1
ATOM 2017 O O . GLY A 1 259 ? 8.148 16.672 -4.5 1 95.19 259 GLY A O 1
ATOM 2018 N N . GLY A 1 260 ? 6.195 17.234 -3.416 1 95.56 260 GLY A N 1
ATOM 2019 C CA . GLY A 1 260 ? 6.695 18.547 -3.051 1 95.56 260 GLY A CA 1
ATOM 2020 C C . GLY A 1 260 ? 5.617 19.469 -2.512 1 95.56 260 GLY A C 1
ATOM 2021 O O . GLY A 1 260 ? 4.469 19.062 -2.342 1 95.56 260 GLY A O 1
ATOM 2022 N N . THR A 1 261 ? 6.102 20.672 -2.164 1 96.06 261 THR A N 1
ATOM 2023 C CA . THR A 1 261 ? 5.188 21.625 -1.541 1 96.06 261 THR A CA 1
ATOM 2024 C C . THR A 1 261 ? 5.051 22.875 -2.393 1 96.06 261 THR A C 1
ATOM 2026 O O . THR A 1 261 ? 5.98 23.25 -3.115 1 96.06 261 THR A O 1
ATOM 2029 N N . ASN A 1 262 ? 3.938 23.469 -2.34 1 96 262 ASN A N 1
ATOM 2030 C CA . ASN A 1 262 ? 3.598 24.781 -2.898 1 96 262 ASN A CA 1
ATOM 2031 C C . ASN A 1 262 ? 2.703 25.578 -1.955 1 96 262 ASN A C 1
ATOM 2033 O O . ASN A 1 262 ? 1.614 26 -2.342 1 96 262 ASN A O 1
ATOM 2037 N N . HIS A 1 263 ? 3.168 25.828 -0.777 1 96.25 263 HIS A N 1
ATOM 2038 C CA . HIS A 1 263 ? 2.416 26.594 0.219 1 96.25 263 HIS A CA 1
ATOM 2039 C C . HIS A 1 263 ? 2.465 28.078 -0.07 1 96.25 263 HIS A C 1
ATOM 2041 O O . HIS A 1 263 ? 3.547 28.656 -0.189 1 96.25 263 HIS A O 1
ATOM 2047 N N . LEU A 1 264 ? 1.328 28.719 -0.147 1 96.69 264 LEU A N 1
ATOM 2048 C CA . LEU A 1 264 ? 1.222 30.141 -0.479 1 96.69 264 LEU A CA 1
ATOM 2049 C C . LEU A 1 264 ? 0.577 30.906 0.662 1 96.69 264 LEU A C 1
ATOM 2051 O O . LEU A 1 264 ? -0.376 30.438 1.283 1 96.69 264 LEU A O 1
ATOM 2055 N N . MET A 1 265 ? 1.094 32.125 0.936 1 97.06 265 MET A N 1
ATOM 2056 C CA . MET A 1 265 ? 0.511 32.938 1.997 1 97.06 265 MET A CA 1
ATOM 2057 C C . MET A 1 265 ? 0.521 34.406 1.616 1 97.06 265 MET A C 1
ATOM 2059 O O . MET A 1 265 ? 1.444 34.875 0.947 1 97.06 265 MET A O 1
ATOM 2063 N N . ARG A 1 266 ? -0.454 35.094 2.078 1 96.94 266 ARG A N 1
ATOM 2064 C CA . ARG A 1 266 ? -0.504 36.531 1.955 1 96.94 266 ARG A CA 1
ATOM 2065 C C . ARG A 1 266 ? -1.272 37.156 3.117 1 96.94 266 ARG A C 1
ATOM 2067 O O . ARG A 1 266 ? -2.236 36.594 3.615 1 96.94 266 ARG A O 1
ATOM 2074 N N . SER A 1 267 ? -0.87 38.312 3.504 1 96.62 267 SER A N 1
ATOM 2075 C CA . SER A 1 267 ? -1.61 39.062 4.5 1 96.62 267 SER A CA 1
ATOM 2076 C C . SER A 1 267 ? -2.855 39.719 3.893 1 96.62 267 SER A C 1
ATOM 2078 O O . SER A 1 267 ? -2.861 40.094 2.717 1 96.62 267 SER A O 1
ATOM 2080 N N . ILE A 1 268 ? -3.832 39.719 4.711 1 93.06 268 ILE A N 1
ATOM 2081 C CA . ILE A 1 268 ? -5.07 40.375 4.293 1 93.06 268 ILE A CA 1
ATOM 2082 C C . ILE A 1 268 ? -5.004 41.875 4.621 1 93.06 268 ILE A C 1
ATOM 2084 O O . ILE A 1 268 ? -4.828 42.25 5.781 1 93.06 268 ILE A O 1
ATOM 2088 N N . PRO A 1 269 ? -5.281 42.625 3.551 1 84.5 269 PRO A N 1
ATOM 2089 C CA . PRO A 1 269 ? -5.164 44.062 3.783 1 84.5 269 PRO A CA 1
ATOM 2090 C C . PRO A 1 269 ? -6.238 44.594 4.727 1 84.5 269 PRO A C 1
ATOM 2092 O O . PRO A 1 269 ? -7.344 44.062 4.781 1 84.5 269 PRO A O 1
ATOM 2095 N N . ASN A 1 270 ? -6.074 45.719 5.379 1 73.94 270 ASN A N 1
ATOM 2096 C CA . ASN A 1 270 ? -6.926 46.562 6.199 1 73.94 270 ASN A CA 1
ATOM 2097 C C . ASN A 1 270 ? -7.629 45.781 7.297 1 73.94 270 ASN A C 1
ATOM 2099 O O . ASN A 1 270 ? -8.031 46.344 8.312 1 73.94 270 ASN A O 1
ATOM 2103 N N . ASN A 1 271 ? -8.062 44.5 6.953 1 63.78 271 ASN A N 1
ATOM 2104 C CA . ASN A 1 271 ? -8.922 43.75 7.867 1 63.78 271 ASN A CA 1
ATOM 2105 C C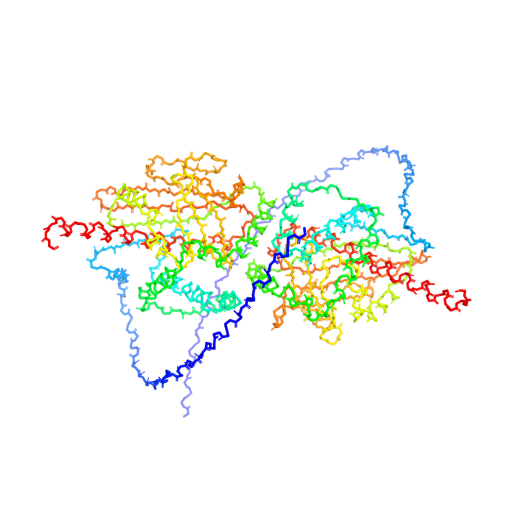 . ASN A 1 271 ? -8.102 42.969 8.891 1 63.78 271 ASN A C 1
ATOM 2107 O O . ASN A 1 271 ? -8.648 42.469 9.875 1 63.78 271 ASN A O 1
ATOM 2111 N N . GLY A 1 272 ? -6.957 42.906 8.711 1 80.19 272 GLY A N 1
ATOM 2112 C CA . GLY A 1 272 ? -6.055 42.219 9.602 1 80.19 272 GLY A CA 1
ATOM 2113 C C . GLY A 1 272 ? -6 40.719 9.336 1 80.19 272 GLY A C 1
ATOM 2114 O O . GLY A 1 272 ? -6.766 40.188 8.523 1 80.19 272 GLY A O 1
ATOM 2115 N N . GLY A 1 273 ? -5.113 40.031 9.602 1 95.44 273 GLY A N 1
ATOM 2116 C CA . GLY A 1 273 ? -4.914 38.594 9.484 1 95.44 273 GLY A CA 1
ATOM 2117 C C . GLY A 1 273 ? -4.176 38.219 8.219 1 95.44 273 GLY A C 1
ATOM 2118 O O . GLY A 1 273 ? -3.42 39 7.656 1 95.44 273 GLY A O 1
ATOM 2119 N N . PHE A 1 274 ? -4.324 37 7.816 1 97.5 274 PHE A N 1
ATOM 2120 C CA . PHE A 1 274 ? -3.654 36.469 6.633 1 97.5 274 PHE A CA 1
ATOM 2121 C C . PHE A 1 274 ? -4.324 35.188 6.152 1 97.5 274 PHE A C 1
ATOM 2123 O O . PHE A 1 274 ? -5.156 34.594 6.855 1 97.5 274 PHE A O 1
ATOM 2130 N N . GLU A 1 275 ? -4.082 34.844 4.93 1 97.25 275 GLU A N 1
ATOM 2131 C CA . GLU A 1 275 ? -4.594 33.594 4.367 1 97.25 275 GLU A CA 1
ATOM 2132 C C . GLU A 1 275 ? -3.455 32.719 3.871 1 97.25 275 GLU A C 1
ATOM 2134 O O . GLU A 1 275 ? -2.385 33.188 3.514 1 97.25 275 GLU A O 1
ATOM 2139 N N . ILE A 1 276 ? -3.697 31.469 3.975 1 97.94 276 ILE A N 1
ATOM 2140 C CA . ILE A 1 276 ? -2.715 30.469 3.588 1 97.94 276 ILE A CA 1
ATOM 2141 C C . ILE A 1 276 ? -3.379 29.422 2.703 1 97.94 276 ILE A C 1
ATOM 2143 O O . ILE A 1 276 ? -4.508 29 2.967 1 97.94 276 ILE A O 1
ATOM 2147 N N . ILE A 1 277 ? -2.658 29.016 1.661 1 97.75 277 ILE A N 1
ATOM 2148 C CA . ILE A 1 277 ? -3.045 27.906 0.798 1 97.75 277 ILE A CA 1
ATOM 2149 C C . ILE A 1 277 ? -1.986 26.812 0.863 1 97.75 277 ILE A C 1
ATOM 2151 O O . ILE A 1 277 ? -1.097 26.75 0.011 1 97.75 277 ILE A O 1
ATOM 2155 N N . PRO A 1 278 ? -2.113 25.953 1.889 1 98.12 278 PRO A N 1
ATOM 2156 C CA . PRO A 1 278 ? -1.247 24.766 1.872 1 98.12 278 PRO A CA 1
ATOM 2157 C C . PRO A 1 278 ? -1.521 23.859 0.683 1 98.12 278 PRO A C 1
ATOM 2159 O O . PRO A 1 278 ? -2.68 23.547 0.389 1 98.12 278 PRO A O 1
ATOM 2162 N N . LYS A 1 279 ? -0.471 23.5 0.032 1 97.38 279 LYS A N 1
ATOM 2163 C CA . LYS A 1 279 ? -0.587 22.656 -1.146 1 97.38 279 LYS A CA 1
ATOM 2164 C C . LYS A 1 279 ? 0.599 21.703 -1.252 1 97.38 279 LYS A C 1
ATOM 2166 O O . LYS A 1 279 ? 1.753 22.109 -1.142 1 97.38 279 LYS A O 1
ATOM 2171 N N . VAL A 1 280 ? 0.288 20.422 -1.459 1 97.31 280 VAL A N 1
ATOM 2172 C CA . VAL A 1 280 ? 1.315 19.406 -1.58 1 97.31 280 VAL A CA 1
ATOM 2173 C C . VAL A 1 280 ? 1.091 18.594 -2.855 1 97.31 280 VAL A C 1
ATOM 2175 O O . VAL A 1 280 ? -0.045 18.234 -3.184 1 97.31 280 VAL A O 1
ATOM 2178 N N . PHE A 1 281 ? 2.17 18.344 -3.51 1 96.5 281 PHE A N 1
ATOM 2179 C CA . PHE A 1 281 ? 2.139 17.516 -4.711 1 96.5 281 PHE A CA 1
ATOM 2180 C C . PHE A 1 281 ? 2.422 16.062 -4.375 1 96.5 281 PHE A C 1
ATOM 2182 O O . PHE A 1 281 ? 3.301 15.758 -3.561 1 96.5 281 PHE A O 1
ATOM 2189 N N . PHE A 1 282 ? 1.642 15.148 -4.984 1 96.12 282 PHE A N 1
ATOM 2190 C CA . PHE A 1 282 ? 1.821 13.703 -4.93 1 96.12 282 PHE A CA 1
ATOM 2191 C C . PHE A 1 282 ? 1.917 13.117 -6.332 1 96.12 282 PHE A C 1
ATOM 2193 O O . PHE A 1 282 ? 1.399 13.695 -7.289 1 96.12 282 PHE A O 1
ATOM 2200 N N . PRO A 1 283 ? 2.611 11.969 -6.43 1 94.19 283 PRO A N 1
ATOM 2201 C CA . PRO A 1 283 ? 2.521 11.305 -7.734 1 94.19 283 PRO A CA 1
ATOM 2202 C C . PRO A 1 283 ? 1.078 11.055 -8.172 1 94.19 283 PRO A C 1
ATOM 2204 O O . PRO A 1 283 ? 0.222 10.75 -7.34 1 94.19 283 PRO A O 1
ATOM 2207 N N . SER A 1 284 ? 0.785 11.102 -9.484 1 94 284 SER A N 1
ATOM 2208 C CA . SER A 1 284 ? -0.574 11.023 -10.008 1 94 284 SER A CA 1
ATOM 2209 C C . SER A 1 284 ? -1.185 9.648 -9.75 1 94 284 SER A C 1
ATOM 2211 O O . SER A 1 284 ? -2.404 9.484 -9.82 1 94 284 SER A O 1
ATOM 2213 N N . GLY A 1 285 ? -0.367 8.656 -9.43 1 90.69 285 GLY A N 1
ATOM 2214 C CA . GLY A 1 285 ? -0.854 7.312 -9.164 1 90.69 285 GLY A CA 1
ATOM 2215 C C . GLY A 1 285 ? -1.426 7.145 -7.773 1 90.69 285 GLY A C 1
ATOM 2216 O O . GLY A 1 285 ? -2.043 6.125 -7.465 1 90.69 285 GLY A O 1
ATOM 2217 N N . VAL A 1 286 ? -1.21 8.109 -6.898 1 91.88 286 VAL A N 1
ATOM 2218 C CA . VAL A 1 286 ? -1.801 8.07 -5.566 1 91.88 286 VAL A CA 1
ATOM 2219 C C . VAL A 1 286 ? -3.322 8.141 -5.672 1 91.88 286 VAL A C 1
ATOM 2221 O O . VAL A 1 286 ? -3.859 9.016 -6.355 1 91.88 286 VAL A O 1
ATOM 2224 N N . PRO A 1 287 ? -4.043 7.234 -4.977 1 87.75 287 PRO A N 1
ATOM 2225 C CA . PRO A 1 287 ? -5.504 7.254 -5.043 1 87.75 287 PRO A CA 1
ATOM 2226 C C . PRO A 1 287 ? -6.102 8.578 -4.578 1 87.75 287 PRO A C 1
ATOM 2228 O O . PRO A 1 287 ? -5.613 9.172 -3.613 1 87.75 287 PRO A O 1
ATOM 2231 N N . THR A 1 288 ? -7.176 8.984 -5.227 1 89.56 288 THR A N 1
ATOM 2232 C CA . THR A 1 288 ? -7.844 10.242 -4.926 1 89.56 288 THR A CA 1
ATOM 2233 C C . THR A 1 288 ? -8.305 10.273 -3.471 1 89.56 288 THR A C 1
ATOM 2235 O O . THR A 1 288 ? -8.281 11.328 -2.83 1 89.56 288 THR A O 1
ATOM 2238 N N . TYR A 1 289 ? -8.68 9.148 -2.936 1 88.38 289 TYR A N 1
ATOM 2239 C CA . TYR A 1 289 ? -9.117 9.055 -1.546 1 88.38 289 TYR A CA 1
ATOM 2240 C C . TYR A 1 289 ? -8.031 9.562 -0.602 1 88.38 289 TYR A C 1
ATOM 2242 O O . TYR A 1 289 ? -8.32 10.25 0.378 1 88.38 289 TYR A O 1
ATOM 2250 N N . LEU A 1 290 ? -6.809 9.227 -0.872 1 91.69 290 LEU A N 1
ATOM 2251 C CA . LEU A 1 290 ? -5.707 9.633 -0.01 1 91.69 290 LEU A CA 1
ATOM 2252 C C . LEU A 1 290 ? -5.48 11.141 -0.1 1 91.69 290 LEU A C 1
ATOM 2254 O O . LEU A 1 290 ? -5.129 11.781 0.893 1 91.69 290 LEU A O 1
ATOM 2258 N N . LEU A 1 291 ? -5.648 11.688 -1.281 1 94.81 291 LEU A N 1
ATOM 2259 C CA . LEU A 1 291 ? -5.543 13.141 -1.428 1 94.81 291 LEU A CA 1
ATOM 2260 C C . LEU A 1 291 ? -6.621 13.844 -0.611 1 94.81 291 LEU A C 1
ATOM 2262 O O . LEU A 1 291 ? -6.355 14.883 0.007 1 94.81 291 LEU A O 1
ATOM 2266 N N . GLU A 1 292 ? -7.773 13.266 -0.604 1 94.38 292 GLU A N 1
ATOM 2267 C CA . GLU A 1 292 ? -8.883 13.836 0.152 1 94.38 292 GLU A CA 1
ATOM 2268 C C . GLU A 1 292 ? -8.617 13.773 1.653 1 94.38 292 GLU A C 1
ATOM 2270 O O . GLU A 1 292 ? -8.852 14.75 2.371 1 94.38 292 GLU A O 1
ATOM 2275 N N . GLN A 1 293 ? -8.141 12.688 2.045 1 93.19 293 GLN A N 1
ATOM 2276 C CA . GLN A 1 293 ? -7.84 12.547 3.465 1 93.19 293 GLN A CA 1
ATOM 2277 C C . GLN A 1 293 ? -6.68 13.453 3.871 1 93.19 293 GLN A C 1
ATOM 2279 O O . GLN A 1 293 ? -6.648 13.961 4.992 1 93.19 293 GLN A O 1
ATOM 2284 N N . HIS A 1 294 ? -5.777 13.633 3.006 1 97.38 294 HIS A N 1
ATOM 2285 C CA . HIS A 1 294 ? -4.625 14.484 3.287 1 97.38 294 HIS A CA 1
ATOM 2286 C C . HIS A 1 294 ? -5.051 15.922 3.539 1 97.38 294 HIS A C 1
ATOM 2288 O O . HIS A 1 294 ? -4.379 16.656 4.273 1 97.38 294 HIS A O 1
ATOM 2294 N N . ARG A 1 295 ? -6.121 16.359 2.977 1 98.38 295 ARG A N 1
ATOM 2295 C CA . ARG A 1 295 ? -6.609 17.703 3.209 1 98.38 295 ARG A CA 1
ATOM 2296 C C . ARG A 1 295 ? -6.957 17.922 4.68 1 98.38 295 ARG A C 1
ATOM 2298 O O . ARG A 1 295 ? -6.75 19.016 5.223 1 98.38 295 ARG A O 1
ATOM 2305 N N . TRP A 1 296 ? -7.418 16.906 5.32 1 97.38 296 TRP A N 1
ATOM 2306 C CA . TRP A 1 296 ? -7.703 16.984 6.75 1 97.38 296 TRP A CA 1
ATOM 2307 C C . TRP A 1 296 ? -6.414 17.062 7.559 1 97.38 296 TRP A C 1
ATOM 2309 O O . TRP A 1 296 ? -6.344 17.781 8.562 1 97.38 296 TRP A O 1
ATOM 2319 N N . HIS A 1 297 ? -5.508 16.328 7.105 1 98.19 297 HIS A N 1
ATOM 2320 C CA . HIS A 1 297 ? -4.176 16.422 7.691 1 98.19 297 HIS A CA 1
ATOM 2321 C C . HIS A 1 297 ? -3.643 17.859 7.617 1 98.19 297 HIS A C 1
ATOM 2323 O O . HIS A 1 297 ? -3.146 18.391 8.609 1 98.19 297 HIS A O 1
ATOM 2329 N N . LEU A 1 298 ? -3.758 18.453 6.457 1 98.56 298 LEU A N 1
ATOM 2330 C CA . LEU A 1 298 ? -3.322 19.828 6.277 1 98.56 298 LEU A CA 1
ATOM 2331 C C . LEU A 1 298 ? -4.098 20.766 7.199 1 98.56 298 LEU A C 1
ATOM 2333 O O . LEU A 1 298 ? -3.508 21.641 7.836 1 98.56 298 LEU A O 1
ATOM 2337 N N . ALA A 1 299 ? -5.379 20.578 7.25 1 98.5 299 ALA A N 1
ATOM 2338 C CA . ALA A 1 299 ? -6.227 21.453 8.07 1 98.5 299 ALA A CA 1
ATOM 2339 C C . ALA A 1 299 ? -5.793 21.406 9.531 1 98.5 299 ALA A C 1
ATOM 2341 O O . ALA A 1 299 ? -5.707 22.453 10.188 1 98.5 299 ALA A O 1
ATOM 2342 N N . THR A 1 300 ? -5.543 20.234 10 1 98.19 300 THR A N 1
ATOM 2343 C CA . THR A 1 300 ? -5.141 20.062 11.391 1 98.19 300 THR A CA 1
ATOM 2344 C C . THR A 1 300 ? -3.758 20.656 11.633 1 98.19 300 THR A C 1
ATOM 2346 O O . THR A 1 300 ? -3.57 21.438 12.562 1 98.19 300 THR A O 1
ATOM 2349 N N . GLU A 1 301 ? -2.844 20.266 10.836 1 98.12 301 GLU A N 1
ATOM 2350 C CA . GLU A 1 301 ? -1.438 20.641 10.961 1 98.12 301 GLU A CA 1
ATOM 2351 C C . GLU A 1 301 ? -1.26 22.156 10.898 1 98.12 301 GLU A C 1
ATOM 2353 O O . GLU A 1 301 ? -0.712 22.75 11.828 1 98.12 301 GLU A O 1
ATOM 2358 N N . TRP A 1 302 ? -1.721 22.766 9.898 1 98.44 302 TRP A N 1
ATOM 2359 C CA . TRP A 1 302 ? -1.543 24.203 9.711 1 98.44 302 TRP A CA 1
ATOM 2360 C C . TRP A 1 302 ? -2.41 24.984 10.688 1 98.44 302 TRP A C 1
ATOM 2362 O O . TRP A 1 302 ? -2.025 26.078 11.133 1 98.44 302 TRP A O 1
ATOM 2372 N N . GLY A 1 303 ? -3.576 24.469 11.023 1 97.94 303 GLY A N 1
ATOM 2373 C CA . GLY A 1 303 ? -4.371 25.109 12.062 1 97.94 303 GLY A CA 1
ATOM 2374 C C . GLY A 1 303 ? -3.648 25.188 13.398 1 97.94 303 GLY A C 1
ATOM 2375 O O . GLY A 1 303 ? -3.66 26.234 14.047 1 97.94 303 GLY A O 1
ATOM 2376 N N . ASN A 1 304 ? -3.096 24.125 13.727 1 97.75 304 ASN A N 1
ATOM 2377 C CA . ASN A 1 304 ? -2.373 24.094 14.992 1 97.75 304 ASN A CA 1
ATOM 2378 C C . ASN A 1 304 ? -1.123 24.969 14.945 1 97.75 304 ASN A C 1
ATOM 2380 O O . ASN A 1 304 ? -0.758 25.594 15.945 1 97.75 304 ASN A O 1
ATOM 2384 N N . TRP A 1 305 ? -0.43 25.062 13.812 1 97.88 305 TRP A N 1
ATOM 2385 C CA . TRP A 1 305 ? 0.722 25.938 13.688 1 97.88 305 TRP A CA 1
ATOM 2386 C C . TRP A 1 305 ? 0.296 27.406 13.766 1 97.88 305 TRP A C 1
ATOM 2388 O O . TRP A 1 305 ? 0.956 28.219 14.422 1 97.88 305 TRP A O 1
ATOM 2398 N N . ILE A 1 306 ? -0.806 27.75 13.117 1 97.69 306 ILE A N 1
ATOM 2399 C CA . ILE A 1 306 ? -1.322 29.125 13.195 1 97.69 306 ILE A CA 1
ATOM 2400 C C . ILE A 1 306 ? -1.649 29.469 14.648 1 97.69 306 ILE A C 1
ATOM 2402 O O . ILE A 1 306 ? -1.306 30.547 15.125 1 97.69 306 ILE A O 1
ATOM 2406 N N . THR A 1 307 ? -2.264 28.562 15.297 1 96.19 307 THR A N 1
ATOM 2407 C CA . THR A 1 307 ? -2.617 28.75 16.703 1 96.19 307 THR A CA 1
ATOM 2408 C C . THR A 1 307 ? -1.367 28.969 17.547 1 96.19 307 THR A C 1
ATOM 2410 O O . THR A 1 307 ? -1.316 29.891 18.359 1 96.19 307 THR A O 1
ATOM 2413 N N . ALA A 1 308 ? -0.418 28.172 17.359 1 95.81 308 ALA A N 1
ATOM 2414 C CA . ALA A 1 308 ? 0.833 28.297 18.094 1 95.81 308 ALA A CA 1
ATOM 2415 C C . ALA A 1 308 ? 1.506 29.641 17.797 1 95.81 308 ALA A C 1
ATOM 2417 O O . ALA A 1 308 ? 2.014 30.297 18.719 1 95.81 308 ALA A O 1
ATOM 2418 N N . TYR A 1 309 ? 1.531 30 16.562 1 97.06 309 TYR A N 1
ATOM 2419 C CA . TYR A 1 309 ? 2.094 31.266 16.141 1 97.06 309 TYR A CA 1
ATOM 2420 C C . TYR A 1 309 ? 1.419 32.438 16.859 1 97.06 309 TYR A C 1
ATOM 2422 O O . TYR A 1 309 ? 2.088 33.25 17.484 1 97.06 309 TYR A O 1
ATOM 2430 N N . VAL A 1 310 ? 0.118 32.5 16.844 1 94.81 310 VAL A N 1
ATOM 2431 C CA . VAL A 1 310 ? -0.637 33.594 17.422 1 94.81 310 VAL A CA 1
ATOM 2432 C C . VAL A 1 310 ? -0.453 33.594 18.938 1 94.81 310 VAL A C 1
ATOM 2434 O O . VAL A 1 310 ? -0.319 34.688 19.547 1 94.81 310 VAL A O 1
ATOM 2437 N N . ASN A 1 311 ? -0.405 32.438 19.484 1 92.75 311 ASN A N 1
ATOM 2438 C CA . ASN A 1 311 ? -0.162 32.344 20.922 1 92.75 311 ASN A CA 1
ATOM 2439 C C . ASN A 1 311 ? 1.223 32.875 21.281 1 92.75 311 ASN A C 1
ATOM 2441 O O . ASN A 1 311 ? 1.384 33.562 22.312 1 92.75 311 ASN A O 1
ATOM 2445 N N . ASP A 1 312 ? 2.176 32.531 20.547 1 93.06 312 ASP A N 1
ATOM 2446 C CA . ASP A 1 312 ? 3.537 33 20.797 1 93.06 312 ASP A CA 1
ATOM 2447 C C . ASP A 1 312 ? 3.633 34.531 20.609 1 93.06 312 ASP A C 1
ATOM 2449 O O . ASP A 1 312 ? 4.363 35.188 21.344 1 93.06 312 ASP A O 1
ATOM 2453 N N . GLU A 1 313 ? 2.986 35.062 19.609 1 88.25 313 GLU A N 1
ATOM 2454 C CA . GLU A 1 313 ? 2.994 36.5 19.359 1 88.25 313 GLU A CA 1
ATOM 2455 C C . GLU A 1 313 ? 2.32 37.25 20.5 1 88.25 313 GLU A C 1
ATOM 2457 O O . GLU A 1 313 ? 2.779 38.344 20.891 1 88.25 313 GLU A O 1
ATOM 2462 N N . MET A 1 314 ? 1.271 36.75 20.969 1 81.5 314 MET A N 1
ATOM 2463 C CA . MET A 1 314 ? 0.55 37.375 22.047 1 81.5 314 MET A CA 1
ATOM 2464 C C . MET A 1 314 ? 1.308 37.25 23.375 1 81.5 314 MET A C 1
ATOM 2466 O O . MET A 1 314 ? 1.24 38.125 24.234 1 81.5 314 MET A O 1
ATOM 2470 N N . GLY A 1 315 ? 1.882 36.094 23.562 1 72.62 315 GLY A N 1
ATOM 2471 C CA . GLY A 1 315 ? 2.705 35.938 24.75 1 72.62 315 GLY A CA 1
ATOM 2472 C C . GLY A 1 315 ? 3.902 36.844 24.766 1 72.62 315 GLY A C 1
ATOM 2473 O O . GLY A 1 315 ? 4.266 37.406 25.812 1 72.62 315 GLY A O 1
ATOM 2474 N N . SER A 1 316 ? 4.457 36.969 23.656 1 66.94 316 SER A N 1
ATOM 2475 C CA . SER A 1 316 ? 5.578 37.906 23.547 1 66.94 316 SER A CA 1
ATOM 2476 C C . SER A 1 316 ? 5.137 39.344 23.781 1 66.94 316 SER A C 1
ATOM 2478 O O . SER A 1 316 ? 5.855 40.125 24.406 1 66.94 316 SER A O 1
ATOM 2480 N N . GLU A 1 317 ? 3.975 39.688 23.281 1 55.03 317 GLU A N 1
ATOM 2481 C CA . GLU A 1 317 ? 3.436 41 23.5 1 55.03 317 GLU A CA 1
ATOM 2482 C C . GLU A 1 317 ? 3.166 41.281 24.969 1 55.03 317 GLU A C 1
ATOM 2484 O O . GLU A 1 317 ? 3.447 42.375 25.484 1 55.03 317 GLU A O 1
ATOM 2489 N N . LYS A 1 318 ? 2.695 40.281 25.766 1 58.5 318 LYS A N 1
ATOM 2490 C CA . LYS A 1 318 ? 2.459 40.406 27.188 1 58.5 318 LYS A CA 1
ATOM 2491 C C . LYS A 1 318 ? 3.773 40.562 27.953 1 58.5 318 LYS A C 1
ATOM 2493 O O . LYS A 1 318 ? 3.859 41.312 28.922 1 58.5 318 LYS A O 1
ATOM 2498 N N . ARG A 1 319 ? 4.738 39.875 27.453 1 58.53 319 ARG A N 1
ATOM 2499 C CA . ARG A 1 319 ? 6.043 39.969 28.109 1 58.53 319 ARG A CA 1
ATOM 2500 C C . ARG A 1 319 ? 6.668 41.344 27.875 1 58.53 319 ARG A C 1
ATOM 2502 O O . ARG A 1 319 ? 7.262 41.938 28.781 1 58.53 319 ARG A O 1
ATOM 2509 N N . SER A 1 320 ? 6.516 41.719 26.609 1 55.28 320 SER A N 1
ATOM 2510 C CA . SER A 1 320 ? 7.066 43.031 26.312 1 55.28 320 SER A CA 1
ATOM 2511 C C . SER A 1 320 ? 6.289 44.156 27.016 1 55.28 320 SER A C 1
ATOM 2513 O O . SER A 1 320 ? 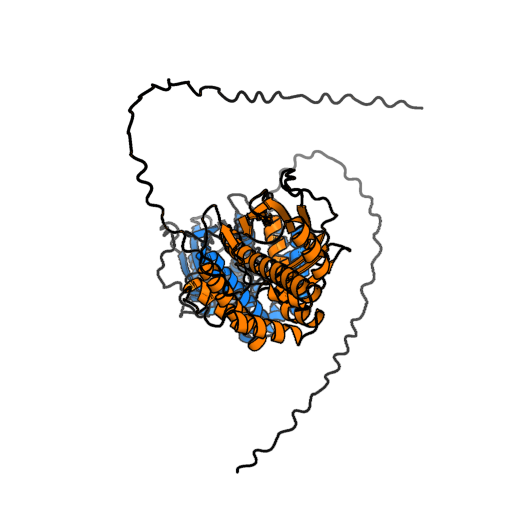6.832 45.219 27.297 1 55.28 320 SER A O 1
ATOM 2515 N N . ALA A 1 321 ? 5.102 43.906 27.156 1 54.66 321 ALA A N 1
ATOM 2516 C CA . ALA A 1 321 ? 4.25 44.906 27.781 1 54.66 321 ALA A CA 1
ATOM 2517 C C . ALA A 1 321 ? 4.344 44.844 29.297 1 54.66 321 ALA A C 1
ATOM 2519 O O . ALA A 1 321 ? 3.822 45.688 30 1 54.66 321 ALA A O 1
ATOM 2520 N N . GLY A 1 322 ? 5.242 44.094 29.859 1 46.78 322 GLY A N 1
ATOM 2521 C CA . GLY A 1 322 ? 5.488 44.031 31.281 1 46.78 322 GLY A CA 1
ATOM 2522 C C . GLY A 1 322 ? 4.348 43.406 32.062 1 46.78 322 GLY A C 1
ATOM 2523 O O . GLY A 1 322 ? 4.195 43.688 33.25 1 46.78 322 GLY A O 1
ATOM 2524 N N . VAL A 1 323 ? 3.318 42.781 31.5 1 43.53 323 VAL A N 1
ATOM 2525 C CA . VAL A 1 323 ? 2.223 42.188 32.25 1 43.53 323 VAL A CA 1
ATOM 2526 C C . VAL A 1 323 ? 2.377 40.688 32.312 1 43.53 323 VAL A C 1
ATOM 2528 O O . VAL A 1 323 ? 2.844 40.062 31.344 1 43.53 323 VAL A O 1
ATOM 2531 N N . MET B 1 1 ? -62.375 2.533 21.031 1 20.48 1 MET B N 1
ATOM 2532 C CA . MET B 1 1 ? -62.062 1.947 19.734 1 20.48 1 MET B CA 1
ATOM 2533 C C . MET B 1 1 ? -61.625 3.021 18.734 1 20.48 1 MET B C 1
ATOM 2535 O O . MET B 1 1 ? -62 2.967 17.562 1 20.48 1 MET B O 1
ATOM 2539 N N . ILE B 1 2 ? -61.156 4.113 19.156 1 23.45 2 ILE B N 1
ATOM 2540 C CA . ILE B 1 2 ? -61.125 5.375 18.422 1 23.45 2 ILE B CA 1
ATOM 2541 C C . ILE B 1 2 ? -60.188 5.258 17.234 1 23.45 2 ILE B C 1
ATOM 2543 O O . ILE B 1 2 ? -59 4.969 17.391 1 23.45 2 ILE B O 1
ATOM 2547 N N . PHE B 1 3 ? -60.75 5.023 15.945 1 22.14 3 PHE B N 1
ATOM 2548 C CA . PHE B 1 3 ? -60.344 4.715 14.586 1 22.14 3 PHE B CA 1
ATOM 2549 C C . PHE B 1 3 ? -59.562 5.883 13.992 1 22.14 3 PHE B C 1
ATOM 2551 O O . PHE B 1 3 ? -60.156 6.895 13.602 1 22.14 3 PHE B O 1
ATOM 2558 N N . GLY B 1 4 ? -58.531 6.352 14.633 1 21.86 4 GLY B N 1
ATOM 2559 C CA . GLY B 1 4 ? -57.844 7.57 14.266 1 21.86 4 GLY B CA 1
ATOM 2560 C C . GLY B 1 4 ? -57.375 7.574 12.82 1 21.86 4 GLY B C 1
ATOM 2561 O O . GLY B 1 4 ? -56.688 6.648 12.383 1 21.86 4 GLY B O 1
ATOM 2562 N N . LYS B 1 5 ? -58.094 8.234 11.898 1 21.91 5 LYS B N 1
ATOM 2563 C CA . LYS B 1 5 ? -58.094 8.367 10.445 1 21.91 5 LYS B CA 1
ATOM 2564 C C . LYS B 1 5 ? -56.781 8.898 9.938 1 21.91 5 LYS B C 1
ATOM 2566 O O . LYS B 1 5 ? -56.25 9.906 10.445 1 21.91 5 LYS B O 1
ATOM 2571 N N . ALA B 1 6 ? -55.969 8.094 9.18 1 21.14 6 ALA B N 1
ATOM 2572 C CA . ALA B 1 6 ? -54.625 8.039 8.57 1 21.14 6 ALA B CA 1
ATOM 2573 C C . ALA B 1 6 ? -54.5 9.094 7.473 1 21.14 6 ALA B C 1
ATOM 2575 O O . ALA B 1 6 ? -55.312 9.156 6.555 1 21.14 6 ALA B O 1
ATOM 2576 N N . ILE B 1 7 ? -54.188 10.391 7.816 1 22.3 7 ILE B N 1
ATOM 2577 C CA . ILE B 1 7 ? -54.156 11.492 6.863 1 22.3 7 ILE B CA 1
ATOM 2578 C C . ILE B 1 7 ? -53.312 11.133 5.652 1 22.3 7 ILE B C 1
ATOM 2580 O O . ILE B 1 7 ? -52.188 10.656 5.805 1 22.3 7 ILE B O 1
ATOM 2584 N N . PRO B 1 8 ? -53.719 11.18 4.328 1 20.67 8 PRO B N 1
ATOM 2585 C CA . PRO B 1 8 ? -53.312 10.719 3.006 1 20.67 8 PRO B CA 1
ATOM 2586 C C . PRO B 1 8 ? -52.188 11.57 2.418 1 20.67 8 PRO B C 1
ATOM 2588 O O . PRO B 1 8 ? -52.344 12.781 2.229 1 20.67 8 PRO B O 1
ATOM 2591 N N . PHE B 1 9 ? -50.969 11.711 2.977 1 20.19 9 PHE B N 1
ATOM 2592 C CA . PHE B 1 9 ? -49.938 12.633 2.484 1 20.19 9 PHE B CA 1
ATOM 2593 C C . PHE B 1 9 ? -49.656 12.375 1.014 1 20.19 9 PHE B C 1
ATOM 2595 O O . PHE B 1 9 ? -49.344 11.25 0.626 1 20.19 9 PHE B O 1
ATOM 2602 N N . THR B 1 10 ? -50.188 13.078 0.003 1 18.86 10 THR B N 1
ATOM 2603 C CA . THR B 1 10 ? -50.188 13.102 -1.456 1 18.86 10 THR B CA 1
ATOM 2604 C C . THR B 1 10 ? -48.812 13.375 -1.995 1 18.86 10 THR B C 1
ATOM 2606 O O . THR B 1 10 ? -48.219 14.414 -1.708 1 18.86 10 THR B O 1
ATOM 2609 N N . LEU B 1 11 ? -47.938 12.375 -2.34 1 18.69 11 LEU B N 1
ATOM 2610 C CA . LEU B 1 11 ? -46.562 12.234 -2.836 1 18.69 11 LEU B CA 1
ATOM 2611 C C . LEU B 1 11 ? -46.438 12.836 -4.227 1 18.69 11 LEU B C 1
ATOM 2613 O O . LEU B 1 11 ? -47.062 12.383 -5.172 1 18.69 11 LEU B O 1
ATOM 2617 N N . LEU B 1 12 ? -46.25 14.18 -4.402 1 18.89 12 LEU B N 1
ATOM 2618 C CA . LEU B 1 12 ? -46.156 14.859 -5.691 1 18.89 12 LEU B CA 1
ATOM 2619 C C . LEU B 1 12 ? -45.031 14.273 -6.539 1 18.89 12 LEU B C 1
ATOM 2621 O O . LEU B 1 12 ? -43.906 14.203 -6.094 1 18.89 12 LEU B O 1
ATOM 2625 N N . THR B 1 13 ? -45.219 13.5 -7.691 1 18.75 13 THR B N 1
ATOM 2626 C CA . THR B 1 13 ? -44.562 12.672 -8.68 1 18.75 13 THR B CA 1
ATOM 2627 C C . THR B 1 13 ? -43.75 13.523 -9.664 1 18.75 13 THR B C 1
ATOM 2629 O O . THR B 1 13 ? -44.344 14.211 -10.508 1 18.75 13 THR B O 1
ATOM 2632 N N . ILE B 1 14 ? -42.875 14.484 -9.258 1 19.33 14 ILE B N 1
ATOM 2633 C CA . ILE B 1 14 ? -42.344 15.352 -10.305 1 19.33 14 ILE B CA 1
ATOM 2634 C C . ILE B 1 14 ? -41.656 14.516 -11.375 1 19.33 14 ILE B C 1
ATOM 2636 O O . ILE B 1 14 ? -40.781 13.703 -11.062 1 19.33 14 ILE B O 1
ATOM 2640 N N . ALA B 1 15 ? -42.125 14.367 -12.602 1 18.48 15 ALA B N 1
ATOM 2641 C CA . ALA B 1 15 ? -41.906 13.672 -13.859 1 18.48 15 ALA B CA 1
ATOM 2642 C C . ALA B 1 15 ? -40.594 14.125 -14.508 1 18.48 15 ALA B C 1
ATOM 2644 O O . ALA B 1 15 ? -40.438 15.297 -14.852 1 18.48 15 ALA B O 1
ATOM 2645 N N . ILE B 1 16 ? -39.438 13.648 -14.172 1 19.48 16 ILE B N 1
ATOM 2646 C CA . ILE B 1 16 ? -38.094 13.938 -14.672 1 19.48 16 ILE B CA 1
ATOM 2647 C C . ILE B 1 16 ? -38 13.57 -16.141 1 19.48 16 ILE B C 1
ATOM 2649 O O . ILE B 1 16 ? -38.031 12.391 -16.5 1 19.48 16 ILE B O 1
ATOM 2653 N N . SER B 1 17 ? -38.656 14.266 -17 1 18.33 17 SER B N 1
ATOM 2654 C CA . SER B 1 17 ? -38.688 13.891 -18.422 1 18.33 17 SER B CA 1
ATOM 2655 C C . SER B 1 17 ? -37.281 13.922 -19.016 1 18.33 17 SER B C 1
ATOM 2657 O O . SER B 1 17 ? -36.594 14.945 -18.953 1 18.33 17 SER B O 1
ATOM 2659 N N . ASN B 1 18 ? -36.5 12.898 -19.016 1 18.83 18 ASN B N 1
ATOM 2660 C CA . ASN B 1 18 ? -35.156 12.547 -19.469 1 18.83 18 ASN B CA 1
ATOM 2661 C C . ASN B 1 18 ? -35.031 12.656 -20.984 1 18.83 18 ASN B C 1
ATOM 2663 O O . ASN B 1 18 ? -34.969 11.641 -21.688 1 18.83 18 ASN B O 1
ATOM 2667 N N . GLU B 1 19 ? -35.562 13.586 -21.656 1 19.08 19 GLU B N 1
ATOM 2668 C CA . GLU B 1 19 ? -35.594 13.43 -23.109 1 19.08 19 GLU B CA 1
ATOM 2669 C C . GLU B 1 19 ? -34.188 13.508 -23.688 1 19.08 19 GLU B C 1
ATOM 2671 O O . GLU B 1 19 ? -33.5 14.523 -23.547 1 19.08 19 GLU B O 1
ATOM 2676 N N . LEU B 1 20 ? -33.406 12.508 -23.656 1 19.16 20 LEU B N 1
ATOM 2677 C CA . LEU B 1 20 ? -32.062 12.484 -24.219 1 19.16 20 LEU B CA 1
ATOM 2678 C C . LEU B 1 20 ? -32.062 12.711 -25.719 1 19.16 20 LEU B C 1
ATOM 2680 O O . LEU B 1 20 ? -32.875 12.086 -26.422 1 19.16 20 LEU B O 1
ATOM 2684 N N . PRO B 1 21 ? -31.609 13.859 -26.172 1 18.62 21 PRO B N 1
ATOM 2685 C CA . PRO B 1 21 ? -31.75 14.227 -27.594 1 18.62 21 PRO B CA 1
ATOM 2686 C C . PRO B 1 21 ? -31.094 13.219 -28.531 1 18.62 21 PRO B C 1
ATOM 2688 O O . PRO B 1 21 ? -30.141 12.539 -28.141 1 18.62 21 PRO B O 1
ATOM 2691 N N . THR B 1 22 ? -31.703 12.641 -29.594 1 18.86 22 THR B N 1
ATOM 2692 C CA . THR B 1 22 ? -31.672 11.586 -30.609 1 18.86 22 THR B CA 1
ATOM 2693 C C . THR B 1 22 ? -30.578 11.875 -31.641 1 18.86 22 THR B C 1
ATOM 2695 O O . THR B 1 22 ? -30.188 10.984 -32.406 1 18.86 22 THR B O 1
ATOM 2698 N N . ILE B 1 23 ? -29.828 13.008 -31.734 1 17.59 23 ILE B N 1
ATOM 2699 C CA . ILE B 1 23 ? -29.703 13.453 -33.125 1 17.59 23 ILE B CA 1
ATOM 2700 C C . ILE B 1 23 ? -28.656 12.609 -33.844 1 17.59 23 ILE B C 1
ATOM 2702 O O . ILE B 1 23 ? -27.562 13.102 -34.156 1 17.59 23 ILE B O 1
ATOM 2706 N N . PHE B 1 24 ? -28.297 11.359 -33.625 1 18.38 24 PHE B N 1
ATOM 2707 C CA . PHE B 1 24 ? -27.078 10.867 -34.25 1 18.38 24 PHE B CA 1
ATOM 2708 C C . PHE B 1 24 ? -27.281 10.688 -35.75 1 18.38 24 PHE B C 1
ATOM 2710 O O . PHE B 1 24 ? -28.078 9.859 -36.188 1 18.38 24 PHE B O 1
ATOM 2717 N N . THR B 1 25 ? -27.328 11.758 -36.5 1 17.88 25 THR B N 1
ATOM 2718 C CA . THR B 1 25 ? -27.656 11.617 -37.906 1 17.88 25 THR B CA 1
ATOM 2719 C C . THR B 1 25 ? -26.734 10.602 -38.594 1 17.88 25 THR B C 1
ATOM 2721 O O . THR B 1 25 ? -25.578 10.469 -38.188 1 17.88 25 THR B O 1
ATOM 2724 N N . THR B 1 26 ? -27.234 9.82 -39.594 1 17.64 26 THR B N 1
ATOM 2725 C CA . THR B 1 26 ? -27.062 8.602 -40.375 1 17.64 26 THR B CA 1
ATOM 2726 C C . THR B 1 26 ? -26 8.805 -41.438 1 17.64 26 THR B C 1
ATOM 2728 O O . THR B 1 26 ? -25.797 7.934 -42.312 1 17.64 26 THR B O 1
ATOM 2731 N N . ARG B 1 27 ? -25.047 9.781 -41.344 1 19.05 27 ARG B N 1
ATOM 2732 C CA . ARG B 1 27 ? -24.547 9.961 -42.688 1 19.05 27 ARG B CA 1
ATOM 2733 C C . ARG B 1 27 ? -24.109 8.633 -43.312 1 19.05 27 ARG B C 1
ATOM 2735 O O . ARG B 1 27 ? -23.641 7.746 -42.594 1 19.05 27 ARG B O 1
ATOM 2742 N N . SER B 1 28 ? -24.375 8.375 -44.594 1 17.73 28 SER B N 1
ATOM 2743 C CA . SER B 1 28 ? -24.406 7.281 -45.562 1 17.73 28 SER B CA 1
ATOM 2744 C C . SER B 1 28 ? -23.031 6.676 -45.781 1 17.73 28 SER B C 1
ATOM 2746 O O . SER B 1 28 ? -22.016 7.391 -45.781 1 17.73 28 SER B O 1
ATOM 2748 N N . PRO B 1 29 ? -22.891 5.363 -45.625 1 18.95 29 PRO B N 1
ATOM 2749 C CA . PRO B 1 29 ? -21.781 4.406 -45.719 1 18.95 29 PRO B CA 1
ATOM 2750 C C . PRO B 1 29 ? -21.141 4.355 -47.094 1 18.95 29 PRO B C 1
ATOM 2752 O O . PRO B 1 29 ? -21.781 3.939 -48.062 1 18.95 29 PRO B O 1
ATOM 2755 N N . GLU B 1 30 ? -20.844 5.484 -47.781 1 19.12 30 GLU B N 1
ATOM 2756 C CA . GLU B 1 30 ? -20.469 5.141 -49.156 1 19.12 30 GLU B CA 1
ATOM 2757 C C . GLU B 1 30 ? -19.422 4.023 -49.156 1 19.12 30 GLU B C 1
ATOM 2759 O O . GLU B 1 30 ? -18.625 3.902 -48.25 1 19.12 30 GLU B O 1
ATOM 2764 N N . SER B 1 31 ? -19.547 3.043 -50.188 1 17.47 31 SER B N 1
ATOM 2765 C CA . SER B 1 31 ? -19.203 1.685 -50.625 1 17.47 31 SER B CA 1
ATOM 2766 C C . SER B 1 31 ? -17.734 1.575 -51 1 17.47 31 SER B C 1
ATOM 2768 O O . SER B 1 31 ? -17.266 0.509 -51.406 1 17.47 31 SER B O 1
ATOM 2770 N N . LYS B 1 32 ? -16.906 2.633 -50.812 1 18.94 32 LYS B N 1
ATOM 2771 C CA . LYS B 1 32 ? -15.805 2.527 -51.781 1 18.94 32 LYS B CA 1
ATOM 2772 C C . LYS B 1 32 ? -15.102 1.179 -51.656 1 18.94 32 LYS B C 1
ATOM 2774 O O . LYS B 1 32 ? -14.719 0.768 -50.562 1 18.94 32 LYS B O 1
ATOM 2779 N N . ASP B 1 33 ? -14.992 0.152 -52.688 1 16.92 33 ASP B N 1
ATOM 2780 C CA . ASP B 1 33 ? -14.742 -1.2 -53.188 1 16.92 33 ASP B CA 1
ATOM 2781 C C . ASP B 1 33 ? -13.266 -1.578 -53.031 1 16.92 33 ASP B C 1
ATOM 2783 O O . ASP B 1 33 ? -12.922 -2.762 -53.031 1 16.92 33 ASP B O 1
ATOM 2787 N N . ASP B 1 34 ? -12.266 -0.681 -53.031 1 19.84 34 ASP B N 1
ATOM 2788 C CA . ASP B 1 34 ? -11.148 -1.17 -53.844 1 19.84 34 ASP B CA 1
ATOM 2789 C C . ASP B 1 34 ? -10.508 -2.4 -53.188 1 19.84 34 ASP B C 1
ATOM 2791 O O . ASP B 1 34 ? -10.445 -2.502 -51.969 1 19.84 34 ASP B O 1
ATOM 2795 N N . ALA B 1 35 ? -10.141 -3.496 -54.062 1 18.56 35 ALA B N 1
ATOM 2796 C CA . ALA B 1 35 ? -9.703 -4.879 -54.219 1 18.56 35 ALA B CA 1
ATOM 2797 C C . ALA B 1 35 ? -8.281 -5.07 -53.688 1 18.56 35 ALA B C 1
ATOM 2799 O O . ALA B 1 35 ? -7.355 -5.332 -54.469 1 18.56 35 ALA B O 1
ATOM 2800 N N . PHE B 1 36 ? -7.695 -4.297 -52.75 1 19.42 36 PHE B N 1
ATOM 2801 C CA . PHE B 1 36 ? -6.266 -4.594 -52.75 1 19.42 36 PHE B CA 1
ATOM 2802 C C . PHE B 1 36 ? -6.02 -6.078 -52.5 1 19.42 36 PHE B C 1
ATOM 2804 O O . PHE B 1 36 ? -6.621 -6.672 -51.594 1 19.42 36 PHE B O 1
ATOM 2811 N N . SER B 1 37 ? -5.527 -6.863 -53.5 1 17.73 37 SER B N 1
ATOM 2812 C CA . SER B 1 37 ? -5.031 -8.219 -53.719 1 17.73 37 SER B CA 1
ATOM 2813 C C . SER B 1 37 ? -3.893 -8.555 -52.75 1 17.73 37 SER B C 1
ATOM 2815 O O . SER B 1 37 ? -2.734 -8.227 -53.031 1 17.73 37 SER B O 1
ATOM 2817 N N . VAL B 1 38 ? -3.699 -7.918 -51.625 1 18.61 38 VAL B N 1
ATOM 2818 C CA . VAL B 1 38 ? -2.396 -8.305 -51.094 1 18.61 38 VAL B CA 1
ATOM 2819 C C . VAL B 1 38 ? -2.328 -9.82 -50.938 1 18.61 38 VAL B C 1
ATOM 2821 O O . VAL B 1 38 ? -3.182 -10.422 -50.281 1 18.61 38 VAL B O 1
ATOM 2824 N N . ALA B 1 39 ? -1.535 -10.562 -51.812 1 18.62 39 ALA B N 1
ATOM 2825 C CA . ALA B 1 39 ? -0.985 -11.906 -51.938 1 18.62 39 ALA B CA 1
ATOM 2826 C C . ALA B 1 39 ? -0.366 -12.391 -50.625 1 18.62 39 ALA B C 1
ATOM 2828 O O . ALA B 1 39 ? 0.354 -11.641 -49.969 1 18.62 39 ALA B O 1
ATOM 2829 N N . SER B 1 40 ? -0.969 -13.383 -50 1 18.53 40 SER B N 1
ATOM 2830 C CA . SER B 1 40 ? -0.815 -14.25 -48.844 1 18.53 40 SER B CA 1
ATOM 2831 C C . SER B 1 40 ? 0.554 -14.922 -48.812 1 18.53 40 SER B C 1
ATOM 2833 O O . SER B 1 40 ? 0.681 -16.094 -49.188 1 18.53 40 SER B O 1
ATOM 2835 N N . ASN B 1 41 ? 1.665 -14.195 -49.312 1 22.55 41 ASN B N 1
ATOM 2836 C CA . ASN B 1 41 ? 2.779 -15.141 -49.312 1 22.55 41 ASN B CA 1
ATOM 2837 C C . ASN B 1 41 ? 2.979 -15.812 -47.969 1 22.55 41 ASN B C 1
ATOM 2839 O O . ASN B 1 41 ? 2.951 -15.141 -46.938 1 22.55 41 ASN B O 1
ATOM 2843 N N . GLY B 1 42 ? 2.752 -17.109 -47.844 1 19.48 42 GLY B N 1
ATOM 2844 C CA . GLY B 1 42 ? 2.75 -18.156 -46.844 1 19.48 42 GLY B CA 1
ATOM 2845 C C . GLY B 1 42 ? 4.055 -18.25 -46.094 1 19.48 42 GLY B C 1
ATOM 2846 O O . GLY B 1 42 ? 4.879 -19.125 -46.344 1 19.48 42 GLY B O 1
ATOM 2847 N N . LYS B 1 43 ? 4.91 -17.078 -45.844 1 26.02 43 LYS B N 1
ATOM 2848 C CA . LYS B 1 43 ? 6.09 -17.453 -45.062 1 26.02 43 LYS B CA 1
ATOM 2849 C C . LYS B 1 43 ? 5.703 -18.234 -43.812 1 26.02 43 LYS B C 1
ATOM 2851 O O . LYS B 1 43 ? 4.977 -17.719 -42.969 1 26.02 43 LYS B O 1
ATOM 2856 N N . HIS B 1 44 ? 5.66 -19.547 -43.875 1 20.75 44 HIS B N 1
ATOM 2857 C CA . HIS B 1 44 ? 5.57 -20.531 -42.812 1 20.75 44 HIS B CA 1
ATOM 2858 C C . HIS B 1 44 ? 6.574 -20.234 -41.688 1 20.75 44 HIS B C 1
ATOM 2860 O O . HIS B 1 44 ? 7.785 -20.344 -41.906 1 20.75 44 HIS B O 1
ATOM 2866 N N . SER B 1 45 ? 6.523 -19.094 -41.062 1 25.34 45 SER B N 1
ATOM 2867 C CA . SER B 1 45 ? 7.441 -18.922 -39.969 1 25.34 45 SER B CA 1
ATOM 2868 C C . SER B 1 45 ? 7.43 -20.141 -39.031 1 25.34 45 SER B C 1
ATOM 2870 O O . SER B 1 45 ? 6.367 -20.625 -38.656 1 25.34 45 SER B O 1
ATOM 2872 N N . ASN B 1 46 ? 8.469 -20.969 -39.125 1 24.73 46 ASN B N 1
ATOM 2873 C CA . ASN B 1 46 ? 8.828 -22.078 -38.219 1 24.73 46 ASN B CA 1
ATOM 2874 C C . ASN B 1 46 ? 8.672 -21.688 -36.75 1 24.73 46 ASN B C 1
ATOM 2876 O O . ASN B 1 46 ? 9.328 -20.75 -36.281 1 24.73 46 ASN B O 1
ATOM 2880 N N . SER B 1 47 ? 7.535 -21.75 -36.219 1 27.94 47 SER B N 1
ATOM 2881 C CA . SER B 1 47 ? 7.203 -21.656 -34.812 1 27.94 47 SER B CA 1
ATOM 2882 C C . SER B 1 47 ? 8.211 -22.422 -33.969 1 27.94 47 SER B C 1
ATOM 2884 O O . SER B 1 47 ? 8.242 -23.656 -33.969 1 27.94 47 SER B O 1
ATOM 2886 N N . HIS B 1 48 ? 9.531 -21.953 -33.906 1 26.94 48 HIS B N 1
ATOM 2887 C CA . HIS B 1 48 ? 10.5 -22.531 -32.969 1 26.94 48 HIS B CA 1
ATOM 2888 C C . HIS B 1 48 ? 9.883 -22.75 -31.594 1 26.94 48 HIS B C 1
ATOM 2890 O O . HIS B 1 48 ? 9.539 -21.781 -30.906 1 26.94 48 HIS B O 1
ATOM 2896 N N . TYR B 1 49 ? 9.094 -23.75 -31.328 1 30.09 49 TYR B N 1
ATOM 2897 C CA . TYR B 1 49 ? 8.742 -24.391 -30.062 1 30.09 49 TYR B CA 1
ATOM 2898 C C . TYR B 1 49 ? 9.961 -24.5 -29.156 1 30.09 49 TYR B C 1
ATOM 2900 O O . TYR B 1 49 ? 11 -25.016 -29.562 1 30.09 49 TYR B O 1
ATOM 2908 N N . SER B 1 50 ? 10.281 -23.547 -28.375 1 32.91 50 SER B N 1
ATOM 2909 C CA . SER B 1 50 ? 11.344 -23.734 -27.406 1 32.91 50 SER B CA 1
ATOM 2910 C C . SER B 1 50 ? 11.219 -25.078 -26.703 1 32.91 50 SER B C 1
ATOM 2912 O O . SER B 1 50 ? 10.156 -25.406 -26.156 1 32.91 50 SER B O 1
ATOM 2914 N N . PRO B 1 51 ? 12.023 -26.047 -26.922 1 33.78 51 PRO B N 1
ATOM 2915 C CA . PRO B 1 51 ? 12.016 -27.391 -26.344 1 33.78 51 PRO B CA 1
ATOM 2916 C C . PRO B 1 51 ? 11.852 -27.375 -24.828 1 33.78 51 PRO B C 1
ATOM 2918 O O . PRO B 1 51 ? 12.5 -26.578 -24.141 1 33.78 51 PRO B O 1
ATOM 2921 N N . SER B 1 52 ? 10.672 -27.469 -24.203 1 38.88 52 SER B N 1
ATOM 2922 C CA . SER B 1 52 ? 10.555 -28.016 -22.859 1 38.88 52 SER B CA 1
ATOM 2923 C C . SER B 1 52 ? 11.617 -29.062 -22.594 1 38.88 52 SER B C 1
ATOM 2925 O O . SER B 1 52 ? 11.82 -29.984 -23.406 1 38.88 52 SER B O 1
ATOM 2927 N N . ASN B 1 53 ? 12.664 -28.656 -21.969 1 40.62 53 ASN B N 1
ATOM 2928 C CA . ASN B 1 53 ? 13.758 -29.531 -21.562 1 40.62 53 ASN B CA 1
ATOM 2929 C C . ASN B 1 53 ? 13.25 -30.891 -21.094 1 40.62 53 ASN B C 1
ATOM 2931 O O . ASN B 1 53 ? 14.008 -31.703 -20.562 1 40.62 53 ASN B O 1
ATOM 2935 N N . ASN B 1 54 ? 11.938 -31.016 -20.734 1 51.09 54 ASN B N 1
ATOM 2936 C CA . ASN B 1 54 ? 11.695 -32.312 -20.141 1 51.09 54 ASN B CA 1
ATOM 2937 C C . ASN B 1 54 ? 11.438 -33.375 -21.203 1 51.09 54 ASN B C 1
ATOM 2939 O O . ASN B 1 54 ? 11.055 -33.062 -22.328 1 51.09 54 ASN B O 1
ATOM 2943 N N . ASP B 1 55 ? 12.016 -34.531 -20.984 1 63.66 55 ASP B N 1
ATOM 2944 C CA . ASP B 1 55 ? 11.867 -35.812 -21.688 1 63.66 55 ASP B CA 1
ATOM 2945 C C . ASP B 1 55 ? 10.391 -36.125 -21.938 1 63.66 55 ASP B C 1
ATOM 2947 O O . ASP B 1 55 ? 10.07 -37.156 -22.531 1 63.66 55 ASP B O 1
ATOM 2951 N N . THR B 1 56 ? 9.461 -35.219 -21.609 1 75.94 56 THR B N 1
ATOM 2952 C CA . THR B 1 56 ? 8.039 -35.531 -21.688 1 75.94 56 THR B CA 1
ATOM 2953 C C . THR B 1 56 ? 7.441 -35.062 -23 1 75.94 56 THR B C 1
ATOM 2955 O O . THR B 1 56 ? 6.332 -35.469 -23.359 1 75.94 56 THR B O 1
ATOM 2958 N N . GLY B 1 57 ? 8.148 -34.25 -23.766 1 87.56 57 GLY B N 1
ATOM 2959 C CA . GLY B 1 57 ? 7.57 -33.656 -24.953 1 87.56 57 GLY B CA 1
ATOM 2960 C C . GLY B 1 57 ? 6.52 -32.594 -24.656 1 87.56 57 GLY B C 1
ATOM 2961 O O . GLY B 1 57 ? 5.746 -32.219 -25.547 1 87.56 57 GLY B O 1
ATOM 2962 N N . LEU B 1 58 ? 6.406 -32.188 -23.422 1 93.38 58 LEU B N 1
ATOM 2963 C CA . LEU B 1 58 ? 5.434 -31.188 -23 1 93.38 58 LEU B CA 1
ATOM 2964 C C . LEU B 1 58 ? 5.773 -29.828 -23.609 1 93.38 58 LEU B C 1
ATOM 2966 O O . LEU B 1 58 ? 6.934 -29.406 -23.594 1 93.38 58 LEU B O 1
ATOM 2970 N N . TYR B 1 59 ? 4.77 -29.25 -24.188 1 93.75 59 TYR B N 1
ATOM 2971 C CA . TYR B 1 59 ? 4.836 -27.859 -24.641 1 93.75 59 TYR B CA 1
ATOM 2972 C C . TYR B 1 59 ? 3.652 -27.062 -24.125 1 93.75 59 TYR B C 1
ATOM 2974 O O . TYR B 1 59 ? 2.504 -27.484 -24.234 1 93.75 59 TYR B O 1
ATOM 2982 N N . ILE B 1 60 ? 3.967 -25.906 -23.516 1 97.06 60 ILE B N 1
ATOM 2983 C CA . ILE B 1 60 ? 2.934 -25.016 -23 1 97.06 60 ILE B CA 1
ATOM 2984 C C . ILE B 1 60 ? 2.998 -23.672 -23.719 1 97.06 60 ILE B C 1
ATOM 2986 O O . ILE B 1 60 ? 4.039 -23.016 -23.719 1 97.06 60 ILE B O 1
ATOM 2990 N N . GLN B 1 61 ? 1.951 -23.297 -24.359 1 98.19 61 GLN B N 1
ATOM 2991 C CA . GLN B 1 61 ? 1.818 -21.953 -24.891 1 98.19 61 GLN B CA 1
ATOM 2992 C C . GLN B 1 61 ? 1.122 -21.031 -23.906 1 98.19 61 GLN B C 1
ATOM 2994 O O . GLN B 1 61 ? 0.113 -21.406 -23.297 1 98.19 61 GLN B O 1
ATOM 2999 N N . THR B 1 62 ? 1.704 -19.938 -23.734 1 98.75 62 THR B N 1
ATOM 3000 C CA . THR B 1 62 ? 1.139 -18.938 -22.844 1 98.75 62 THR B CA 1
ATOM 3001 C C . THR B 1 62 ? 0.846 -17.641 -23.578 1 98.75 62 THR B C 1
ATOM 3003 O O . THR B 1 62 ? 1.695 -17.125 -24.312 1 98.75 62 THR B O 1
ATOM 3006 N N . PHE B 1 63 ? -0.353 -17.125 -23.391 1 98.75 63 PHE B N 1
ATOM 3007 C CA . PHE B 1 63 ? -0.758 -15.867 -24.016 1 98.75 63 PHE B CA 1
ATOM 3008 C C . PHE B 1 63 ? -1.157 -14.836 -22.953 1 98.75 63 PHE B C 1
ATOM 3010 O O . PHE B 1 63 ? -1.987 -15.125 -22.094 1 98.75 63 PHE B O 1
ATOM 3017 N N . ILE B 1 64 ? -0.568 -13.719 -23.031 1 98.44 64 ILE B N 1
ATOM 3018 C CA . ILE B 1 64 ? -0.954 -12.562 -22.234 1 98.44 64 ILE B CA 1
ATOM 3019 C C . ILE B 1 64 ? -1.489 -11.461 -23.141 1 98.44 64 ILE B C 1
ATOM 3021 O O . ILE B 1 64 ? -0.788 -10.992 -24.031 1 98.44 64 ILE B O 1
ATOM 3025 N N . LYS B 1 65 ? -2.725 -11.102 -22.859 1 97.12 65 LYS B N 1
ATOM 3026 C CA . LYS B 1 65 ? -3.414 -10.117 -23.688 1 97.12 65 LYS B CA 1
ATOM 3027 C C . LYS B 1 65 ? -3.348 -10.492 -25.172 1 97.12 65 LYS B C 1
ATOM 3029 O O . LYS B 1 65 ? -3.066 -9.641 -26.016 1 97.12 65 LYS B O 1
ATOM 3034 N N . GLY B 1 66 ? -3.418 -11.742 -25.391 1 97.06 66 GLY B N 1
ATOM 3035 C CA . GLY B 1 66 ? -3.508 -12.25 -26.75 1 97.06 66 GLY B CA 1
ATOM 3036 C C . GLY B 1 66 ? -2.156 -12.438 -27.422 1 97.06 66 GLY B C 1
ATOM 3037 O O . GLY B 1 66 ? -2.072 -12.906 -28.547 1 97.06 66 GLY B O 1
ATOM 3038 N N . ILE B 1 67 ? -1.159 -12.062 -26.734 1 98.19 67 ILE B N 1
ATOM 3039 C CA . ILE B 1 67 ? 0.19 -12.172 -27.281 1 98.19 67 ILE B CA 1
ATOM 3040 C C . ILE B 1 67 ? 0.896 -13.383 -26.672 1 98.19 67 ILE B C 1
ATOM 3042 O O . ILE B 1 67 ? 0.945 -13.531 -25.453 1 98.19 67 ILE B O 1
ATOM 3046 N N . GLU B 1 68 ? 1.417 -14.203 -27.531 1 98.31 68 GLU B N 1
ATOM 3047 C CA . GLU B 1 68 ? 2.156 -15.359 -27.031 1 98.31 68 GLU B CA 1
ATOM 3048 C C . GLU B 1 68 ? 3.463 -14.93 -26.375 1 98.31 68 GLU B C 1
ATOM 3050 O O . GLU B 1 68 ? 4.23 -14.156 -26.953 1 98.31 68 GLU B O 1
ATOM 3055 N N . ILE B 1 69 ? 3.717 -15.414 -25.219 1 98.5 69 ILE B N 1
ATOM 3056 C CA . ILE B 1 69 ? 4.91 -15.086 -24.438 1 98.5 69 ILE B CA 1
ATOM 3057 C C . ILE B 1 69 ? 5.906 -16.234 -24.516 1 98.5 69 ILE B C 1
ATOM 3059 O O . ILE B 1 69 ? 5.562 -17.391 -24.203 1 98.5 69 ILE B O 1
ATOM 3063 N N . PRO B 1 70 ? 7.121 -15.906 -24.922 1 97.06 70 PRO B N 1
ATOM 3064 C CA . PRO B 1 70 ? 8.133 -16.969 -24.922 1 97.06 70 PRO B CA 1
ATOM 3065 C C . PRO B 1 70 ? 8.367 -17.547 -23.531 1 97.06 70 PRO B C 1
ATOM 3067 O O . PRO B 1 70 ? 8.367 -16.812 -22.531 1 97.06 70 PRO B O 1
ATOM 3070 N N . ARG B 1 71 ? 8.555 -18.828 -23.531 1 95.69 71 ARG B N 1
ATOM 3071 C CA . ARG B 1 71 ? 8.789 -19.531 -22.266 1 95.69 71 ARG B CA 1
ATOM 3072 C C . ARG B 1 71 ? 9.977 -18.938 -21.516 1 95.69 71 ARG B C 1
ATOM 3074 O O . ARG B 1 71 ? 9.938 -18.812 -20.297 1 95.69 71 ARG B O 1
ATOM 3081 N N . ASP B 1 72 ? 11.016 -18.516 -22.203 1 95.44 72 ASP B N 1
ATOM 3082 C CA . ASP B 1 72 ? 12.211 -17.969 -21.562 1 95.44 72 ASP B CA 1
ATOM 3083 C C . ASP B 1 72 ? 11.883 -16.703 -20.781 1 95.44 72 ASP B C 1
ATOM 3085 O O . ASP B 1 72 ? 12.484 -16.422 -19.75 1 95.44 72 ASP B O 1
ATOM 3089 N N . ASP B 1 73 ? 10.969 -15.953 -21.312 1 96.38 73 ASP B N 1
ATOM 3090 C CA . ASP B 1 73 ? 10.594 -14.719 -20.625 1 96.38 73 ASP B CA 1
ATOM 3091 C C . ASP B 1 73 ? 9.875 -15.031 -19.312 1 96.38 73 ASP B C 1
ATOM 3093 O O . ASP B 1 73 ? 10.078 -14.336 -18.312 1 96.38 73 ASP B O 1
ATOM 3097 N N . ILE B 1 74 ? 9.07 -16.078 -19.297 1 97.31 74 ILE B N 1
ATOM 3098 C CA . ILE B 1 74 ? 8.375 -16.5 -18.094 1 97.31 74 ILE B CA 1
ATOM 3099 C C . ILE B 1 74 ? 9.391 -17.016 -17.062 1 97.31 74 ILE B C 1
ATOM 3101 O O . ILE B 1 74 ? 9.312 -16.672 -15.883 1 97.31 74 ILE B O 1
ATOM 3105 N N . LEU B 1 75 ? 10.344 -17.75 -17.547 1 97.12 75 LEU B N 1
ATOM 3106 C CA . LEU B 1 75 ? 11.383 -18.281 -16.672 1 97.12 75 LEU B CA 1
ATOM 3107 C C . LEU B 1 75 ? 12.242 -17.156 -16.109 1 97.12 75 LEU B C 1
ATOM 3109 O O . LEU B 1 75 ? 12.695 -17.219 -14.961 1 97.12 75 LEU B O 1
ATOM 3113 N N . ARG B 1 76 ? 12.469 -16.125 -16.906 1 96.19 76 ARG B N 1
ATOM 3114 C CA . ARG B 1 76 ? 13.25 -14.992 -16.422 1 96.19 76 ARG B CA 1
ATOM 3115 C C . ARG B 1 76 ? 12.5 -14.242 -15.328 1 96.19 76 ARG B C 1
ATOM 3117 O O . ARG B 1 76 ? 13.109 -13.781 -14.359 1 96.19 76 ARG B O 1
ATOM 3124 N N . TRP B 1 77 ? 11.242 -14.07 -15.531 1 95.56 77 TRP B N 1
ATOM 3125 C CA . TRP B 1 77 ? 10.43 -13.469 -14.477 1 95.56 77 TRP B CA 1
ATOM 3126 C C . TRP B 1 77 ? 10.523 -14.289 -13.195 1 95.56 77 TRP B C 1
ATOM 3128 O O . TRP B 1 77 ? 10.703 -13.727 -12.109 1 95.56 77 TRP B O 1
ATOM 3138 N N . GLU B 1 78 ? 10.438 -15.586 -13.328 1 97.06 78 GLU B N 1
ATOM 3139 C CA . GLU B 1 78 ? 10.555 -16.469 -12.172 1 97.06 78 GLU B CA 1
ATOM 3140 C C . GLU B 1 78 ? 11.906 -16.312 -11.484 1 97.06 78 GLU B C 1
ATOM 3142 O O . GLU B 1 78 ? 11.984 -16.234 -10.258 1 97.06 78 GLU B O 1
ATOM 3147 N N . ALA B 1 79 ? 12.883 -16.281 -12.305 1 96.88 79 ALA B N 1
ATOM 3148 C CA . ALA B 1 79 ? 14.234 -16.156 -11.773 1 96.88 79 ALA B CA 1
ATOM 3149 C C . ALA B 1 79 ? 14.391 -14.867 -10.977 1 96.88 79 ALA B C 1
ATOM 3151 O O . ALA B 1 79 ? 15.031 -14.852 -9.922 1 96.88 79 ALA B O 1
ATOM 3152 N N . ARG B 1 80 ? 13.836 -13.82 -11.453 1 94.81 80 ARG B N 1
ATOM 3153 C CA . ARG B 1 80 ? 13.875 -12.555 -10.734 1 94.81 80 ARG B CA 1
ATOM 3154 C C . ARG B 1 80 ? 13.164 -12.664 -9.391 1 94.81 80 ARG B C 1
ATOM 3156 O O . ARG B 1 80 ? 13.672 -12.172 -8.375 1 94.81 80 ARG B O 1
ATOM 3163 N N . ARG B 1 81 ? 12.078 -13.328 -9.438 1 96.44 81 ARG B N 1
ATOM 3164 C CA . ARG B 1 81 ? 11.32 -13.469 -8.195 1 96.44 81 ARG B CA 1
ATOM 3165 C C . ARG B 1 81 ? 12.062 -14.359 -7.203 1 96.44 81 ARG B C 1
ATOM 3167 O O . ARG B 1 81 ? 12.016 -14.117 -5.996 1 96.44 81 ARG B O 1
ATOM 3174 N N . ILE B 1 82 ? 12.711 -15.383 -7.684 1 97.25 82 ILE B N 1
ATOM 3175 C CA . ILE B 1 82 ? 13.516 -16.25 -6.816 1 97.25 82 ILE B CA 1
ATOM 3176 C C . ILE B 1 82 ? 14.555 -15.406 -6.082 1 97.25 82 ILE B C 1
ATOM 3178 O O . ILE B 1 82 ? 14.766 -15.578 -4.879 1 97.25 82 ILE B O 1
ATOM 3182 N N . GLN B 1 83 ? 15.164 -14.484 -6.773 1 95.25 83 GLN B N 1
ATOM 3183 C CA . GLN B 1 83 ? 16.172 -13.633 -6.156 1 95.25 83 GLN B CA 1
ATOM 3184 C C . GLN B 1 83 ? 15.57 -12.797 -5.027 1 95.25 83 GLN B C 1
ATOM 3186 O O . GLN B 1 83 ? 16.172 -12.672 -3.953 1 95.25 83 GLN B O 1
ATOM 3191 N N . VAL B 1 84 ? 14.438 -12.258 -5.246 1 95.88 84 VAL B N 1
ATOM 3192 C CA . VAL B 1 84 ? 13.789 -11.406 -4.254 1 95.88 84 VAL B CA 1
ATOM 3193 C C . VAL B 1 84 ? 13.422 -12.242 -3.025 1 95.88 84 VAL B C 1
ATOM 3195 O O . VAL B 1 84 ? 13.695 -11.836 -1.893 1 95.88 84 VAL B O 1
ATOM 3198 N N . VAL B 1 85 ? 12.797 -13.406 -3.24 1 97.75 85 VAL B N 1
ATOM 3199 C CA . VAL B 1 85 ? 12.312 -14.227 -2.135 1 97.75 85 VAL B CA 1
ATOM 3200 C C . VAL B 1 85 ? 13.5 -14.797 -1.363 1 97.75 85 VAL B C 1
ATOM 3202 O O . VAL B 1 85 ? 13.453 -14.922 -0.137 1 97.75 85 VAL B O 1
ATOM 3205 N N . LYS B 1 86 ? 14.555 -15.125 -2.059 1 96.88 86 LYS B N 1
ATOM 3206 C CA . LYS B 1 86 ? 15.766 -15.578 -1.38 1 96.88 86 LYS B CA 1
ATOM 3207 C C . LYS B 1 86 ? 16.281 -14.516 -0.414 1 96.88 86 LYS B C 1
ATOM 3209 O O . LYS B 1 86 ? 16.672 -14.828 0.715 1 96.88 86 LYS B O 1
ATOM 3214 N N . LYS B 1 87 ? 16.312 -13.281 -0.868 1 96.62 87 LYS B N 1
ATOM 3215 C CA . LYS B 1 87 ? 16.734 -12.188 -0.003 1 96.62 87 LYS B CA 1
ATOM 3216 C C . LYS B 1 87 ? 15.836 -12.062 1.219 1 96.62 87 LYS B C 1
ATOM 3218 O O . LYS B 1 87 ? 16.312 -11.781 2.322 1 96.62 87 LYS B O 1
ATOM 3223 N N . ARG B 1 88 ? 14.57 -12.273 1.032 1 96.62 88 ARG B N 1
ATOM 3224 C CA . ARG B 1 88 ? 13.633 -12.203 2.148 1 96.62 88 ARG B CA 1
ATOM 3225 C C . ARG B 1 88 ? 13.938 -13.281 3.182 1 96.62 88 ARG B C 1
ATOM 3227 O O . ARG B 1 88 ? 13.891 -13.023 4.387 1 96.62 88 ARG B O 1
ATOM 3234 N N . LEU B 1 89 ? 14.195 -14.461 2.707 1 97.12 89 LEU B N 1
ATOM 3235 C CA . LEU B 1 89 ? 14.406 -15.602 3.59 1 97.12 89 LEU B CA 1
ATOM 3236 C C . LEU B 1 89 ? 15.766 -15.508 4.273 1 97.12 89 LEU B C 1
ATOM 3238 O O . LEU B 1 89 ? 15.898 -15.859 5.453 1 97.12 89 LEU B O 1
ATOM 3242 N N . GLU B 1 90 ? 16.734 -14.977 3.621 1 94.56 90 GLU B N 1
ATOM 3243 C CA . GLU B 1 90 ? 18.109 -15.031 4.117 1 94.56 90 GLU B CA 1
ATOM 3244 C C . GLU B 1 90 ? 18.484 -13.75 4.855 1 94.56 90 GLU B C 1
ATOM 3246 O O . GLU B 1 90 ? 19.25 -13.781 5.82 1 94.56 90 GLU B O 1
ATOM 3251 N N . ASN B 1 91 ? 17.953 -12.602 4.344 1 94.31 91 ASN B N 1
ATOM 3252 C CA . ASN B 1 91 ? 18.469 -11.32 4.816 1 94.31 91 ASN B CA 1
ATOM 3253 C C . ASN B 1 91 ? 17.359 -10.445 5.383 1 94.31 91 ASN B C 1
ATOM 3255 O O . ASN B 1 91 ? 17.625 -9.336 5.855 1 94.31 91 ASN B O 1
ATOM 3259 N N . GLY B 1 92 ? 16.219 -10.906 5.273 1 93.75 92 GLY B N 1
ATOM 3260 C CA . GLY B 1 92 ? 15.117 -10.195 5.918 1 93.75 92 GLY B CA 1
ATOM 3261 C C . GLY B 1 92 ? 14.383 -9.258 4.984 1 93.75 92 GLY B C 1
ATOM 3262 O O . GLY B 1 92 ? 14.664 -9.219 3.785 1 93.75 92 GLY B O 1
ATOM 3263 N N . LEU B 1 93 ? 13.453 -8.523 5.516 1 93 93 LEU B N 1
ATOM 3264 C CA . LEU B 1 93 ? 12.492 -7.723 4.766 1 93 93 LEU B CA 1
ATOM 3265 C C . LEU B 1 93 ? 13.188 -6.57 4.047 1 93 93 LEU B C 1
ATOM 3267 O O . LEU B 1 93 ? 12.914 -6.309 2.875 1 93 93 LEU B O 1
ATOM 3271 N N . LEU B 1 94 ? 14.031 -5.859 4.789 1 91.25 94 LEU B N 1
ATOM 3272 C CA . LEU B 1 94 ? 14.68 -4.688 4.207 1 91.25 94 LEU B CA 1
ATOM 3273 C C . LEU B 1 94 ? 15.461 -5.066 2.953 1 91.25 94 LEU B C 1
ATOM 3275 O O . LEU B 1 94 ? 15.414 -4.355 1.947 1 91.25 94 LEU B O 1
ATOM 3279 N N . SER B 1 95 ? 16.125 -6.16 3.049 1 93.62 95 SER B N 1
ATOM 3280 C CA . SER B 1 95 ? 16.906 -6.633 1.913 1 93.62 95 SER B CA 1
ATOM 3281 C C . SER B 1 95 ? 16.016 -6.988 0.731 1 93.62 95 SER B C 1
ATOM 3283 O O . SER B 1 95 ? 16.344 -6.664 -0.416 1 93.62 95 SER B O 1
ATOM 3285 N N . SER B 1 96 ? 14.953 -7.648 0.966 1 94.56 96 SER B N 1
ATOM 3286 C CA . SER B 1 96 ? 14.031 -8.016 -0.107 1 94.56 96 SER B CA 1
ATOM 3287 C C . SER B 1 96 ? 13.406 -6.777 -0.741 1 94.56 96 SER B C 1
ATOM 3289 O O . SER B 1 96 ? 13.227 -6.719 -1.959 1 94.56 96 SER B O 1
ATOM 3291 N N . LEU B 1 97 ? 13.086 -5.789 0.064 1 92.25 97 LEU B N 1
ATOM 3292 C CA . LEU B 1 97 ? 12.508 -4.555 -0.447 1 92.25 97 LEU B CA 1
ATOM 3293 C C . LEU B 1 97 ? 13.5 -3.818 -1.343 1 92.25 97 LEU B C 1
ATOM 3295 O O . LEU B 1 97 ? 13.117 -3.268 -2.377 1 92.25 97 LEU B O 1
ATOM 3299 N N . LYS B 1 98 ? 14.711 -3.807 -0.896 1 89.25 98 LYS B N 1
ATOM 3300 C CA . LYS B 1 98 ? 15.742 -3.199 -1.729 1 89.25 98 LYS B CA 1
ATOM 3301 C C . LYS B 1 98 ? 15.836 -3.895 -3.084 1 89.25 98 LYS B C 1
ATOM 3303 O O . LYS B 1 98 ? 15.977 -3.238 -4.117 1 89.25 98 LYS B O 1
ATOM 3308 N N . GLN B 1 99 ? 15.773 -5.191 -3.037 1 90.75 99 GLN B N 1
ATOM 3309 C CA . GLN B 1 99 ? 15.828 -5.965 -4.273 1 90.75 99 GLN B CA 1
ATOM 3310 C C . GLN B 1 99 ? 14.617 -5.68 -5.156 1 90.75 99 GLN B C 1
ATOM 3312 O O . GLN B 1 99 ? 14.742 -5.59 -6.379 1 90.75 99 GLN B O 1
ATOM 3317 N N . GLU B 1 100 ? 13.43 -5.531 -4.574 1 88.19 100 GLU B N 1
ATOM 3318 C CA . GLU B 1 100 ? 12.227 -5.172 -5.309 1 88.19 100 GLU B CA 1
ATOM 3319 C C . GLU B 1 100 ? 12.398 -3.836 -6.027 1 88.19 100 GLU B C 1
ATOM 3321 O O . GLU B 1 100 ? 12.102 -3.729 -7.219 1 88.19 100 GLU B O 1
ATOM 3326 N N . VAL B 1 101 ? 12.859 -2.922 -5.289 1 84.69 101 VAL B N 1
ATOM 3327 C CA . VAL B 1 101 ? 13.031 -1.575 -5.824 1 84.69 101 VAL B CA 1
ATOM 3328 C C . VAL B 1 101 ? 14.047 -1.594 -6.961 1 84.69 101 VAL B C 1
ATOM 3330 O O . VAL B 1 101 ? 13.844 -0.954 -7.996 1 84.69 101 VAL B O 1
ATOM 3333 N N . LYS B 1 102 ? 15.094 -2.297 -6.754 1 83.62 102 LYS B N 1
ATOM 3334 C CA . LYS B 1 102 ? 16.094 -2.445 -7.801 1 83.62 102 LYS B CA 1
ATOM 3335 C C . LYS B 1 102 ? 15.492 -3.035 -9.07 1 83.62 102 LYS B C 1
ATOM 3337 O O . LYS B 1 102 ? 15.789 -2.58 -10.172 1 83.62 102 LYS B O 1
ATOM 3342 N N . HIS B 1 103 ? 14.672 -4.012 -8.93 1 82.12 103 HIS B N 1
ATOM 3343 C CA . HIS B 1 103 ? 14.039 -4.648 -10.078 1 82.12 103 HIS B CA 1
ATOM 3344 C C . HIS B 1 103 ? 13.086 -3.689 -10.781 1 82.12 103 HIS B C 1
ATOM 3346 O O . HIS B 1 103 ? 13 -3.684 -12.016 1 82.12 103 HIS B O 1
ATOM 3352 N N . PHE B 1 104 ? 12.445 -2.9 -10 1 75 104 PHE B N 1
ATOM 3353 C CA . PHE B 1 104 ? 11.508 -1.927 -10.555 1 75 104 PHE B CA 1
ATOM 3354 C C . PHE B 1 104 ? 12.25 -0.867 -11.359 1 75 104 PHE B C 1
ATOM 3356 O O . PHE B 1 104 ? 11.812 -0.479 -12.445 1 75 104 PHE B O 1
ATOM 3363 N N . LEU B 1 105 ? 13.359 -0.525 -10.859 1 75 105 LEU B N 1
ATOM 3364 C CA . LEU B 1 105 ? 14.062 0.626 -11.414 1 75 105 LEU B CA 1
ATOM 3365 C C . LEU B 1 105 ? 14.961 0.207 -12.57 1 75 105 LEU B C 1
ATOM 3367 O O . LEU B 1 105 ? 15.062 0.917 -13.578 1 75 105 LEU B O 1
ATOM 3371 N N . PHE B 1 106 ? 15.594 -1.005 -12.438 1 78.44 106 PHE B N 1
ATOM 3372 C CA . PHE B 1 106 ? 16.656 -1.314 -13.391 1 78.44 106 PHE B CA 1
ATOM 3373 C C . PHE B 1 106 ? 16.281 -2.535 -14.227 1 78.44 106 PHE B C 1
ATOM 3375 O O . PHE B 1 106 ? 16.844 -2.752 -15.305 1 78.44 106 PHE B O 1
ATOM 3382 N N . ASN B 1 107 ? 15.438 -3.342 -13.867 1 77.25 107 ASN B N 1
ATOM 3383 C CA . ASN B 1 107 ? 15 -4.547 -14.562 1 77.25 107 ASN B CA 1
ATOM 3384 C C . ASN B 1 107 ? 16.188 -5.328 -15.125 1 77.25 107 ASN B C 1
ATOM 3386 O O . ASN B 1 107 ? 16.25 -5.598 -16.328 1 77.25 107 ASN B O 1
ATOM 3390 N N . PRO B 1 108 ? 17.031 -5.766 -14.336 1 79.19 108 PRO B N 1
ATOM 3391 C CA . PRO B 1 108 ? 18.219 -6.469 -14.828 1 79.19 108 PRO B CA 1
ATOM 3392 C C . PRO B 1 108 ? 17.875 -7.801 -15.492 1 79.19 108 PRO B C 1
ATOM 3394 O O . PRO B 1 108 ? 16.906 -8.453 -15.117 1 79.19 108 PRO B O 1
ATOM 3397 N N . LYS B 1 109 ? 18.766 -8.172 -16.469 1 85.62 109 LYS B N 1
ATOM 3398 C CA . LYS B 1 109 ? 18.625 -9.508 -17.047 1 85.62 109 LYS B CA 1
ATOM 3399 C C . LYS B 1 109 ? 19.172 -10.578 -16.109 1 85.62 109 LYS B C 1
ATOM 3401 O O . LYS B 1 109 ? 20.312 -10.477 -15.641 1 85.62 109 LYS B O 1
ATOM 3406 N N . VAL B 1 110 ? 18.297 -11.477 -15.875 1 91.69 110 VAL B N 1
ATOM 3407 C CA . VAL B 1 110 ? 18.656 -12.555 -14.953 1 91.69 110 VAL B CA 1
ATOM 3408 C C . VAL B 1 110 ? 18.797 -13.867 -15.727 1 91.69 110 VAL B C 1
ATOM 3410 O O . VAL B 1 110 ? 18 -14.156 -16.625 1 91.69 110 VAL B O 1
ATOM 3413 N N . SER B 1 111 ? 19.828 -14.656 -15.414 1 93.62 111 SER B N 1
ATOM 3414 C CA . SER B 1 111 ? 20.047 -15.945 -16.062 1 93.62 111 SER B CA 1
ATOM 3415 C C . SER B 1 111 ? 19 -16.969 -15.641 1 93.62 111 SER B C 1
ATOM 3417 O O . SER B 1 111 ? 18.562 -16.984 -14.492 1 93.62 111 SER B O 1
ATOM 3419 N N . ILE B 1 112 ? 18.703 -17.828 -16.641 1 95.81 112 ILE B N 1
ATOM 3420 C CA . ILE B 1 112 ? 17.75 -18.891 -16.344 1 95.81 112 ILE B CA 1
ATOM 3421 C C . ILE B 1 112 ? 18.422 -20.25 -16.5 1 95.81 112 ILE B C 1
ATOM 3423 O O . ILE B 1 112 ? 17.734 -21.281 -16.578 1 95.81 112 ILE B O 1
ATOM 3427 N N . ASP B 1 113 ? 19.719 -20.297 -16.531 1 94.56 113 ASP B N 1
ATOM 3428 C CA . ASP B 1 113 ? 20.469 -21.516 -16.797 1 94.56 113 ASP B CA 1
ATOM 3429 C C . ASP B 1 113 ? 20.234 -22.562 -15.727 1 94.56 113 ASP B C 1
ATOM 3431 O O . ASP B 1 113 ? 20.125 -23.75 -16.031 1 94.56 113 ASP B O 1
ATOM 3435 N N . ASP B 1 114 ? 20.094 -22.141 -14.492 1 95.12 114 ASP B N 1
ATOM 3436 C CA . ASP B 1 114 ? 19.969 -23.062 -13.375 1 95.12 114 ASP B CA 1
ATOM 3437 C C . ASP B 1 114 ? 18.625 -22.875 -12.664 1 95.12 114 ASP B C 1
ATOM 3439 O O . ASP B 1 114 ? 18.531 -23.062 -11.445 1 95.12 114 ASP B O 1
ATOM 3443 N N . ILE B 1 115 ? 17.656 -22.547 -13.375 1 96.06 115 ILE B N 1
ATOM 3444 C CA . ILE B 1 115 ? 16.406 -22.125 -12.766 1 96.06 115 ILE B CA 1
ATOM 3445 C C . ILE B 1 115 ? 15.758 -23.297 -12.039 1 96.06 115 ILE B C 1
ATOM 3447 O O . ILE B 1 115 ? 15.156 -23.141 -10.977 1 96.06 115 ILE B O 1
ATOM 3451 N N . ALA B 1 116 ? 15.852 -24.484 -12.617 1 93.94 116 ALA B N 1
ATOM 3452 C CA . ALA B 1 116 ? 15.266 -25.656 -11.977 1 93.94 116 ALA B CA 1
ATOM 3453 C C . ALA B 1 116 ? 15.922 -25.922 -10.617 1 93.94 116 ALA B C 1
ATOM 3455 O O . ALA B 1 116 ? 15.234 -26.188 -9.633 1 93.94 116 ALA B O 1
ATOM 3456 N N . ALA B 1 117 ? 17.203 -25.812 -10.594 1 96.38 117 ALA B N 1
ATOM 3457 C CA . ALA B 1 117 ? 17.938 -26.031 -9.359 1 96.38 117 ALA B CA 1
ATOM 3458 C C . ALA B 1 117 ? 17.641 -24.922 -8.344 1 96.38 117 ALA B C 1
ATOM 3460 O O . ALA B 1 117 ? 17.531 -25.188 -7.148 1 96.38 117 ALA B O 1
ATOM 3461 N N . GLU B 1 118 ? 17.578 -23.75 -8.797 1 97.56 118 GLU B N 1
ATOM 3462 C CA . GLU B 1 118 ? 17.281 -22.609 -7.93 1 97.56 118 GLU B CA 1
ATOM 3463 C C . GLU B 1 118 ? 15.875 -22.734 -7.336 1 97.56 118 GLU B C 1
ATOM 3465 O O . GLU B 1 118 ? 15.672 -22.438 -6.152 1 97.56 118 GLU B O 1
ATOM 3470 N N . ARG B 1 119 ? 15 -23.141 -8.172 1 97.62 119 ARG B N 1
ATOM 3471 C CA . ARG B 1 119 ? 13.633 -23.391 -7.711 1 97.62 119 ARG B CA 1
ATOM 3472 C C . ARG B 1 119 ? 13.617 -24.438 -6.602 1 97.62 119 ARG B C 1
ATOM 3474 O O . ARG B 1 119 ? 13.016 -24.234 -5.551 1 97.62 119 ARG B O 1
ATOM 3481 N N . GLU B 1 120 ? 14.281 -25.484 -6.832 1 97.06 120 GLU B N 1
ATOM 3482 C CA . GLU B 1 120 ? 14.328 -26.562 -5.852 1 97.06 120 GLU B CA 1
ATOM 3483 C C . GLU B 1 120 ? 14.984 -26.109 -4.551 1 97.06 120 GLU B C 1
ATOM 3485 O O . GLU B 1 120 ? 14.492 -26.406 -3.463 1 97.06 120 GLU B O 1
ATOM 3490 N N . ALA B 1 121 ? 16.031 -25.391 -4.668 1 97.81 121 ALA B N 1
ATOM 3491 C CA . ALA B 1 121 ? 16.719 -24.891 -3.486 1 97.81 121 ALA B CA 1
ATOM 3492 C C . ALA B 1 121 ? 15.828 -23.969 -2.666 1 97.81 121 ALA B C 1
ATOM 3494 O O . ALA B 1 121 ? 15.82 -24.047 -1.434 1 97.81 121 ALA B O 1
ATOM 3495 N N . LEU B 1 122 ? 15.125 -23.141 -3.34 1 98.38 122 LEU B N 1
ATOM 3496 C CA . LEU B 1 122 ? 14.211 -22.234 -2.658 1 98.38 122 LEU B CA 1
ATOM 3497 C C . LEU B 1 122 ? 13.125 -23 -1.917 1 9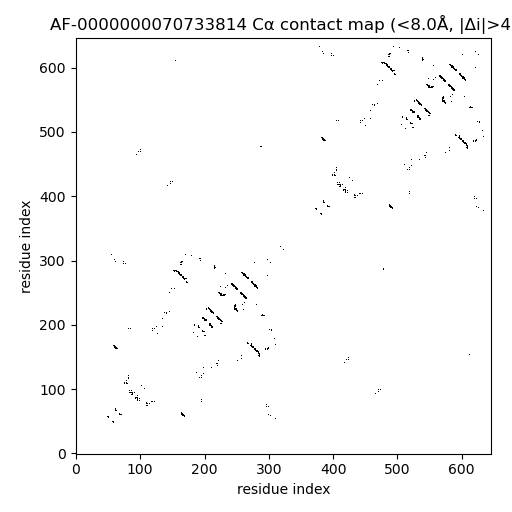8.38 122 LEU B C 1
ATOM 3499 O O . LEU B 1 122 ? 12.828 -22.703 -0.757 1 98.38 122 LEU B O 1
ATOM 3503 N N . VAL B 1 123 ? 12.57 -23.969 -2.525 1 98.06 123 VAL B N 1
ATOM 3504 C CA . VAL B 1 123 ? 11.5 -24.766 -1.933 1 98.06 123 VAL B CA 1
ATOM 3505 C C . VAL B 1 123 ? 12.031 -25.531 -0.714 1 98.06 123 VAL B C 1
ATOM 3507 O O . VAL B 1 123 ? 11.383 -25.562 0.332 1 98.06 123 VAL B O 1
ATOM 3510 N N . GLN B 1 124 ? 13.227 -26.047 -0.843 1 97.81 124 GLN B N 1
ATOM 3511 C CA . GLN B 1 124 ? 13.82 -26.75 0.284 1 97.81 124 GLN B CA 1
ATOM 3512 C C . GLN B 1 124 ? 14.062 -25.812 1.463 1 97.81 124 GLN B C 1
ATOM 3514 O O . GLN B 1 124 ? 13.867 -26.203 2.617 1 97.81 124 GLN B O 1
ATOM 3519 N N . THR B 1 125 ? 14.5 -24.688 1.135 1 98.06 125 THR B N 1
ATOM 3520 C CA . THR B 1 125 ? 14.703 -23.688 2.182 1 98.06 125 THR B CA 1
ATOM 3521 C C . THR B 1 125 ? 13.391 -23.391 2.896 1 98.06 125 THR B C 1
ATOM 3523 O O . THR B 1 125 ? 13.352 -23.328 4.129 1 98.06 125 THR B O 1
ATOM 3526 N N . LYS B 1 126 ? 12.336 -23.234 2.164 1 98.12 126 LYS B N 1
ATOM 3527 C CA . LYS B 1 126 ? 11.023 -22.953 2.746 1 98.12 126 LYS B CA 1
ATOM 3528 C C . LYS B 1 126 ? 10.531 -24.125 3.596 1 98.12 126 LYS B C 1
ATOM 3530 O O . LYS B 1 126 ? 9.969 -23.922 4.676 1 98.12 126 LYS B O 1
ATOM 3535 N N . LEU B 1 127 ? 10.82 -25.281 3.162 1 97.5 127 LEU B N 1
ATOM 3536 C CA . LEU B 1 127 ? 10.289 -26.469 3.812 1 97.5 127 LEU B CA 1
ATOM 3537 C C . LEU B 1 127 ? 11.039 -26.75 5.109 1 97.5 127 LEU B C 1
ATOM 3539 O O . LEU B 1 127 ? 10.594 -27.578 5.918 1 97.5 127 LEU B O 1
ATOM 3543 N N . ARG B 1 128 ? 12.117 -26.094 5.336 1 97.25 128 ARG B N 1
ATOM 3544 C CA . ARG B 1 128 ? 12.773 -26.203 6.633 1 97.25 128 ARG B CA 1
ATOM 3545 C C . ARG B 1 128 ? 11.922 -25.578 7.734 1 97.25 128 ARG B C 1
ATOM 3547 O O . ARG B 1 128 ? 12.109 -25.875 8.914 1 97.25 128 ARG B O 1
ATOM 3554 N N . MET B 1 129 ? 11.078 -24.703 7.352 1 97 129 MET B N 1
ATOM 3555 C CA . MET B 1 129 ? 10.109 -24.109 8.273 1 97 129 MET B CA 1
ATOM 3556 C C . MET B 1 129 ? 8.766 -24.828 8.195 1 97 129 MET B C 1
ATOM 3558 O O . MET B 1 129 ? 8.383 -25.312 7.129 1 97 129 MET B O 1
ATOM 3562 N N . SER B 1 130 ? 8.133 -24.875 9.312 1 96.75 130 SER B N 1
ATOM 3563 C CA . SER B 1 130 ? 6.773 -25.391 9.297 1 96.75 130 SER B CA 1
ATOM 3564 C C . SER B 1 130 ? 5.832 -24.484 8.516 1 96.75 130 SER B C 1
ATOM 3566 O O . SER B 1 130 ? 6.18 -23.344 8.211 1 96.75 130 SER B O 1
ATOM 3568 N N . HIS B 1 131 ? 4.715 -25.047 8.164 1 96.19 131 HIS B N 1
ATOM 3569 C CA . HIS B 1 131 ? 3.664 -24.266 7.527 1 96.19 131 HIS B CA 1
ATOM 3570 C C . HIS B 1 131 ? 3.373 -22.984 8.305 1 96.19 131 HIS B C 1
ATOM 3572 O O . HIS B 1 131 ? 3.396 -21.891 7.742 1 96.19 131 HIS B O 1
ATOM 3578 N N . ASP B 1 132 ? 3.162 -23.141 9.586 1 96.38 132 ASP B N 1
ATOM 3579 C CA . ASP B 1 132 ? 2.875 -21.984 10.445 1 96.38 132 ASP B CA 1
ATOM 3580 C C . ASP B 1 132 ? 4.098 -21.094 10.578 1 96.38 132 ASP B C 1
ATOM 3582 O O . ASP B 1 132 ? 3.963 -19.875 10.734 1 96.38 132 ASP B O 1
ATOM 3586 N N . GLY B 1 133 ? 5.234 -21.688 10.57 1 97.5 133 GLY B N 1
ATOM 3587 C CA . GLY B 1 133 ? 6.461 -20.906 10.617 1 97.5 133 GLY B CA 1
ATOM 3588 C C . GLY B 1 133 ? 6.602 -19.953 9.453 1 97.5 133 GLY B C 1
ATOM 3589 O O . GLY B 1 133 ? 7.012 -18.797 9.633 1 97.5 133 GLY B O 1
ATOM 3590 N N . ARG B 1 134 ? 6.25 -20.391 8.266 1 97.62 134 ARG B N 1
ATOM 3591 C CA . ARG B 1 134 ? 6.312 -19.547 7.078 1 97.62 134 ARG B CA 1
ATOM 3592 C C . ARG B 1 134 ? 5.258 -18.453 7.137 1 97.62 134 ARG B C 1
ATOM 3594 O O . ARG B 1 134 ? 5.508 -17.328 6.707 1 97.62 134 ARG B O 1
ATOM 3601 N N . LYS B 1 135 ? 4.109 -18.75 7.703 1 97 135 LYS B N 1
ATOM 3602 C CA . LYS B 1 135 ? 3.098 -17.719 7.91 1 97 135 LYS B CA 1
ATOM 3603 C C . LYS B 1 135 ? 3.592 -16.656 8.883 1 97 135 LYS B C 1
ATOM 3605 O O . LYS B 1 135 ? 3.418 -15.453 8.633 1 97 135 LYS B O 1
ATOM 3610 N N . ARG B 1 136 ? 4.203 -17.062 9.938 1 96.81 136 ARG B N 1
ATOM 3611 C CA . ARG B 1 136 ? 4.707 -16.141 10.953 1 96.81 136 ARG B CA 1
ATOM 3612 C C . ARG B 1 136 ? 5.824 -15.266 10.398 1 96.81 136 ARG B C 1
ATOM 3614 O O . ARG B 1 136 ? 5.938 -14.094 10.758 1 96.81 136 ARG B O 1
ATOM 3621 N N . LEU B 1 137 ? 6.574 -15.93 9.539 1 96.88 137 LEU B N 1
ATOM 3622 C CA . LEU B 1 137 ? 7.695 -15.211 8.938 1 96.88 137 LEU B CA 1
ATOM 3623 C C . LEU B 1 137 ? 7.215 -13.93 8.258 1 96.88 137 LEU B C 1
ATOM 3625 O O . LEU B 1 137 ? 7.898 -12.906 8.312 1 96.88 137 LEU B O 1
ATOM 3629 N N . VAL B 1 138 ? 5.992 -13.977 7.652 1 97 138 VAL B N 1
ATOM 3630 C CA . VAL B 1 138 ? 5.551 -12.836 6.859 1 97 138 VAL B CA 1
ATOM 3631 C C . VAL B 1 138 ? 4.289 -12.234 7.473 1 97 138 VAL B C 1
ATOM 3633 O O . VAL B 1 138 ? 3.541 -11.523 6.801 1 97 138 VAL B O 1
ATOM 3636 N N . ALA B 1 139 ? 4.055 -12.43 8.758 1 95.25 139 ALA B N 1
ATOM 3637 C CA . ALA B 1 139 ? 2.811 -12.031 9.414 1 95.25 139 ALA B CA 1
ATOM 3638 C C . ALA B 1 139 ? 2.672 -10.516 9.461 1 95.25 139 ALA B C 1
ATOM 3640 O O . ALA B 1 139 ? 1.59 -9.977 9.219 1 95.25 139 ALA B O 1
ATOM 3641 N N . ARG B 1 140 ? 3.727 -9.844 9.812 1 92.81 140 ARG B N 1
ATOM 3642 C CA . ARG B 1 140 ? 3.67 -8.383 9.867 1 92.81 140 ARG B CA 1
ATOM 3643 C C . ARG B 1 140 ? 3.33 -7.793 8.508 1 92.81 140 ARG B C 1
ATOM 3645 O O . ARG B 1 140 ? 2.488 -6.898 8.406 1 92.81 140 ARG B O 1
ATOM 3652 N N . GLU B 1 141 ? 3.975 -8.344 7.488 1 95.31 141 GLU B N 1
ATOM 3653 C CA . GLU B 1 141 ? 3.723 -7.879 6.129 1 95.31 141 GLU B CA 1
ATOM 3654 C C . GLU B 1 141 ? 2.275 -8.141 5.719 1 95.31 141 GLU B C 1
ATOM 3656 O O . GLU B 1 141 ? 1.636 -7.281 5.105 1 95.31 141 GLU B O 1
ATOM 3661 N N . THR B 1 142 ? 1.762 -9.281 6.086 1 96.12 142 THR B N 1
ATOM 3662 C CA . THR B 1 142 ? 0.399 -9.609 5.68 1 96.12 142 THR B CA 1
ATOM 3663 C C . THR B 1 142 ? -0.611 -8.742 6.426 1 96.12 142 THR B C 1
ATOM 3665 O O . THR B 1 142 ? -1.662 -8.398 5.883 1 96.12 142 THR B O 1
ATOM 3668 N N . ASN B 1 143 ? -0.278 -8.375 7.648 1 93.19 143 ASN B N 1
ATOM 3669 C CA . ASN B 1 143 ? -1.146 -7.445 8.367 1 93.19 143 ASN B CA 1
ATOM 3670 C C . ASN B 1 143 ? -1.146 -6.062 7.719 1 93.19 143 ASN B C 1
ATOM 3672 O O . ASN B 1 143 ? -2.199 -5.434 7.586 1 93.19 143 ASN B O 1
ATOM 3676 N N . ILE B 1 144 ? -0.022 -5.633 7.293 1 93.69 144 ILE B N 1
ATOM 3677 C CA . ILE B 1 144 ? 0.089 -4.34 6.629 1 93.69 144 ILE B CA 1
ATOM 3678 C C . ILE B 1 144 ? -0.661 -4.375 5.297 1 93.69 144 ILE B C 1
ATOM 3680 O O . ILE B 1 144 ? -1.465 -3.488 5.004 1 93.69 144 ILE B O 1
ATOM 3684 N N . SER B 1 145 ? -0.396 -5.406 4.531 1 94.81 145 SER B N 1
ATOM 3685 C CA . SER B 1 145 ? -1.074 -5.516 3.242 1 94.81 145 SER B CA 1
ATOM 3686 C C . SER B 1 145 ? -2.582 -5.656 3.422 1 94.81 145 SER B C 1
ATOM 3688 O O . SER B 1 145 ? -3.359 -5.191 2.586 1 94.81 145 SER B O 1
ATOM 3690 N N . GLY B 1 146 ? -2.963 -6.293 4.516 1 92 146 GLY B N 1
ATOM 3691 C CA . GLY B 1 146 ? -4.383 -6.355 4.82 1 92 146 GLY B CA 1
ATOM 3692 C C . GLY B 1 146 ? -5.012 -4.988 5.02 1 92 146 GLY B C 1
ATOM 3693 O O . GLY B 1 146 ? -6.105 -4.723 4.516 1 92 146 GLY B O 1
ATOM 3694 N N . ALA B 1 147 ? -4.375 -4.176 5.742 1 89.62 147 ALA B N 1
ATOM 3695 C CA . ALA B 1 147 ? -4.867 -2.816 5.957 1 89.62 147 ALA B CA 1
ATOM 3696 C C . ALA B 1 147 ? -4.887 -2.027 4.648 1 89.62 147 ALA B C 1
ATOM 3698 O O . ALA B 1 147 ? -5.844 -1.307 4.367 1 89.62 147 ALA B O 1
ATOM 3699 N N . VAL B 1 148 ? -3.846 -2.146 3.85 1 90.12 148 VAL B N 1
ATOM 3700 C CA . VAL B 1 148 ? -3.768 -1.486 2.551 1 90.12 148 VAL B CA 1
ATOM 3701 C C . VAL B 1 148 ? -4.902 -1.979 1.653 1 90.12 148 VAL B C 1
ATOM 3703 O O . VAL B 1 148 ? -5.547 -1.185 0.964 1 90.12 148 VAL B O 1
ATOM 3706 N N . SER B 1 149 ? -5.105 -3.279 1.704 1 91.12 149 SER B N 1
ATOM 3707 C CA . SER B 1 149 ? -6.191 -3.861 0.918 1 91.12 149 SER B CA 1
ATOM 3708 C C . SER B 1 149 ? -7.543 -3.289 1.332 1 91.12 149 SER B C 1
ATOM 3710 O O . SER B 1 149 ? -8.414 -3.064 0.488 1 91.12 149 SER B O 1
ATOM 3712 N N . SER B 1 150 ? -7.754 -3.113 2.582 1 87.81 150 SER B N 1
ATOM 3713 C CA . SER B 1 150 ? -9 -2.527 3.061 1 87.81 150 SER B CA 1
ATOM 3714 C C . SER B 1 150 ? -9.203 -1.122 2.506 1 87.81 150 SER B C 1
ATOM 3716 O O . SER B 1 150 ? -10.32 -0.747 2.137 1 87.81 150 SER B O 1
ATOM 3718 N N . LEU B 1 151 ? -8.133 -0.376 2.436 1 84.94 151 LEU B N 1
ATOM 3719 C CA . LEU B 1 151 ? -8.195 0.965 1.864 1 84.94 151 LEU B CA 1
ATOM 3720 C C . LEU B 1 151 ? -8.523 0.907 0.377 1 84.94 151 LEU B C 1
ATOM 3722 O O . LEU B 1 151 ? -9.352 1.683 -0.109 1 84.94 151 LEU B O 1
ATOM 3726 N N . ILE B 1 152 ? -7.926 -0.023 -0.311 1 88.81 152 ILE B N 1
ATOM 3727 C CA . ILE B 1 152 ? -8.172 -0.186 -1.739 1 88.81 152 ILE B CA 1
ATOM 3728 C C . ILE B 1 152 ? -9.633 -0.581 -1.969 1 88.81 152 ILE B C 1
ATOM 3730 O O . ILE B 1 152 ? -10.289 -0.064 -2.877 1 88.81 152 ILE B O 1
ATOM 3734 N N . LEU B 1 153 ? -10.078 -1.459 -1.151 1 89.31 153 LEU B N 1
ATOM 3735 C CA . LEU B 1 153 ? -11.461 -1.899 -1.272 1 89.31 153 LEU B CA 1
ATOM 3736 C C . LEU B 1 153 ? -12.422 -0.732 -1.071 1 89.31 153 LEU B C 1
ATOM 3738 O O . LEU B 1 153 ? -13.406 -0.599 -1.802 1 89.31 153 LEU B O 1
ATOM 3742 N N . LYS B 1 154 ? -12.141 0.078 -0.137 1 83.94 154 LYS B N 1
ATOM 3743 C CA . LYS B 1 154 ? -12.984 1.226 0.173 1 83.94 154 LYS B CA 1
ATOM 3744 C C . LYS B 1 154 ? -13.062 2.189 -1.009 1 83.94 154 LYS B C 1
ATOM 3746 O O . LYS B 1 154 ? -14.078 2.859 -1.206 1 83.94 154 LYS B O 1
ATOM 3751 N N . THR B 1 155 ? -12.07 2.193 -1.804 1 84.94 155 THR B N 1
ATOM 3752 C CA . THR B 1 155 ? -12.008 3.139 -2.912 1 84.94 155 THR B CA 1
ATOM 3753 C C . THR B 1 155 ? -12.414 2.467 -4.219 1 84.94 155 THR B C 1
ATOM 3755 O O . THR B 1 155 ? -12.312 3.066 -5.293 1 84.94 155 THR B O 1
ATOM 3758 N N . SER B 1 156 ? -12.82 1.233 -4.098 1 90.38 156 SER B N 1
ATOM 3759 C CA . SER B 1 156 ? -13.195 0.466 -5.281 1 90.38 156 SER B CA 1
ATOM 3760 C C . SER B 1 156 ? -14.695 0.54 -5.543 1 90.38 156 SER B C 1
ATOM 3762 O O . SER B 1 156 ? -15.484 0.641 -4.605 1 90.38 156 SER B O 1
ATOM 3764 N N . THR B 1 157 ? -15.141 0.518 -6.812 1 90.81 157 THR B N 1
ATOM 3765 C CA . THR B 1 157 ? -16.547 0.515 -7.207 1 90.81 157 THR B CA 1
ATOM 3766 C C . THR B 1 157 ? -16.953 -0.849 -7.758 1 90.81 157 THR B C 1
ATOM 3768 O O . THR B 1 157 ? -18.094 -1.054 -8.141 1 90.81 157 THR B O 1
ATOM 3771 N N . GLY B 1 158 ? -16.094 -1.741 -7.84 1 93 158 GLY B N 1
ATOM 3772 C CA . GLY B 1 158 ? -16.281 -3.076 -8.383 1 93 158 GLY B CA 1
ATOM 3773 C C . GLY B 1 158 ? -15.008 -3.889 -8.445 1 93 158 GLY B C 1
ATOM 3774 O O . GLY B 1 158 ? -14.141 -3.764 -7.582 1 93 158 GLY B O 1
ATOM 3775 N N . PHE B 1 159 ? -15.031 -4.773 -9.469 1 94.19 159 PHE B N 1
ATOM 3776 C CA . PHE B 1 159 ? -13.883 -5.664 -9.586 1 94.19 159 PHE B CA 1
ATOM 3777 C C . PHE B 1 159 ? -13.297 -5.613 -10.992 1 94.19 159 PHE B C 1
ATOM 3779 O O . PHE B 1 159 ? -14.023 -5.41 -11.969 1 94.19 159 PHE B O 1
ATOM 3786 N N . SER B 1 160 ? -12.078 -5.68 -11.047 1 94.69 160 SER B N 1
ATOM 3787 C CA . SER B 1 160 ? -11.305 -5.918 -12.266 1 94.69 160 SER B CA 1
ATOM 3788 C C . SER B 1 160 ? -10.688 -7.316 -12.266 1 94.69 160 SER B C 1
ATOM 3790 O O . SER B 1 160 ? -10.812 -8.055 -11.281 1 94.69 160 SER B O 1
ATOM 3792 N N . SER B 1 161 ? -10.109 -7.695 -13.43 1 95.75 161 SER B N 1
ATOM 3793 C CA . SER B 1 161 ? -9.578 -9.055 -13.445 1 95.75 161 SER B CA 1
ATOM 3794 C C . SER B 1 161 ? -8.195 -9.094 -14.094 1 95.75 161 SER B C 1
ATOM 3796 O O . SER B 1 161 ? -7.848 -8.219 -14.883 1 95.75 161 SER B O 1
ATOM 3798 N N . SER B 1 162 ? -7.391 -9.969 -13.648 1 97.56 162 SER B N 1
ATOM 3799 C CA . SER B 1 162 ? -6.152 -10.43 -14.273 1 97.56 162 SER B CA 1
ATOM 3800 C C . SER B 1 162 ? -6.309 -11.836 -14.844 1 97.56 162 SER B C 1
ATOM 3802 O O . SER B 1 162 ? -6.691 -12.758 -14.133 1 97.56 162 SER B O 1
ATOM 3804 N N . SER B 1 163 ? -6.027 -11.938 -16.125 1 97.75 163 SER B N 1
ATOM 3805 C CA . SER B 1 163 ? -6.246 -13.227 -16.781 1 97.75 163 SER B CA 1
ATOM 3806 C C . SER B 1 163 ? -5.199 -13.484 -17.859 1 97.75 163 SER B C 1
ATOM 3808 O O . SER B 1 163 ? -4.645 -12.547 -18.438 1 97.75 163 SER B O 1
ATOM 3810 N N . ILE B 1 164 ? -4.957 -14.75 -18.047 1 98.69 164 ILE B N 1
ATOM 3811 C CA . ILE B 1 164 ? -4.117 -15.188 -19.156 1 98.69 164 ILE B CA 1
ATOM 3812 C C . ILE B 1 164 ? -4.73 -16.422 -19.812 1 98.69 164 ILE B C 1
ATOM 3814 O O . ILE B 1 164 ? -5.812 -16.875 -19.422 1 98.69 164 ILE B O 1
ATOM 3818 N N . HIS B 1 165 ? -4.129 -16.812 -20.875 1 98.62 165 HIS B N 1
ATOM 3819 C CA . HIS B 1 165 ? -4.543 -18.016 -21.594 1 98.62 165 HIS B CA 1
ATOM 3820 C C . HIS B 1 165 ? -3.367 -18.953 -21.828 1 98.62 165 HIS B C 1
ATOM 3822 O O . HIS B 1 165 ? -2.295 -18.531 -22.25 1 98.62 165 HIS B O 1
ATOM 3828 N N . MET B 1 166 ? -3.596 -20.266 -21.484 1 98.69 166 MET B N 1
ATOM 3829 C CA . MET B 1 166 ? -2.537 -21.25 -21.656 1 98.69 166 MET B CA 1
ATOM 3830 C C . MET B 1 166 ? -3.064 -22.484 -22.359 1 98.69 166 MET B C 1
ATOM 3832 O O . MET B 1 166 ? -4.227 -22.859 -22.188 1 98.69 166 MET B O 1
ATOM 3836 N N . LYS B 1 167 ? -2.17 -23.094 -23.141 1 97.56 167 LYS B N 1
ATOM 3837 C CA . LYS B 1 167 ? -2.461 -24.359 -23.812 1 97.56 167 LYS B CA 1
ATOM 3838 C C . LYS B 1 167 ? -1.352 -25.375 -23.578 1 97.56 167 LYS B C 1
ATOM 3840 O O . LYS B 1 167 ? -0.173 -25.078 -23.781 1 97.56 167 LYS B O 1
ATOM 3845 N N . SER B 1 168 ? -1.744 -26.469 -23.141 1 97.06 168 SER B N 1
ATOM 3846 C CA . SER B 1 168 ? -0.838 -27.609 -23 1 97.06 168 SER B CA 1
ATOM 3847 C C . SER B 1 168 ? -1.095 -28.656 -24.094 1 97.06 168 SER B C 1
ATOM 3849 O O . SER B 1 168 ? -2.244 -29 -24.359 1 97.06 168 SER B O 1
ATOM 3851 N N . ASN B 1 169 ? 0.016 -29.203 -24.656 1 94.81 169 ASN B N 1
ATOM 3852 C CA . ASN B 1 169 ? -0.155 -30.234 -25.672 1 94.81 169 ASN B CA 1
ATOM 3853 C C . ASN B 1 169 ? -0.337 -31.609 -25.047 1 94.81 169 ASN B C 1
ATOM 3855 O O . ASN B 1 169 ? -0.586 -32.594 -25.75 1 94.81 169 ASN B O 1
ATOM 3859 N N . LYS B 1 170 ? -0.232 -31.703 -23.781 1 94.56 170 LYS B N 1
ATOM 3860 C CA . LYS B 1 170 ? -0.372 -32.969 -23.062 1 94.56 170 LYS B CA 1
ATOM 3861 C C . LYS B 1 170 ? -1.426 -32.875 -21.953 1 94.56 170 LYS B C 1
ATOM 3863 O O . LYS B 1 170 ? -1.695 -31.781 -21.453 1 94.56 170 LYS B O 1
ATOM 3868 N N . GLY B 1 171 ? -1.981 -34.031 -21.656 1 94.44 171 GLY B N 1
ATOM 3869 C CA . GLY B 1 171 ? -2.955 -34.094 -20.578 1 94.44 171 GLY B CA 1
ATOM 3870 C C . GLY B 1 171 ? -4.352 -33.688 -21 1 94.44 171 GLY B C 1
ATOM 3871 O O . GLY B 1 171 ? -4.609 -33.5 -22.188 1 94.44 171 GLY B O 1
ATOM 3872 N N . THR B 1 172 ? -5.262 -33.656 -20.047 1 95.69 172 THR B N 1
ATOM 3873 C CA . THR B 1 172 ? -6.648 -33.219 -20.219 1 95.69 172 THR B CA 1
ATOM 3874 C C . THR B 1 172 ? -7.082 -32.281 -19.109 1 95.69 172 THR B C 1
ATOM 3876 O O . THR B 1 172 ? -6.457 -32.25 -18.047 1 95.69 172 THR B O 1
ATOM 3879 N N . ALA B 1 173 ? -8.094 -31.562 -19.391 1 96.88 173 ALA B N 1
ATOM 3880 C CA . ALA B 1 173 ? -8.633 -30.672 -18.359 1 96.88 173 ALA B CA 1
ATOM 3881 C C . ALA B 1 173 ? -9.133 -31.453 -17.156 1 96.88 173 ALA B C 1
ATOM 3883 O O . ALA B 1 173 ? -8.906 -31.062 -16.016 1 96.88 173 ALA B O 1
ATOM 3884 N N . GLU B 1 174 ? -9.836 -32.5 -17.406 1 95.56 174 GLU B N 1
ATOM 3885 C CA . GLU B 1 174 ? -10.344 -33.344 -16.328 1 95.56 174 GLU B CA 1
ATOM 3886 C C . GLU B 1 174 ? -9.203 -33.906 -15.492 1 95.56 174 GLU B C 1
ATOM 3888 O O . GLU B 1 174 ? -9.266 -33.906 -14.266 1 95.56 174 GLU B O 1
ATOM 3893 N N . GLY B 1 175 ? -8.227 -34.469 -16.203 1 95.38 175 GLY B N 1
ATOM 3894 C CA . GLY B 1 175 ? -7.07 -35 -15.508 1 95.38 175 GLY B CA 1
ATOM 3895 C C . GLY B 1 175 ? -6.367 -33.969 -14.633 1 95.38 175 GLY B C 1
ATOM 3896 O O . GLY B 1 175 ? -6.016 -34.281 -13.484 1 95.38 175 GLY B O 1
ATOM 3897 N N . PHE B 1 176 ? -6.152 -32.812 -15.156 1 97.19 176 PHE B N 1
ATOM 3898 C CA . PHE B 1 176 ? -5.512 -31.75 -14.391 1 97.19 176 PHE B CA 1
ATOM 3899 C C . PHE B 1 176 ? -6.344 -31.391 -13.164 1 97.19 176 PHE B C 1
ATOM 3901 O O . PHE B 1 176 ? -5.805 -31.203 -12.07 1 97.19 176 PHE B O 1
ATOM 3908 N N . THR B 1 177 ? -7.672 -31.203 -13.344 1 95.94 177 THR B N 1
ATOM 3909 C CA . THR B 1 177 ? -8.57 -30.844 -12.258 1 95.94 177 THR B CA 1
ATOM 3910 C C . THR B 1 177 ? -8.469 -31.844 -11.109 1 95.94 177 THR B C 1
ATOM 3912 O O . THR B 1 177 ? -8.312 -31.453 -9.953 1 95.94 177 THR B O 1
ATOM 3915 N N . LYS B 1 178 ? -8.5 -33.062 -11.414 1 95.25 178 LYS B N 1
ATOM 3916 C CA . LYS B 1 178 ? -8.398 -34.125 -10.406 1 95.25 178 LYS B CA 1
ATOM 3917 C C . LYS B 1 178 ? -7.035 -34.094 -9.719 1 95.25 178 LYS B C 1
ATOM 3919 O O . LYS B 1 178 ? -6.945 -34.25 -8.5 1 95.25 178 LYS B O 1
ATOM 3924 N N . TRP B 1 179 ? -6.055 -33.906 -10.539 1 96.31 179 TRP B N 1
ATOM 3925 C CA . TRP B 1 179 ? -4.695 -33.844 -10.008 1 96.31 179 TRP B CA 1
ATOM 3926 C C . TRP B 1 179 ? -4.566 -32.656 -9.023 1 96.31 179 TRP B C 1
ATOM 3928 O O . TRP B 1 179 ? -4.059 -32.844 -7.914 1 96.31 179 TRP B O 1
ATOM 3938 N N . PHE B 1 180 ? -5.027 -31.516 -9.461 1 94.69 180 PHE B N 1
ATOM 3939 C CA . PHE B 1 180 ? -4.922 -30.312 -8.648 1 94.69 180 PHE B CA 1
ATOM 3940 C C . PHE B 1 180 ? -5.645 -30.484 -7.316 1 94.69 180 PHE B C 1
ATOM 3942 O O . PHE B 1 180 ? -5.102 -30.156 -6.262 1 94.69 180 PHE B O 1
ATOM 3949 N N . GLU B 1 181 ? -6.785 -31.016 -7.316 1 91.31 181 GLU B N 1
ATOM 3950 C CA . GLU B 1 181 ? -7.57 -31.25 -6.109 1 91.31 181 GLU B CA 1
ATOM 3951 C C . GLU B 1 181 ? -6.844 -32.188 -5.152 1 91.31 181 GLU B C 1
ATOM 3953 O O . GLU B 1 181 ? -6.934 -32.031 -3.934 1 91.31 181 GLU B O 1
ATOM 3958 N N . SER B 1 182 ? -6.145 -33.094 -5.688 1 92.62 182 SER B N 1
ATOM 3959 C CA . SER B 1 182 ? -5.438 -34.062 -4.859 1 92.62 182 SER B CA 1
ATOM 3960 C C . SER B 1 182 ? -4.168 -33.438 -4.262 1 92.62 182 SER B C 1
ATOM 3962 O O . SER B 1 182 ? -3.625 -33.969 -3.285 1 92.62 182 SER B O 1
ATOM 3964 N N . LYS B 1 183 ? -3.723 -32.344 -4.844 1 93.31 183 LYS B N 1
ATOM 3965 C CA . LYS B 1 183 ? -2.42 -31.797 -4.465 1 93.31 183 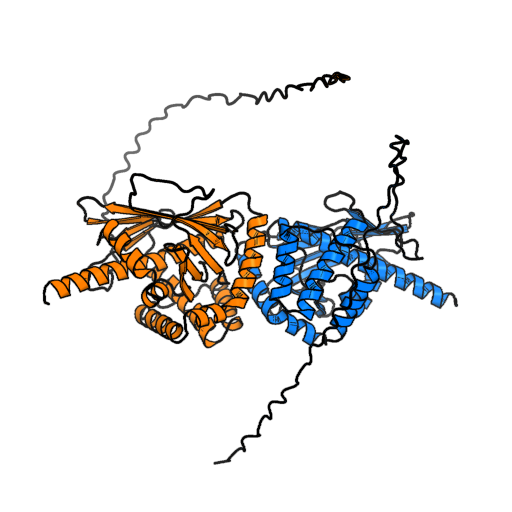LYS B CA 1
ATOM 3966 C C . LYS B 1 183 ? -2.57 -30.531 -3.627 1 93.31 183 LYS B C 1
ATOM 3968 O O . LYS B 1 183 ? -1.582 -29.984 -3.131 1 93.31 183 LYS B O 1
ATOM 3973 N N . VAL B 1 184 ? -3.732 -30.062 -3.381 1 88.69 184 VAL B N 1
ATOM 3974 C CA . VAL B 1 184 ? -3.961 -28.797 -2.695 1 88.69 184 VAL B CA 1
ATOM 3975 C C . VAL B 1 184 ? -3.277 -28.812 -1.33 1 88.69 184 VAL B C 1
ATOM 3977 O O . VAL B 1 184 ? -2.789 -27.797 -0.858 1 88.69 184 VAL B O 1
ATOM 3980 N N . SER B 1 185 ? -3.145 -30 -0.697 1 89.88 185 SER B N 1
ATOM 3981 C CA . SER B 1 185 ? -2.557 -30.094 0.635 1 89.88 185 SER B CA 1
ATOM 3982 C C . SER B 1 185 ? -1.083 -30.484 0.563 1 89.88 185 SER B C 1
ATOM 3984 O O . SER B 1 185 ? -0.415 -30.594 1.593 1 89.88 185 SER B O 1
ATOM 3986 N N . ASP B 1 186 ? -0.626 -30.734 -0.651 1 94.12 186 ASP B N 1
ATOM 3987 C CA . ASP B 1 186 ? 0.787 -31.047 -0.835 1 94.12 186 ASP B CA 1
ATOM 3988 C C . ASP B 1 186 ? 1.639 -29.781 -0.836 1 94.12 186 ASP B C 1
ATOM 3990 O O . ASP B 1 186 ? 1.755 -29.109 -1.86 1 94.12 186 ASP B O 1
ATOM 3994 N N . GLU B 1 187 ? 2.275 -29.562 0.195 1 93.88 187 GLU B N 1
ATOM 3995 C CA . GLU B 1 187 ? 2.979 -28.297 0.402 1 93.88 187 GLU B CA 1
ATOM 3996 C C . GLU B 1 187 ? 4.105 -28.125 -0.611 1 93.88 187 GLU B C 1
ATOM 3998 O O . GLU B 1 187 ? 4.34 -27.016 -1.102 1 93.88 187 GLU B O 1
ATOM 4003 N N . LYS B 1 188 ? 4.836 -29.141 -0.814 1 96 188 LYS B N 1
ATOM 4004 C CA . LYS B 1 188 ? 5.957 -29.031 -1.744 1 96 188 LYS B CA 1
ATOM 4005 C C . LYS B 1 188 ? 5.48 -28.625 -3.137 1 96 188 LYS B C 1
ATOM 4007 O O . LYS B 1 188 ? 6.039 -27.719 -3.748 1 96 188 LYS B O 1
ATOM 4012 N N . VAL B 1 189 ? 4.445 -29.312 -3.645 1 96.25 189 VAL B N 1
ATOM 4013 C CA . VAL B 1 189 ? 3.896 -29.031 -4.969 1 96.25 189 VAL B CA 1
ATOM 4014 C C . VAL B 1 189 ? 3.385 -27.594 -5.027 1 96.25 189 VAL B C 1
ATOM 4016 O O . VAL B 1 189 ? 3.609 -26.891 -6.012 1 96.25 189 VAL B O 1
ATOM 4019 N N . MET B 1 190 ? 2.754 -27.141 -3.947 1 96.94 190 MET B N 1
ATOM 4020 C CA . MET B 1 190 ? 2.174 -25.797 -3.896 1 96.94 190 MET B CA 1
ATOM 4021 C C . MET B 1 190 ? 3.264 -24.734 -3.824 1 96.94 190 MET B C 1
ATOM 4023 O O . MET B 1 190 ? 3.164 -23.688 -4.473 1 96.94 190 MET B O 1
ATOM 4027 N N . LEU B 1 191 ? 4.309 -25.016 -3.107 1 97.94 191 LEU B N 1
ATOM 4028 C CA . LEU B 1 191 ? 5.41 -24.062 -2.973 1 97.94 191 LEU B CA 1
ATOM 4029 C C . LEU B 1 191 ? 6.223 -23.984 -4.262 1 97.94 191 LEU B C 1
ATOM 4031 O O . LEU B 1 191 ? 6.723 -22.922 -4.621 1 97.94 191 LEU B O 1
ATOM 4035 N N . GLN B 1 192 ? 6.332 -25.062 -4.953 1 97.38 192 GLN B N 1
ATOM 4036 C CA . GLN B 1 192 ? 7.172 -25.141 -6.145 1 97.38 192 GLN B CA 1
ATOM 4037 C C . GLN B 1 192 ? 6.547 -24.391 -7.316 1 97.38 192 GLN B C 1
ATOM 4039 O O . GLN B 1 192 ? 7.234 -24.047 -8.273 1 97.38 192 GLN B O 1
ATOM 4044 N N . ALA B 1 193 ? 5.309 -24.156 -7.238 1 97.81 193 ALA B N 1
ATOM 4045 C CA . ALA B 1 193 ? 4.57 -23.594 -8.367 1 97.81 193 ALA B CA 1
ATOM 4046 C C . ALA B 1 193 ? 4.988 -22.141 -8.633 1 97.81 193 ALA B C 1
ATOM 4048 O O . ALA B 1 193 ? 4.914 -21.672 -9.766 1 97.81 193 ALA B O 1
ATOM 4049 N N . CYS B 1 194 ? 5.375 -21.438 -7.629 1 98.31 194 CYS B N 1
ATOM 4050 C CA . CYS B 1 194 ? 5.801 -20.047 -7.762 1 98.31 194 CYS B CA 1
ATOM 4051 C C . CYS B 1 194 ? 6.684 -19.641 -6.594 1 98.31 194 CYS B C 1
ATOM 4053 O O . CYS B 1 194 ? 6.363 -19.922 -5.438 1 98.31 194 CYS B O 1
ATOM 4055 N N . PRO B 1 195 ? 7.793 -18.891 -6.852 1 98.06 195 PRO B N 1
ATOM 4056 C CA . PRO B 1 195 ? 8.664 -18.438 -5.758 1 98.06 195 PRO B CA 1
ATOM 4057 C C . PRO B 1 195 ? 7.918 -17.594 -4.723 1 98.06 195 PRO B C 1
ATOM 4059 O O . PRO B 1 195 ? 8.297 -17.578 -3.547 1 98.06 195 PRO B O 1
ATOM 4062 N N . ASP B 1 196 ? 6.863 -17.016 -5.094 1 98.06 196 ASP B N 1
ATOM 4063 C CA . ASP B 1 196 ? 6.172 -16.031 -4.27 1 98.06 196 ASP B CA 1
ATOM 4064 C C . ASP B 1 196 ? 5.203 -16.703 -3.303 1 98.06 196 ASP B C 1
ATOM 4066 O O . ASP B 1 196 ? 4.562 -16.031 -2.488 1 98.06 196 ASP B O 1
ATOM 4070 N N . HIS B 1 197 ? 5.133 -18 -3.344 1 98.44 197 HIS B N 1
ATOM 4071 C CA . HIS B 1 197 ? 4.312 -18.75 -2.4 1 98.44 197 HIS B CA 1
ATOM 4072 C C . HIS B 1 197 ? 5.031 -18.922 -1.068 1 98.44 197 HIS B C 1
ATOM 4074 O O . HIS B 1 197 ? 6.152 -19.438 -1.03 1 98.44 197 HIS B O 1
ATOM 4080 N N . TYR B 1 198 ? 4.406 -18.594 0.003 1 98.25 198 TYR B N 1
ATOM 4081 C CA . TYR B 1 198 ? 4.949 -18.844 1.334 1 98.25 198 TYR B CA 1
ATOM 4082 C C . TYR B 1 198 ? 4.215 -19.984 2.02 1 98.25 198 TYR B C 1
ATOM 4084 O O . TYR B 1 198 ? 4.84 -20.859 2.631 1 98.25 198 TYR B O 1
ATOM 4092 N N . ALA B 1 199 ? 2.916 -19.922 1.95 1 96.75 199 ALA B N 1
ATOM 4093 C CA . ALA B 1 199 ? 2.1 -20.984 2.531 1 96.75 199 ALA B CA 1
ATOM 4094 C C . ALA B 1 199 ? 0.793 -21.156 1.762 1 96.75 199 ALA B C 1
ATOM 4096 O O . ALA B 1 199 ? 0.04 -20.188 1.583 1 96.75 199 ALA B O 1
ATOM 4097 N N . LEU B 1 200 ? 0.607 -22.328 1.307 1 95.81 200 LEU B N 1
ATOM 4098 C CA . LEU B 1 200 ? -0.658 -22.719 0.701 1 95.81 200 LEU B CA 1
ATOM 4099 C C . LEU B 1 200 ? -1.205 -23.984 1.364 1 95.81 200 LEU B C 1
ATOM 4101 O O . LEU B 1 200 ? -0.445 -24.891 1.687 1 95.81 200 LEU B O 1
ATOM 4105 N N . GLY B 1 201 ? -2.461 -23.953 1.624 1 90.81 201 GLY B N 1
ATOM 4106 C CA . GLY B 1 201 ? -3.115 -25.094 2.254 1 90.81 201 GLY B CA 1
ATOM 4107 C C . GLY B 1 201 ? -4.621 -25.094 2.055 1 90.81 201 GLY B C 1
ATOM 4108 O O . GLY B 1 201 ? -5.145 -24.359 1.213 1 90.81 201 GLY B O 1
ATOM 4109 N N . THR B 1 202 ? -5.215 -25.984 2.809 1 89.06 202 THR B N 1
ATOM 4110 C CA . THR B 1 202 ? -6.66 -26.141 2.676 1 89.06 202 THR B CA 1
ATOM 4111 C C . THR B 1 202 ? -7.395 -25.125 3.545 1 89.06 202 THR B C 1
ATOM 4113 O O . THR B 1 202 ? -6.914 -24.75 4.621 1 89.06 202 THR B O 1
ATOM 4116 N N . ALA B 1 203 ? -8.438 -24.656 3.023 1 87.75 203 ALA B N 1
ATOM 4117 C CA . ALA B 1 203 ? -9.383 -23.797 3.734 1 87.75 203 ALA B CA 1
ATOM 4118 C C . ALA B 1 203 ? -10.82 -24.094 3.307 1 87.75 203 ALA B C 1
ATOM 4120 O O . ALA B 1 203 ? -11.055 -24.562 2.195 1 87.75 203 ALA B O 1
ATOM 4121 N N . PHE B 1 204 ? -11.742 -23.828 4.227 1 85.56 204 PHE B N 1
ATOM 4122 C CA . PHE B 1 204 ? -13.172 -23.969 3.943 1 85.56 204 PHE B CA 1
ATOM 4123 C C . PHE B 1 204 ? -13.469 -25.359 3.375 1 85.56 204 PHE B C 1
ATOM 4125 O O . PHE B 1 204 ? -14.227 -25.484 2.412 1 85.56 204 PHE B O 1
ATOM 4132 N N . GLY B 1 205 ? -12.844 -26.328 3.895 1 80.06 205 GLY B N 1
ATOM 4133 C CA . GLY B 1 205 ? -13.047 -27.672 3.398 1 80.06 205 GLY B CA 1
ATOM 4134 C C . GLY B 1 205 ? -12.32 -27.953 2.096 1 80.06 205 GLY B C 1
ATOM 4135 O O . GLY B 1 205 ? -11.211 -28.484 2.098 1 80.06 205 GLY B O 1
ATOM 4136 N N . LEU B 1 206 ? -12.906 -27.406 0.97 1 74.62 206 LEU B N 1
ATOM 4137 C CA . LEU B 1 206 ? -12.344 -27.641 -0.352 1 74.62 206 LEU B CA 1
ATOM 4138 C C . LEU B 1 206 ? -11.656 -26.391 -0.888 1 74.62 206 LEU B C 1
ATOM 4140 O O . LEU B 1 206 ? -11.164 -26.375 -2.02 1 74.62 206 LEU B O 1
ATOM 4144 N N . GLY B 1 207 ? -11.625 -25.453 -0.046 1 87.06 207 GLY B N 1
ATOM 4145 C CA . GLY B 1 207 ? -11.008 -24.219 -0.489 1 87.06 207 GLY B CA 1
ATOM 4146 C C . GLY B 1 207 ? -9.516 -24.156 -0.211 1 87.06 207 GLY B C 1
ATOM 4147 O O . GLY B 1 207 ? -8.875 -25.203 -0.003 1 87.06 207 GLY B O 1
ATOM 4148 N N . GLN B 1 208 ? -8.961 -23 -0.495 1 92.69 208 GLN B N 1
ATOM 4149 C CA . GLN B 1 208 ? -7.512 -22.859 -0.395 1 92.69 208 GLN B CA 1
ATOM 4150 C C . GLN B 1 208 ? -7.137 -21.656 0.459 1 92.69 208 GLN B C 1
ATOM 4152 O O . GLN B 1 208 ? -7.688 -20.562 0.283 1 92.69 208 GLN B O 1
ATOM 4157 N N . GLU B 1 209 ? -6.285 -21.891 1.443 1 95.38 209 GLU B N 1
ATOM 4158 C CA . GLU B 1 209 ? -5.574 -20.812 2.111 1 95.38 209 GLU B CA 1
ATOM 4159 C C . GLU B 1 209 ? -4.328 -20.406 1.328 1 95.38 209 GLU B C 1
ATOM 4161 O O . GLU B 1 209 ? -3.562 -21.25 0.882 1 95.38 209 GLU B O 1
ATOM 4166 N N . VAL B 1 210 ? -4.117 -19.125 1.188 1 96.88 210 VAL B N 1
ATOM 4167 C CA . VAL B 1 210 ? -3.01 -18.672 0.356 1 96.88 210 VAL B CA 1
ATOM 4168 C C . VAL B 1 210 ? -2.262 -17.531 1.061 1 96.88 210 VAL B C 1
ATOM 4170 O O . VAL B 1 210 ? -2.867 -16.531 1.459 1 96.88 210 VAL B O 1
ATOM 4173 N N . VAL B 1 211 ? -1.016 -17.688 1.297 1 98 211 VAL B N 1
ATOM 4174 C CA . VAL B 1 211 ? -0.084 -16.641 1.691 1 98 211 VAL B CA 1
ATOM 4175 C C . VAL B 1 211 ? 0.972 -16.453 0.605 1 98 211 VAL B C 1
ATOM 4177 O O . VAL B 1 211 ? 1.836 -17.297 0.415 1 98 211 VAL B O 1
ATOM 4180 N N . GLU B 1 212 ? 0.905 -15.344 -0.081 1 98 212 GLU B N 1
ATOM 4181 C CA . GLU B 1 212 ? 1.829 -15.148 -1.194 1 98 212 GLU B CA 1
ATOM 4182 C C . GLU B 1 212 ? 1.969 -13.664 -1.542 1 98 212 GLU B C 1
ATOM 4184 O O . GLU B 1 212 ? 1.129 -12.852 -1.157 1 98 212 GLU B O 1
ATOM 4189 N N . THR B 1 213 ? 3.092 -13.344 -2.141 1 96.56 213 THR B N 1
ATOM 4190 C CA . THR B 1 213 ? 3.219 -12.062 -2.822 1 96.56 213 THR B CA 1
ATOM 4191 C C . THR B 1 213 ? 2.637 -12.141 -4.23 1 96.56 213 THR B C 1
ATOM 4193 O O . THR B 1 213 ? 3.207 -12.789 -5.109 1 96.56 213 THR B O 1
ATOM 4196 N N . THR B 1 214 ? 1.561 -11.453 -4.379 1 90.19 214 THR B N 1
ATOM 4197 C CA . THR B 1 214 ? 0.942 -11.508 -5.699 1 90.19 214 THR B CA 1
ATOM 4198 C C . THR B 1 214 ? 1.763 -10.711 -6.711 1 90.19 214 THR B C 1
ATOM 4200 O O . THR B 1 214 ? 2.445 -9.75 -6.348 1 90.19 214 THR B O 1
ATOM 4203 N N . GLY B 1 215 ? 1.845 -11.023 -7.871 1 83.19 215 GLY B N 1
ATOM 4204 C CA . GLY B 1 215 ? 2.67 -10.406 -8.898 1 83.19 215 GLY B CA 1
ATOM 4205 C C . GLY B 1 215 ? 2.607 -8.891 -8.883 1 83.19 215 GLY B C 1
ATOM 4206 O O . GLY B 1 215 ? 1.52 -8.312 -8.906 1 83.19 215 GLY B O 1
ATOM 4207 N N . GLY B 1 216 ? 3.801 -8.297 -8.742 1 82.5 216 GLY B N 1
ATOM 4208 C CA . GLY B 1 216 ? 3.932 -6.852 -8.773 1 82.5 216 GLY B CA 1
ATOM 4209 C C . GLY B 1 216 ? 3.859 -6.211 -7.402 1 82.5 216 GLY B C 1
ATOM 4210 O O . GLY B 1 216 ? 4.293 -5.07 -7.219 1 82.5 216 GLY B O 1
ATOM 4211 N N . SER B 1 217 ? 3.188 -6.887 -6.512 1 87.88 217 SER B N 1
ATOM 4212 C CA . SER B 1 217 ? 3.15 -6.355 -5.152 1 87.88 217 SER B CA 1
ATOM 4213 C C . SER B 1 217 ? 4.512 -6.48 -4.473 1 87.88 217 SER B C 1
ATOM 4215 O O . SER B 1 217 ? 5.348 -7.281 -4.895 1 87.88 217 SER B O 1
ATOM 4217 N N . VAL B 1 218 ? 4.684 -5.691 -3.434 1 88.44 218 VAL B N 1
ATOM 4218 C CA . VAL B 1 218 ? 5.938 -5.805 -2.699 1 88.44 218 VAL B CA 1
ATOM 4219 C C . VAL B 1 218 ? 5.699 -6.539 -1.38 1 88.44 218 VAL B C 1
ATOM 4221 O O . VAL B 1 218 ? 6.648 -6.945 -0.709 1 88.44 218 VAL B O 1
ATOM 4224 N N . LEU B 1 219 ? 4.441 -6.68 -1.021 1 94 219 LEU B N 1
ATOM 4225 C CA . LEU B 1 219 ? 4.105 -7.355 0.226 1 94 219 LEU B CA 1
ATOM 4226 C C . LEU B 1 219 ? 3.215 -8.562 -0.035 1 94 219 LEU B C 1
ATOM 4228 O O . LEU B 1 219 ? 2.332 -8.516 -0.895 1 94 219 LEU B O 1
ATOM 4232 N N . PRO B 1 220 ? 3.422 -9.602 0.761 1 96.88 220 PRO B N 1
ATOM 4233 C CA . PRO B 1 220 ? 2.516 -10.75 0.658 1 96.88 220 PRO B CA 1
ATOM 4234 C C . PRO B 1 220 ? 1.132 -10.461 1.238 1 96.88 220 PRO B C 1
ATOM 4236 O O . PRO B 1 220 ? 0.981 -9.555 2.066 1 96.88 220 PRO B O 1
ATOM 4239 N N . SER B 1 221 ? 0.193 -11.234 0.738 1 96.94 221 SER B N 1
ATOM 4240 C CA . SER B 1 221 ? -1.183 -11.219 1.226 1 96.94 221 SER B CA 1
ATOM 4241 C C . SER B 1 221 ? -1.566 -12.57 1.827 1 96.94 221 SER B C 1
ATOM 4243 O O . SER B 1 221 ? -0.984 -13.594 1.48 1 96.94 221 SER B O 1
ATOM 4245 N N . HIS B 1 222 ? -2.457 -12.516 2.771 1 97.19 222 HIS B N 1
ATOM 4246 C CA . HIS B 1 222 ? -3.037 -13.703 3.391 1 97.19 222 HIS B CA 1
ATOM 4247 C C . HIS B 1 222 ? -4.547 -13.742 3.189 1 97.19 222 HIS B C 1
ATOM 4249 O O . HIS B 1 222 ? -5.273 -12.891 3.707 1 97.19 222 HIS B O 1
ATOM 4255 N N . PHE B 1 223 ? -5.027 -14.75 2.42 1 96.88 223 PHE B N 1
ATOM 4256 C CA . PHE B 1 223 ? -6.453 -14.867 2.125 1 96.88 223 PHE B CA 1
ATOM 4257 C C . PHE B 1 223 ? -6.848 -16.328 1.948 1 96.88 223 PHE B C 1
ATOM 4259 O O . PHE B 1 223 ? -5.992 -17.219 1.934 1 96.88 223 PHE B O 1
ATOM 4266 N N . ALA B 1 224 ? -8.102 -16.531 1.872 1 96 224 ALA B N 1
ATOM 4267 C CA . ALA B 1 224 ? -8.625 -17.875 1.639 1 96 224 ALA B CA 1
ATOM 4268 C C . ALA B 1 224 ? -9.711 -17.859 0.568 1 96 224 ALA B C 1
ATOM 4270 O O . ALA B 1 224 ? -10.547 -16.938 0.532 1 96 224 ALA B O 1
ATOM 4271 N N . ILE B 1 225 ? -9.664 -18.844 -0.251 1 95.12 225 ILE B N 1
ATOM 4272 C CA . ILE B 1 225 ? -10.633 -18.984 -1.332 1 95.12 225 ILE B CA 1
ATOM 4273 C C . ILE B 1 225 ? -11.648 -20.062 -0.984 1 95.12 225 ILE B C 1
ATOM 4275 O O . ILE B 1 225 ? -11.281 -21.156 -0.539 1 95.12 225 ILE B O 1
ATOM 4279 N N . ASN B 1 226 ? -12.859 -19.781 -1.147 1 93.56 226 ASN B N 1
ATOM 4280 C CA . ASN B 1 226 ? -13.938 -20.75 -0.97 1 93.56 226 ASN B CA 1
ATOM 4281 C C . ASN B 1 226 ? -14.602 -21.094 -2.299 1 93.56 226 ASN B C 1
ATOM 4283 O O . ASN B 1 226 ? -15.453 -20.359 -2.783 1 93.56 226 ASN B O 1
ATOM 4287 N N . TYR B 1 227 ? -14.336 -22.281 -2.816 1 89.06 227 TYR B N 1
ATOM 4288 C CA . TYR B 1 227 ? -14.812 -22.688 -4.137 1 89.06 227 TYR B CA 1
ATOM 4289 C C . TYR B 1 227 ? -16.281 -23.078 -4.082 1 89.06 227 TYR B C 1
ATOM 4291 O O . TYR B 1 227 ? -16.922 -23.266 -5.121 1 89.06 227 TYR B O 1
ATOM 4299 N N . LEU B 1 228 ? -16.828 -23.172 -2.934 1 85.94 228 LEU B N 1
ATOM 4300 C CA . LEU B 1 228 ? -18.219 -23.594 -2.771 1 85.94 228 LEU B CA 1
ATOM 4301 C C . LEU B 1 228 ? -19.125 -22.406 -2.523 1 85.94 228 LEU B C 1
ATOM 4303 O O . LEU B 1 228 ? -20.344 -22.547 -2.492 1 85.94 228 LEU B O 1
ATOM 4307 N N . ALA B 1 229 ? -18.516 -21.328 -2.283 1 87.06 229 ALA B N 1
ATOM 4308 C CA . ALA B 1 229 ? -19.297 -20.141 -1.929 1 87.06 229 ALA B CA 1
ATOM 4309 C C . ALA B 1 229 ? -19.672 -19.344 -3.172 1 87.06 229 ALA B C 1
ATOM 4311 O O . ALA B 1 229 ? -18.953 -19.359 -4.172 1 87.06 229 ALA B O 1
ATOM 4312 N N . LYS B 1 230 ? -20.891 -18.781 -3.09 1 79.12 230 LYS B N 1
ATOM 4313 C CA . LYS B 1 230 ? -21.312 -17.812 -4.09 1 79.12 230 LYS B CA 1
ATOM 4314 C C . LYS B 1 230 ? -20.984 -16.391 -3.65 1 79.12 230 LYS B C 1
ATOM 4316 O O . LYS B 1 230 ? -20.969 -16.094 -2.455 1 79.12 230 LYS B O 1
ATOM 4321 N N . SER B 1 231 ? -20.578 -15.656 -4.609 1 78.12 231 SER B N 1
ATOM 4322 C CA . SER B 1 231 ? -20.328 -14.242 -4.328 1 78.12 231 SER B CA 1
ATOM 4323 C C . SER B 1 231 ? -20.812 -13.359 -5.469 1 78.12 231 SER B C 1
ATOM 4325 O O . SER B 1 231 ? -21.281 -13.859 -6.496 1 78.12 231 SER B O 1
ATOM 4327 N N . ASP B 1 232 ? -20.766 -12.016 -5.188 1 80.31 232 ASP B N 1
ATOM 4328 C CA . ASP B 1 232 ? -21.203 -11.016 -6.164 1 80.31 232 ASP B CA 1
ATOM 4329 C C . ASP B 1 232 ? -20.109 -10.766 -7.203 1 80.31 232 ASP B C 1
ATOM 4331 O O . ASP B 1 232 ? -20.172 -9.773 -7.934 1 80.31 232 ASP B O 1
ATOM 4335 N N . LEU B 1 233 ? -19.219 -11.609 -7.242 1 87.19 233 LEU B N 1
ATOM 4336 C CA . LEU B 1 233 ? -18.188 -11.484 -8.266 1 87.19 233 LEU B CA 1
ATOM 4337 C C . LEU B 1 233 ? -18.75 -11.781 -9.648 1 87.19 233 LEU B C 1
ATOM 4339 O O . LEU B 1 233 ? -19.688 -12.57 -9.781 1 87.19 233 LEU B O 1
ATOM 4343 N N . PRO B 1 234 ? -18.25 -11.109 -10.602 1 86.12 234 PRO B N 1
ATOM 4344 C CA . PRO B 1 234 ? -18.734 -11.367 -11.961 1 86.12 234 PRO B CA 1
ATOM 4345 C C . PRO B 1 234 ? -18.172 -12.656 -12.555 1 86.12 234 PRO B C 1
ATOM 4347 O O . PRO B 1 234 ? -17.547 -12.633 -13.617 1 86.12 234 PRO B O 1
ATOM 4350 N N . ILE B 1 235 ? -18.453 -13.648 -11.914 1 83.69 235 ILE B N 1
ATOM 4351 C CA . ILE B 1 235 ? -17.984 -14.945 -12.367 1 83.69 235 ILE B CA 1
ATOM 4352 C C . ILE B 1 235 ? -18.734 -15.359 -13.633 1 83.69 235 ILE B C 1
ATOM 4354 O O . ILE B 1 235 ? -19.953 -15.242 -13.711 1 83.69 235 ILE B O 1
ATOM 4358 N N . VAL B 1 236 ? -18.016 -15.672 -14.609 1 77.12 236 VAL B N 1
ATOM 4359 C CA . VAL B 1 236 ? -18.594 -16.156 -15.859 1 77.12 236 VAL B CA 1
ATOM 4360 C C . VAL B 1 236 ? -18.625 -17.672 -15.867 1 77.12 236 VAL B C 1
ATOM 4362 O O . VAL B 1 236 ? -17.594 -18.328 -15.664 1 77.12 236 VAL B O 1
ATOM 4365 N N . GLU B 1 237 ? -19.781 -18.078 -15.984 1 81.25 237 GLU B N 1
ATOM 4366 C CA . GLU B 1 237 ? -19.938 -19.5 -16.25 1 81.25 237 GLU B CA 1
ATOM 4367 C C . GLU B 1 237 ? -19.969 -19.781 -17.75 1 81.25 237 GLU B C 1
ATOM 4369 O O . GLU B 1 237 ? -20.766 -19.203 -18.484 1 81.25 237 GLU B O 1
ATOM 4374 N N . ASP B 1 238 ? -18.938 -20.453 -18.156 1 86.31 238 ASP B N 1
ATOM 4375 C CA . ASP B 1 238 ? -18.828 -20.812 -19.562 1 86.31 238 ASP B CA 1
ATOM 4376 C C . ASP B 1 238 ? -19.016 -22.312 -19.766 1 86.31 238 ASP B C 1
ATOM 4378 O O . ASP B 1 238 ? -18.172 -23.109 -19.359 1 86.31 238 ASP B O 1
ATOM 4382 N N . LYS B 1 239 ? -20.047 -22.703 -20.469 1 90.38 239 LYS B N 1
ATOM 4383 C CA . LYS B 1 239 ? -20.359 -24.109 -20.672 1 90.38 239 LYS B CA 1
ATOM 4384 C C . LYS B 1 239 ? -19.281 -24.797 -21.531 1 90.38 239 LYS B C 1
ATOM 4386 O O . LYS B 1 239 ? -19.125 -26.016 -21.484 1 90.38 239 LYS B O 1
ATOM 4391 N N . ASP B 1 240 ? -18.656 -24.047 -22.297 1 92.44 240 ASP B N 1
ATOM 4392 C CA . ASP B 1 240 ? -17.594 -24.594 -23.141 1 92.44 240 ASP B CA 1
ATOM 4393 C C . ASP B 1 240 ? -16.359 -24.969 -22.297 1 92.44 240 ASP B C 1
ATOM 4395 O O . ASP B 1 240 ? -15.469 -25.656 -22.781 1 92.44 240 ASP B O 1
ATOM 4399 N N . PHE B 1 241 ? -16.359 -24.516 -21.141 1 95.19 241 PHE B N 1
ATOM 4400 C CA . PHE B 1 241 ? -15.289 -24.828 -20.203 1 95.19 241 PHE B CA 1
ATOM 4401 C C . PHE B 1 241 ? -15.836 -25.578 -18.984 1 95.19 241 PHE B C 1
ATOM 4403 O O . PHE B 1 241 ? -16.016 -25 -17.922 1 95.19 241 PHE B O 1
ATOM 4410 N N . PRO B 1 242 ? -16 -26.766 -19.078 1 93.94 242 PRO B N 1
ATOM 4411 C CA . PRO B 1 242 ? -16.734 -27.516 -18.062 1 93.94 242 PRO B CA 1
ATOM 4412 C C . PRO B 1 242 ? -15.953 -27.656 -16.75 1 93.94 242 PRO B C 1
ATOM 4414 O O . PRO B 1 242 ? -16.531 -27.984 -15.711 1 93.94 242 PRO B O 1
ATOM 4417 N N . HIS B 1 243 ? -14.648 -27.562 -16.781 1 94.81 243 HIS B N 1
ATOM 4418 C CA . HIS B 1 243 ? -13.844 -27.625 -15.57 1 94.81 243 HIS B CA 1
ATOM 4419 C C . HIS B 1 243 ? -13.469 -26.219 -15.094 1 94.81 243 HIS B C 1
ATOM 4421 O O . HIS B 1 243 ? -12.836 -25.453 -15.828 1 94.81 243 HIS B O 1
ATOM 4427 N N . GLN B 1 244 ? -13.906 -25.953 -13.82 1 93 244 GLN B N 1
ATOM 4428 C CA . GLN B 1 244 ? -13.734 -24.578 -13.336 1 93 244 GLN B CA 1
ATOM 4429 C C . GLN B 1 244 ? -13.352 -24.562 -11.859 1 93 244 GLN B C 1
ATOM 4431 O O . GLN B 1 244 ? -13.758 -25.453 -11.102 1 93 244 GLN B O 1
ATOM 4436 N N . PHE B 1 245 ? -12.492 -23.656 -11.438 1 91.94 245 PHE B N 1
ATOM 4437 C CA . PHE B 1 245 ? -12.25 -23.281 -10.047 1 91.94 245 PHE B CA 1
ATOM 4438 C C . PHE B 1 245 ? -12.695 -21.844 -9.797 1 91.94 245 PHE B C 1
ATOM 4440 O O . PHE B 1 245 ? -11.969 -20.906 -10.109 1 91.94 245 PHE B O 1
ATOM 4447 N N . ASN B 1 246 ? -13.938 -21.688 -9.312 1 92.12 246 ASN B N 1
ATOM 4448 C CA . ASN B 1 246 ? -14.531 -20.375 -9.055 1 92.12 246 ASN B CA 1
ATOM 4449 C C . ASN B 1 246 ? -14.828 -20.172 -7.57 1 92.12 246 ASN B C 1
ATOM 4451 O O . ASN B 1 246 ? -15.258 -21.109 -6.887 1 92.12 246 ASN B O 1
ATOM 4455 N N . GLY B 1 247 ? -14.57 -18.969 -7.094 1 92.81 247 GLY B N 1
ATOM 4456 C CA . GLY B 1 247 ? -14.992 -18.672 -5.734 1 92.81 247 GLY B CA 1
ATOM 4457 C C . GLY B 1 247 ? -14.43 -17.359 -5.207 1 92.81 247 GLY B C 1
ATOM 4458 O O . GLY B 1 247 ? -13.43 -16.859 -5.727 1 92.81 247 GLY B O 1
ATOM 4459 N N . PRO B 1 248 ? -15.102 -16.844 -4.207 1 95.06 248 PRO B N 1
ATOM 4460 C CA . PRO B 1 248 ? -14.602 -15.625 -3.57 1 95.06 248 PRO B CA 1
ATOM 4461 C C . PRO B 1 248 ? -13.359 -15.867 -2.719 1 95.06 248 PRO B C 1
ATOM 4463 O O . PRO B 1 248 ? -13.195 -16.953 -2.146 1 95.06 248 PRO B O 1
ATOM 4466 N N . ALA B 1 249 ? -12.469 -14.906 -2.701 1 96.06 249 ALA B N 1
ATOM 4467 C CA . ALA B 1 249 ? -11.328 -14.859 -1.788 1 96.06 249 ALA B CA 1
ATOM 4468 C C . ALA B 1 249 ? -11.617 -13.938 -0.605 1 96.06 249 ALA B C 1
ATOM 4470 O O . ALA B 1 249 ? -12 -12.781 -0.79 1 96.06 249 ALA B O 1
ATOM 4471 N N . TYR B 1 250 ? -11.383 -14.453 0.587 1 94.69 250 TYR B N 1
ATOM 4472 C CA . TYR B 1 250 ? -11.656 -13.719 1.814 1 94.69 250 TYR B CA 1
ATOM 4473 C C . TYR B 1 250 ? -10.359 -13.281 2.49 1 94.69 250 TYR B C 1
ATOM 4475 O O . TYR B 1 250 ? -9.391 -14.047 2.539 1 94.69 250 TYR B O 1
ATOM 4483 N N . ARG B 1 251 ? -10.445 -12 2.967 1 91.5 251 ARG B N 1
ATOM 4484 C CA . ARG B 1 251 ? -9.336 -11.594 3.824 1 91.5 251 ARG B CA 1
ATOM 4485 C C . ARG B 1 251 ? -9.227 -12.5 5.043 1 91.5 251 ARG B C 1
ATOM 4487 O O . ARG B 1 251 ? -10.234 -12.859 5.652 1 91.5 251 ARG B O 1
ATOM 4494 N N . ASN B 1 252 ? -8.023 -12.773 5.371 1 88.12 252 ASN B N 1
ATOM 4495 C CA . ASN B 1 252 ? -7.793 -13.695 6.473 1 88.12 252 ASN B CA 1
ATOM 4496 C C . ASN B 1 252 ? -8.5 -13.242 7.75 1 88.12 252 ASN B C 1
ATOM 4498 O O . ASN B 1 252 ? -8.359 -12.094 8.164 1 88.12 252 ASN B O 1
ATOM 4502 N N . GLY B 1 253 ? -9.25 -14.188 8.234 1 82.06 253 GLY B N 1
ATOM 4503 C CA . GLY B 1 253 ? -9.891 -13.984 9.523 1 82.06 253 GLY B CA 1
ATOM 4504 C C . GLY B 1 253 ? -11.117 -13.094 9.438 1 82.06 253 GLY B C 1
ATOM 4505 O O . GLY B 1 253 ? -11.648 -12.664 10.469 1 82.06 253 GLY B O 1
ATOM 4506 N N . THR B 1 254 ? -11.555 -12.758 8.25 1 85.31 254 THR B N 1
ATOM 4507 C CA . THR B 1 254 ? -12.727 -11.906 8.094 1 85.31 254 THR B CA 1
ATOM 4508 C C . THR B 1 254 ? -13.688 -12.492 7.066 1 85.31 254 THR B C 1
ATOM 4510 O O . THR B 1 254 ? -13.375 -13.492 6.414 1 85.31 254 THR B O 1
ATOM 4513 N N . GLU B 1 255 ? -14.828 -11.906 6.969 1 88.31 255 GLU B N 1
ATOM 4514 C CA . GLU B 1 255 ? -15.812 -12.281 5.957 1 88.31 255 GLU B CA 1
ATOM 4515 C C . GLU B 1 255 ? -15.781 -11.32 4.773 1 88.31 255 GLU B C 1
ATOM 4517 O O . GLU B 1 255 ? -16.672 -11.336 3.926 1 88.31 255 GLU B O 1
ATOM 4522 N N . THR B 1 256 ? -14.742 -10.523 4.777 1 89 256 THR B N 1
ATOM 4523 C CA . THR B 1 256 ? -14.633 -9.523 3.727 1 89 256 THR B CA 1
ATOM 4524 C C . THR B 1 256 ? -14.109 -10.141 2.436 1 89 256 THR B C 1
ATOM 4526 O O . THR B 1 256 ? -13.023 -10.719 2.418 1 89 256 THR B O 1
ATOM 4529 N N . VAL B 1 257 ? -14.875 -10.008 1.349 1 93.62 257 VAL B N 1
ATOM 4530 C CA . VAL B 1 257 ? -14.453 -10.469 0.033 1 93.62 257 VAL B CA 1
ATOM 4531 C C . VAL B 1 257 ? -13.477 -9.461 -0.58 1 93.62 257 VAL B C 1
ATOM 4533 O O . VAL B 1 257 ? -13.82 -8.297 -0.777 1 93.62 257 VAL B O 1
ATOM 4536 N N . ILE B 1 258 ? -12.281 -9.891 -0.88 1 94.12 258 ILE B N 1
ATOM 4537 C CA . ILE B 1 258 ? -11.266 -8.984 -1.405 1 94.12 258 ILE B CA 1
ATOM 4538 C C . ILE B 1 258 ? -10.953 -9.344 -2.857 1 94.12 258 ILE B C 1
ATOM 4540 O O . ILE B 1 258 ? -10.07 -8.75 -3.475 1 94.12 258 ILE B O 1
ATOM 4544 N N . GLY B 1 259 ? -11.57 -10.312 -3.41 1 95.25 259 GLY B N 1
ATOM 4545 C CA . GLY B 1 259 ? -11.398 -10.812 -4.766 1 95.25 259 GLY B CA 1
ATOM 4546 C C . GLY B 1 259 ? -11.961 -12.203 -4.969 1 95.25 259 GLY B C 1
ATOM 4547 O O . GLY B 1 259 ? -12.945 -12.578 -4.324 1 95.25 259 GLY B O 1
ATOM 4548 N N . GLY B 1 260 ? -11.359 -12.883 -5.965 1 95.56 260 GLY B N 1
ATOM 4549 C CA . GLY B 1 260 ? -11.805 -14.242 -6.238 1 95.56 260 GLY B CA 1
ATOM 4550 C C . GLY B 1 260 ? -11.227 -14.812 -7.523 1 95.56 260 GLY B C 1
ATOM 4551 O O . GLY B 1 260 ? -10.391 -14.172 -8.172 1 95.56 260 GLY B O 1
ATOM 4552 N N . THR B 1 261 ? -11.648 -16.062 -7.758 1 96.19 261 THR B N 1
ATOM 4553 C CA . THR B 1 261 ? -11.094 -16.766 -8.906 1 96.19 261 THR B CA 1
ATOM 4554 C C . THR B 1 261 ? -12.195 -17.141 -9.891 1 96.19 261 THR B C 1
ATOM 4556 O O . THR B 1 261 ? -13.344 -17.359 -9.5 1 96.19 261 THR B O 1
ATOM 4559 N N . ASN B 1 262 ? -11.859 -17.172 -11.117 1 96 262 A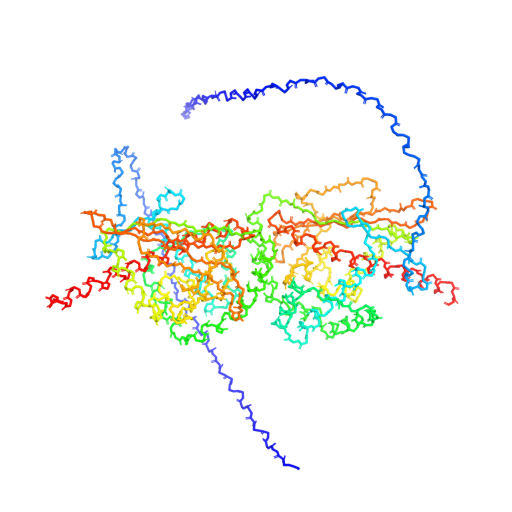SN B N 1
ATOM 4560 C CA . ASN B 1 262 ? -12.641 -17.672 -12.234 1 96 262 ASN B CA 1
ATOM 4561 C C . ASN B 1 262 ? -11.773 -18.453 -13.227 1 96 262 ASN B C 1
ATOM 4563 O O . ASN B 1 262 ? -11.742 -18.125 -14.414 1 96 262 ASN B O 1
ATOM 4567 N N . HIS B 1 263 ? -11.156 -19.484 -12.773 1 96.31 263 HIS B N 1
ATOM 4568 C CA . HIS B 1 263 ? -10.297 -20.312 -13.617 1 96.31 263 HIS B CA 1
ATOM 4569 C C . HIS B 1 263 ? -11.125 -21.266 -14.484 1 96.31 263 HIS B C 1
ATOM 4571 O O . HIS B 1 263 ? -11.938 -22.031 -13.969 1 96.31 263 HIS B O 1
ATOM 4577 N N . LEU B 1 264 ? -10.891 -21.25 -15.781 1 96.62 264 LEU B N 1
ATOM 4578 C CA . LEU B 1 264 ? -11.648 -22.062 -16.734 1 96.62 264 LEU B CA 1
ATOM 4579 C C . LEU B 1 264 ? -10.734 -23.031 -17.469 1 96.62 264 LEU B C 1
ATOM 4581 O O . LEU B 1 264 ? -9.609 -22.672 -17.844 1 96.62 264 LEU B O 1
ATOM 4585 N N . MET B 1 265 ? -11.219 -24.266 -17.672 1 97.06 265 MET B N 1
ATOM 4586 C CA . MET B 1 265 ? -10.414 -25.234 -18.391 1 97.06 265 MET B CA 1
ATOM 4587 C C . MET B 1 265 ? -11.281 -26.109 -19.297 1 97.06 265 MET B C 1
ATOM 4589 O O . MET B 1 265 ? -12.422 -26.422 -18.953 1 97.06 265 MET B O 1
ATOM 4593 N N . ARG B 1 266 ? -10.727 -26.484 -20.391 1 96.88 266 ARG B N 1
ATOM 4594 C CA . ARG B 1 266 ? -11.352 -27.469 -21.266 1 96.88 266 ARG B CA 1
ATOM 4595 C C . ARG B 1 266 ? -10.305 -28.281 -22.016 1 96.88 266 ARG B C 1
ATOM 4597 O O . ARG B 1 266 ? -9.234 -27.766 -22.359 1 96.88 266 ARG B O 1
ATOM 4604 N N . SER B 1 267 ? -10.625 -29.5 -22.266 1 96.62 267 SER B N 1
ATOM 4605 C CA . SER B 1 267 ? -9.781 -30.344 -23.109 1 96.62 267 SER B CA 1
ATOM 4606 C C . SER B 1 267 ? -9.93 -30 -24.578 1 96.62 267 SER B C 1
ATOM 4608 O O . SER B 1 267 ? -11.016 -29.594 -25.016 1 96.62 267 SER B O 1
ATOM 4610 N N . ILE B 1 268 ? -8.82 -30.078 -25.203 1 93 268 ILE B N 1
ATOM 4611 C CA . ILE B 1 268 ? -8.836 -29.844 -26.641 1 93 268 ILE B CA 1
ATOM 4612 C C . ILE B 1 268 ? -9.172 -31.141 -27.375 1 93 268 ILE B C 1
ATOM 4614 O O . ILE B 1 268 ? -8.469 -32.156 -27.234 1 93 268 ILE B O 1
ATOM 4618 N N . PRO B 1 269 ? -10.203 -30.984 -28.234 1 84.25 269 PRO B N 1
ATOM 4619 C CA . PRO B 1 269 ? -10.617 -32.219 -28.922 1 84.25 269 PRO B CA 1
ATOM 4620 C C . PRO B 1 269 ? -9.57 -32.75 -29.891 1 84.25 269 PRO B C 1
ATOM 4622 O O . PRO B 1 269 ? -8.805 -31.953 -30.453 1 84.25 269 PRO B O 1
ATOM 4625 N N . ASN B 1 270 ? -9.547 -33.969 -30.297 1 74.06 270 ASN B N 1
ATOM 4626 C CA . ASN B 1 270 ? -8.82 -34.75 -31.297 1 74.06 270 ASN B CA 1
ATOM 4627 C C . ASN B 1 270 ? -7.316 -34.531 -31.188 1 74.06 270 ASN B C 1
ATOM 4629 O O . ASN B 1 270 ? -6.531 -35.375 -31.609 1 74.06 270 ASN B O 1
ATOM 4633 N N . ASN B 1 271 ? -6.895 -33.188 -30.922 1 63.66 271 ASN B N 1
ATOM 4634 C CA . ASN B 1 271 ? -5.48 -32.844 -31 1 63.66 271 ASN B CA 1
ATOM 4635 C C . ASN B 1 271 ? -4.746 -33.188 -29.703 1 63.66 271 ASN B C 1
ATOM 4637 O O . ASN B 1 271 ? -3.514 -33.188 -29.672 1 63.66 271 ASN B O 1
ATOM 4641 N N . GLY B 1 272 ? -5.426 -33.469 -28.797 1 80.25 272 GLY B N 1
ATOM 4642 C CA . GLY B 1 272 ? -4.852 -33.812 -27.5 1 80.25 272 GLY B CA 1
ATOM 4643 C C . GLY B 1 272 ? -4.52 -32.594 -26.656 1 80.25 272 GLY B C 1
ATOM 4644 O O . GLY B 1 272 ? -4.613 -31.469 -27.125 1 80.25 272 GLY B O 1
ATOM 4645 N N . GLY B 1 273 ? -4.453 -32.594 -25.5 1 95.5 273 GLY B N 1
ATOM 4646 C CA . GLY B 1 273 ? -4.086 -31.547 -24.547 1 95.5 273 GLY B CA 1
ATOM 4647 C C . GLY B 1 273 ? -5.285 -30.828 -23.969 1 95.5 273 GLY B C 1
ATOM 4648 O O . GLY B 1 273 ? -6.391 -31.375 -23.922 1 95.5 273 GLY B O 1
ATOM 4649 N N . PHE B 1 274 ? -5.059 -29.656 -23.453 1 97.5 274 PHE B N 1
ATOM 4650 C CA . PHE B 1 274 ? -6.121 -28.859 -22.844 1 97.5 274 PHE B CA 1
ATOM 4651 C C . PHE B 1 274 ? -5.707 -27.391 -22.75 1 97.5 274 PHE B C 1
ATOM 4653 O O . PHE B 1 274 ? -4.539 -27.062 -22.953 1 97.5 274 PHE B O 1
ATOM 4660 N N . GLU B 1 275 ? -6.672 -26.562 -22.594 1 97.25 275 GLU B N 1
ATOM 4661 C CA . GLU B 1 275 ? -6.414 -25.125 -22.406 1 97.25 275 GLU B CA 1
ATOM 4662 C C . GLU B 1 275 ? -6.992 -24.641 -21.094 1 97.25 275 GLU B C 1
ATOM 4664 O O . GLU B 1 275 ? -7.965 -25.203 -20.578 1 97.25 275 GLU B O 1
ATOM 4669 N N . ILE B 1 276 ? -6.324 -23.719 -20.547 1 97.94 276 ILE B N 1
ATOM 4670 C CA . ILE B 1 276 ? -6.703 -23.125 -19.266 1 97.94 276 ILE B CA 1
ATOM 4671 C C . ILE B 1 276 ? -6.703 -21.609 -19.375 1 97.94 276 ILE B C 1
ATOM 4673 O O . ILE B 1 276 ? -5.812 -21.016 -20 1 97.94 276 ILE B O 1
ATOM 4677 N N . ILE B 1 277 ? -7.719 -21 -18.781 1 97.75 277 ILE B N 1
ATOM 4678 C CA . ILE B 1 277 ? -7.805 -19.547 -18.625 1 97.75 277 ILE B CA 1
ATOM 4679 C C . ILE B 1 277 ? -7.828 -19.188 -17.141 1 97.75 277 ILE B C 1
ATOM 4681 O O . ILE B 1 277 ? -8.898 -19 -16.547 1 97.75 277 ILE B O 1
ATOM 4685 N N . PRO B 1 278 ? -6.613 -19.109 -16.547 1 98.12 278 PRO B N 1
ATOM 4686 C CA . PRO B 1 278 ? -6.578 -18.562 -15.195 1 98.12 278 PRO B CA 1
ATOM 4687 C C . PRO B 1 278 ? -7.055 -17.109 -15.125 1 98.12 278 PRO B C 1
ATOM 4689 O O . PRO B 1 278 ? -6.637 -16.281 -15.93 1 98.12 278 PRO B O 1
ATOM 4692 N N . LYS B 1 279 ? -7.934 -16.891 -14.211 1 97.38 279 LYS B N 1
ATOM 4693 C CA . LYS B 1 279 ? -8.5 -15.555 -14.047 1 97.38 279 LYS B CA 1
ATOM 4694 C C . LYS B 1 279 ? -8.766 -15.25 -12.578 1 97.38 279 LYS B C 1
ATOM 4696 O O . LYS B 1 279 ? -9.375 -16.047 -11.867 1 97.38 279 LYS B O 1
ATOM 4701 N N . VAL B 1 280 ? -8.297 -14.094 -12.133 1 97.31 280 VAL B N 1
ATOM 4702 C CA . VAL B 1 280 ? -8.477 -13.664 -10.75 1 97.31 280 VAL B CA 1
ATOM 4703 C C . VAL B 1 280 ? -9.078 -12.266 -10.719 1 97.31 280 VAL B C 1
ATOM 4705 O O . VAL B 1 280 ? -8.68 -11.391 -11.492 1 97.31 280 VAL B O 1
ATOM 4708 N N . PHE B 1 281 ? -10 -12.117 -9.844 1 96.5 281 PHE B N 1
ATOM 4709 C CA . PHE B 1 281 ? -10.633 -10.82 -9.633 1 96.5 281 PHE B CA 1
ATOM 4710 C C . PHE B 1 281 ? -9.938 -10.055 -8.523 1 96.5 281 PHE B C 1
ATOM 4712 O O . PHE B 1 281 ? -9.578 -10.625 -7.492 1 96.5 281 PHE B O 1
ATOM 4719 N N . PHE B 1 282 ? -9.719 -8.75 -8.742 1 96.12 282 PHE B N 1
ATOM 4720 C CA . PHE B 1 282 ? -9.203 -7.793 -7.77 1 96.12 282 PHE B CA 1
ATOM 4721 C C . PHE B 1 282 ? -10.148 -6.605 -7.629 1 96.12 282 PHE B C 1
ATOM 4723 O O . PHE B 1 282 ? -10.898 -6.289 -8.555 1 96.12 282 PHE B O 1
ATOM 4730 N N . PRO B 1 283 ? -10.102 -5.969 -6.453 1 94 283 PRO B N 1
ATOM 4731 C CA . PRO B 1 283 ? -10.852 -4.711 -6.398 1 94 283 PRO B CA 1
ATOM 4732 C C . PRO B 1 283 ? -10.438 -3.734 -7.5 1 94 283 PRO B C 1
ATOM 4734 O O . PRO B 1 283 ? -9.258 -3.652 -7.852 1 94 283 PRO B O 1
ATOM 4737 N N . SER B 1 284 ? -11.375 -2.914 -8 1 94 284 SER B N 1
ATOM 4738 C CA . SER B 1 284 ? -11.141 -2.039 -9.148 1 94 284 SER B CA 1
ATOM 4739 C C . SER B 1 284 ? -10.125 -0.948 -8.805 1 94 284 SER B C 1
ATOM 4741 O O . SER B 1 284 ? -9.562 -0.319 -9.703 1 94 284 SER B O 1
ATOM 4743 N N . GLY B 1 285 ? -9.867 -0.72 -7.531 1 90.56 285 GLY B N 1
ATOM 4744 C CA . GLY B 1 285 ? -8.914 0.295 -7.105 1 90.56 285 GLY B CA 1
ATOM 4745 C C . GLY B 1 285 ? -7.469 -0.161 -7.207 1 90.56 285 GLY B C 1
ATOM 4746 O O . GLY B 1 285 ? -6.547 0.645 -7.059 1 90.56 285 GLY B O 1
ATOM 4747 N N . VAL B 1 286 ? -7.234 -1.438 -7.41 1 91.81 286 VAL B N 1
ATOM 4748 C CA . VAL B 1 286 ? -5.875 -1.938 -7.605 1 91.81 286 VAL B CA 1
ATOM 4749 C C . VAL B 1 286 ? -5.285 -1.353 -8.883 1 91.81 286 VAL B C 1
ATOM 4751 O O . VAL B 1 286 ? -5.922 -1.394 -9.945 1 91.81 286 VAL B O 1
ATOM 4754 N N . PRO B 1 287 ? -4.059 -0.816 -8.812 1 87.75 287 PRO B N 1
ATOM 4755 C CA . PRO B 1 287 ? -3.439 -0.236 -10.008 1 87.75 287 PRO B CA 1
ATOM 4756 C C . PRO B 1 287 ? -3.293 -1.245 -11.148 1 87.75 287 PRO B C 1
ATOM 4758 O O . PRO B 1 287 ? -2.975 -2.412 -10.906 1 87.75 287 PRO B O 1
ATOM 4761 N N . THR B 1 288 ? -3.48 -0.763 -12.352 1 89.44 288 THR B N 1
ATOM 4762 C CA . THR B 1 288 ? -3.408 -1.6 -13.547 1 89.44 288 THR B CA 1
ATOM 4763 C C . THR B 1 288 ? -2.043 -2.273 -13.648 1 89.44 288 THR B C 1
ATOM 4765 O O . THR B 1 288 ? -1.942 -3.416 -14.102 1 89.44 288 THR B O 1
ATOM 4768 N N . TYR B 1 289 ? -1.008 -1.601 -13.227 1 88.19 289 TYR B N 1
ATOM 4769 C CA . TYR B 1 289 ? 0.34 -2.16 -13.25 1 88.19 289 TYR B CA 1
ATOM 4770 C C . TYR B 1 289 ? 0.397 -3.475 -12.477 1 88.19 289 TYR B C 1
ATOM 4772 O O . TYR B 1 289 ? 1.052 -4.426 -12.914 1 88.19 289 TYR B O 1
ATOM 4780 N N . LEU B 1 290 ? -0.255 -3.543 -11.359 1 91.81 290 LEU B N 1
ATOM 4781 C CA . LEU B 1 290 ? -0.235 -4.75 -10.539 1 91.81 290 LEU B CA 1
ATOM 4782 C C . LEU B 1 290 ? -0.988 -5.883 -11.227 1 91.81 290 LEU B C 1
ATOM 4784 O O . LEU B 1 290 ? -0.599 -7.051 -11.109 1 91.81 290 LEU B O 1
ATOM 4788 N N . LEU B 1 291 ? -2.061 -5.543 -11.906 1 94.88 291 LEU B N 1
ATOM 4789 C CA . LEU B 1 291 ? -2.779 -6.559 -12.672 1 94.88 291 LEU B CA 1
ATOM 4790 C C . LEU B 1 291 ? -1.898 -7.133 -13.773 1 94.88 291 LEU B C 1
ATOM 4792 O O . LEU B 1 291 ? -1.917 -8.336 -14.023 1 94.88 291 LEU B O 1
ATOM 4796 N N . GLU B 1 292 ? -1.146 -6.281 -14.391 1 94.38 292 GLU B N 1
ATOM 4797 C CA . GLU B 1 292 ? -0.244 -6.707 -15.453 1 94.38 292 GLU B CA 1
ATOM 4798 C C . GLU B 1 292 ? 0.855 -7.617 -14.914 1 94.38 292 GLU B C 1
ATOM 4800 O O . GLU B 1 292 ? 1.156 -8.656 -15.516 1 94.38 292 GLU B O 1
ATOM 4805 N N . GLN B 1 293 ? 1.362 -7.211 -13.836 1 93.25 293 GLN B N 1
ATOM 4806 C CA . GLN B 1 293 ? 2.41 -8.031 -13.234 1 93.25 293 GLN B CA 1
ATOM 4807 C C . GLN B 1 293 ? 1.853 -9.367 -12.742 1 93.25 293 GLN B C 1
ATOM 4809 O O . GLN B 1 293 ? 2.539 -10.383 -12.789 1 93.25 293 GLN B O 1
ATOM 4814 N N . HIS B 1 294 ? 0.673 -9.359 -12.289 1 97.38 294 HIS B N 1
ATOM 4815 C CA . HIS B 1 294 ? 0.04 -10.578 -11.797 1 97.38 294 HIS B CA 1
ATOM 4816 C C . HIS B 1 294 ? -0.113 -11.609 -12.914 1 97.38 294 HIS B C 1
ATOM 4818 O O . HIS B 1 294 ? -0.108 -12.812 -12.648 1 97.38 294 HIS B O 1
ATOM 4824 N N . ARG B 1 295 ? -0.243 -11.188 -14.117 1 98.38 295 ARG B N 1
ATOM 4825 C CA . ARG B 1 295 ? -0.346 -12.125 -15.234 1 98.38 295 ARG B CA 1
ATOM 4826 C C . ARG B 1 295 ? 0.912 -12.977 -15.352 1 98.38 295 ARG B C 1
ATOM 4828 O O . ARG B 1 295 ? 0.836 -14.156 -15.695 1 98.38 295 ARG B O 1
ATOM 4835 N N . TRP B 1 296 ? 2.029 -12.406 -15.039 1 97.5 296 TRP B N 1
ATOM 4836 C CA . TRP B 1 296 ? 3.273 -13.172 -15.047 1 97.5 296 TRP B CA 1
ATOM 4837 C C . TRP B 1 296 ? 3.297 -14.18 -13.898 1 97.5 296 TRP B C 1
ATOM 4839 O O . TRP B 1 296 ? 3.795 -15.297 -14.062 1 97.5 296 TRP B O 1
ATOM 4849 N N . HIS B 1 297 ? 2.795 -13.734 -12.828 1 98.25 297 HIS B N 1
ATOM 4850 C CA . HIS B 1 297 ? 2.619 -14.648 -11.695 1 98.25 297 HIS B CA 1
ATOM 4851 C C . HIS B 1 297 ? 1.772 -15.852 -12.094 1 98.25 297 HIS B C 1
ATOM 4853 O O . HIS B 1 297 ? 2.141 -17 -11.812 1 98.25 297 HIS B O 1
ATOM 4859 N N . LEU B 1 298 ? 0.66 -15.586 -12.75 1 98.56 298 LEU B N 1
ATOM 4860 C CA . LEU B 1 298 ? -0.208 -16.656 -13.219 1 98.56 298 LEU B CA 1
ATOM 4861 C C . LEU B 1 298 ? 0.529 -17.578 -14.195 1 98.56 298 LEU B C 1
ATOM 4863 O O . LEU B 1 298 ? 0.435 -18.797 -14.102 1 98.56 298 LEU B O 1
ATOM 4867 N N . ALA B 1 299 ? 1.232 -16.969 -15.117 1 98.56 299 ALA B N 1
ATOM 4868 C CA . ALA B 1 299 ? 1.95 -17.75 -16.125 1 98.56 299 ALA B CA 1
ATOM 4869 C C . ALA B 1 299 ? 2.938 -18.719 -15.477 1 98.56 299 ALA B C 1
ATOM 4871 O O . ALA B 1 299 ? 3.025 -19.875 -15.867 1 98.56 299 ALA B O 1
ATOM 4872 N N . THR B 1 300 ? 3.641 -18.203 -14.523 1 98.25 300 THR B N 1
ATOM 4873 C CA . THR B 1 300 ? 4.637 -19.016 -13.828 1 98.25 300 THR B CA 1
ATOM 4874 C C . THR B 1 300 ? 3.967 -20.125 -13.016 1 98.25 300 THR B C 1
ATOM 4876 O O . THR B 1 300 ? 4.32 -21.297 -13.141 1 98.25 300 THR B O 1
ATOM 4879 N N . GLU B 1 301 ? 3.064 -19.75 -12.211 1 98.19 301 GLU B N 1
ATOM 4880 C CA . GLU B 1 301 ? 2.375 -20.625 -11.266 1 98.19 301 GLU B CA 1
ATOM 4881 C C . GLU B 1 301 ? 1.664 -21.766 -11.992 1 98.19 301 GLU B C 1
ATOM 4883 O O . GLU B 1 301 ? 1.92 -22.938 -11.719 1 98.19 301 GLU B O 1
ATOM 4888 N N . TRP B 1 302 ? 0.828 -21.453 -12.914 1 98.44 302 TRP B N 1
ATOM 4889 C CA . TRP B 1 302 ? 0.049 -22.469 -13.617 1 98.44 302 TRP B CA 1
ATOM 4890 C C . TRP B 1 302 ? 0.931 -23.266 -14.57 1 98.44 302 TRP B C 1
ATOM 4892 O O . TRP B 1 302 ? 0.697 -24.453 -14.789 1 98.44 302 TRP B O 1
ATOM 4902 N N . GLY B 1 303 ? 1.941 -22.625 -15.156 1 98 303 GLY B N 1
ATOM 4903 C CA . GLY B 1 303 ? 2.9 -23.375 -15.953 1 98 303 GLY B CA 1
ATOM 4904 C C . GLY B 1 303 ? 3.598 -24.469 -15.164 1 98 303 GLY B C 1
ATOM 4905 O O . GLY B 1 303 ? 3.725 -25.594 -15.648 1 98 303 GLY B O 1
ATOM 4906 N N . ASN B 1 304 ? 4.012 -24.094 -14.047 1 97.81 304 ASN B N 1
ATOM 4907 C CA . ASN B 1 304 ? 4.703 -25.062 -13.211 1 97.81 304 ASN B CA 1
ATOM 4908 C C . ASN B 1 304 ? 3.758 -26.156 -12.719 1 97.81 304 ASN B C 1
ATOM 4910 O O . ASN B 1 304 ? 4.152 -27.312 -12.586 1 97.81 304 ASN B O 1
ATOM 4914 N N . TRP B 1 305 ? 2.492 -25.844 -12.43 1 97.94 305 TRP B N 1
ATOM 4915 C CA . TRP B 1 305 ? 1.521 -26.859 -12.031 1 97.94 305 TRP B CA 1
ATOM 4916 C C . TRP B 1 305 ? 1.225 -27.812 -13.188 1 97.94 305 TRP B C 1
ATOM 4918 O O . TRP B 1 305 ? 1.141 -29.016 -12.992 1 97.94 305 TRP B O 1
ATOM 4928 N N . ILE B 1 306 ? 1.074 -27.266 -14.391 1 97.69 306 ILE B N 1
ATOM 4929 C CA . ILE B 1 306 ? 0.853 -28.109 -15.562 1 97.69 306 ILE B CA 1
ATOM 4930 C C . ILE B 1 306 ? 2.035 -29.062 -15.742 1 97.69 306 ILE B C 1
ATOM 4932 O O . ILE B 1 306 ? 1.846 -30.25 -15.992 1 97.69 306 ILE B O 1
ATOM 4936 N N . THR B 1 307 ? 3.189 -28.531 -15.602 1 96.25 307 THR B N 1
ATOM 4937 C CA . THR B 1 307 ? 4.398 -29.344 -15.727 1 96.25 307 THR B CA 1
ATOM 4938 C C . THR B 1 307 ? 4.414 -30.453 -14.688 1 96.25 307 THR B C 1
ATOM 4940 O O . THR B 1 307 ? 4.684 -31.609 -15.016 1 96.25 307 THR B O 1
ATOM 4943 N N . ALA B 1 308 ? 4.141 -30.125 -13.492 1 95.94 308 ALA B N 1
ATOM 4944 C CA . ALA B 1 308 ? 4.105 -31.109 -12.422 1 95.94 308 ALA B CA 1
ATOM 4945 C C . ALA B 1 308 ? 3.049 -32.188 -12.695 1 95.94 308 ALA B C 1
ATOM 4947 O O . ALA B 1 308 ? 3.291 -33.375 -12.484 1 95.94 308 ALA B O 1
ATOM 4948 N N . TYR B 1 309 ? 1.916 -31.75 -13.117 1 97.06 309 TYR B N 1
ATOM 4949 C CA . TYR B 1 309 ? 0.827 -32.656 -13.469 1 97.06 309 TYR B CA 1
ATOM 4950 C C . TYR B 1 309 ? 1.271 -33.656 -14.531 1 97.06 309 TYR B C 1
ATOM 4952 O O . TYR B 1 309 ? 1.146 -34.875 -14.344 1 97.06 309 TYR B O 1
ATOM 4960 N N . VAL B 1 310 ? 1.83 -33.188 -15.625 1 94.88 310 VAL B N 1
ATOM 4961 C CA . VAL B 1 310 ? 2.221 -34.031 -16.75 1 94.88 310 VAL B CA 1
ATOM 4962 C C . VAL B 1 310 ? 3.342 -34.969 -16.312 1 94.88 310 VAL B C 1
ATOM 4964 O O . VAL B 1 310 ? 3.352 -36.156 -16.703 1 94.88 310 VAL B O 1
ATOM 4967 N N . ASN B 1 311 ? 4.207 -34.438 -15.508 1 92.88 311 ASN B N 1
ATOM 4968 C CA . ASN B 1 311 ? 5.277 -35.281 -14.984 1 92.88 311 ASN B CA 1
ATOM 4969 C C . ASN B 1 311 ? 4.727 -36.406 -14.109 1 92.88 311 ASN B C 1
ATOM 4971 O O . ASN B 1 311 ? 5.203 -37.531 -14.18 1 92.88 311 ASN B O 1
ATOM 4975 N N . ASP B 1 312 ? 3.82 -36.125 -13.297 1 93.12 312 ASP B N 1
ATOM 4976 C CA . ASP B 1 312 ? 3.205 -37.125 -12.43 1 93.12 312 ASP B CA 1
ATOM 4977 C C . ASP B 1 312 ? 2.438 -38.156 -13.25 1 93.12 312 ASP B C 1
ATOM 4979 O O . ASP B 1 312 ? 2.428 -39.344 -12.906 1 93.12 312 ASP B O 1
ATOM 4983 N N . GLU B 1 313 ? 1.739 -37.719 -14.266 1 88.25 313 GLU B N 1
ATOM 4984 C CA . GLU B 1 313 ? 0.984 -38.625 -15.117 1 88.25 313 GLU B CA 1
ATOM 4985 C C . GLU B 1 313 ? 1.914 -39.594 -15.875 1 88.25 313 GLU B C 1
ATOM 4987 O O . GLU B 1 313 ? 1.602 -40.75 -16.047 1 88.25 313 GLU B O 1
ATOM 4992 N N . MET B 1 314 ? 2.973 -39.062 -16.344 1 81.62 314 MET B N 1
ATOM 4993 C CA . MET B 1 314 ? 3.928 -39.875 -17.078 1 81.62 314 MET B CA 1
ATOM 4994 C C . MET B 1 314 ? 4.684 -40.812 -16.141 1 81.62 314 MET B C 1
ATOM 4996 O O . MET B 1 314 ? 5.055 -41.906 -16.547 1 81.62 314 MET B O 1
ATOM 5000 N N . GLY B 1 315 ? 5.016 -40.25 -14.984 1 72.56 315 GLY B N 1
ATOM 5001 C CA . GLY B 1 315 ? 5.645 -41.156 -14.016 1 72.56 315 GLY B CA 1
ATOM 5002 C C . GLY B 1 315 ? 4.75 -42.281 -13.586 1 72.56 315 GLY B C 1
ATOM 5003 O O . GLY B 1 315 ? 5.219 -43.406 -13.398 1 72.56 315 GLY B O 1
ATOM 5004 N N . SER B 1 316 ? 3.555 -41.969 -13.43 1 66.81 316 SER B N 1
ATOM 5005 C CA . SER B 1 316 ? 2.598 -43 -13.078 1 66.81 316 SER B CA 1
ATOM 5006 C C . SER B 1 316 ? 2.449 -44 -14.211 1 66.81 316 SER B C 1
ATOM 5008 O O . SER B 1 316 ? 2.322 -45.219 -13.953 1 66.81 316 SER B O 1
ATOM 5010 N N . GLU B 1 317 ? 2.459 -43.531 -15.43 1 55.12 317 GLU B N 1
ATOM 5011 C CA . GLU B 1 317 ? 2.373 -44.406 -16.578 1 55.12 317 GLU B CA 1
ATOM 5012 C C . GLU B 1 317 ? 3.586 -45.344 -16.656 1 55.12 317 GLU B C 1
ATOM 5014 O O . GLU B 1 317 ? 3.451 -46.531 -16.953 1 55.12 317 GLU B O 1
ATOM 5019 N N . LYS B 1 318 ? 4.812 -44.844 -16.328 1 58.44 318 LYS B N 1
ATOM 5020 C CA . LYS B 1 318 ? 6.02 -45.656 -16.328 1 58.44 318 LYS B CA 1
ATOM 5021 C C . LYS B 1 318 ? 5.973 -46.688 -15.211 1 58.44 318 LYS B C 1
ATOM 5023 O O . LYS B 1 318 ? 6.418 -47.844 -15.383 1 58.44 318 LYS B O 1
ATOM 5028 N N . ARG B 1 319 ? 5.375 -46.281 -14.141 1 57.56 319 ARG B N 1
ATOM 5029 C CA . ARG B 1 319 ? 5.266 -47.219 -13.031 1 57.56 319 ARG B CA 1
ATOM 5030 C C . ARG B 1 319 ? 4.277 -48.344 -13.359 1 57.56 319 ARG B C 1
ATOM 5032 O O . ARG B 1 319 ? 4.52 -49.5 -13.031 1 57.56 319 ARG B O 1
ATOM 5039 N N . SER B 1 320 ? 3.207 -47.844 -13.961 1 55.34 320 SER B N 1
ATOM 5040 C CA . SER B 1 320 ? 2.213 -48.844 -14.328 1 55.34 320 SER B CA 1
ATOM 5041 C C . SER B 1 320 ? 2.727 -49.75 -15.445 1 55.34 320 SER B C 1
ATOM 5043 O O . SER B 1 320 ? 2.307 -50.906 -15.562 1 55.34 320 SER B O 1
ATOM 5045 N N . ALA B 1 321 ? 3.455 -49.156 -16.219 1 53.19 321 ALA B N 1
ATOM 5046 C CA . ALA B 1 321 ? 3.979 -49.906 -17.344 1 53.19 321 ALA B CA 1
ATOM 5047 C C . ALA B 1 321 ? 5.188 -50.75 -16.938 1 53.19 321 ALA B C 1
ATOM 5049 O O . ALA B 1 321 ? 5.668 -51.562 -17.703 1 53.19 321 ALA B O 1
ATOM 5050 N N . GLY B 1 322 ? 5.508 -50.875 -15.734 1 46.69 322 GLY B N 1
ATOM 5051 C CA . GLY B 1 322 ? 6.566 -51.75 -15.234 1 46.69 322 GLY B CA 1
ATOM 5052 C C . GLY B 1 322 ? 7.953 -51.281 -15.633 1 46.69 322 GLY B C 1
ATOM 5053 O O . GLY B 1 322 ? 8.891 -52.094 -15.68 1 46.69 322 GLY B O 1
ATOM 5054 N N . VAL B 1 323 ? 8.195 -50.125 -16.203 1 43.16 323 VAL B N 1
ATOM 5055 C CA . VAL B 1 323 ? 9.539 -49.719 -16.594 1 43.16 323 VAL B CA 1
ATOM 5056 C C . VAL B 1 323 ? 10.086 -48.719 -15.578 1 43.16 323 VAL B C 1
ATOM 5058 O O . VAL B 1 323 ? 9.336 -47.906 -15.031 1 43.16 323 VAL B O 1
#

Nearest PDB structures (foldseek):
  5vgs-assembly1_A  TM=6.206E-01  e=1.321E-03  Allium cepa
  3rt0-assembly2_D  TM=5.538E-01  e=2.128E-02  Arabidopsis thaliana
  4dsc-assembly1_A  TM=4.897E-01  e=2.658E-02  Arabidopsis thaliana
  6qw7-assembly2_B  TM=3.752E-01  e=5.976E-01  Stenotrophomonas maltophilia
  6xqy-assembly2_B  TM=3.463E-01  e=2.269E+00  Neisseria gonorrhoeae

Solvent-accessible surface area (backbone atoms only — not comparable to full-atom values): 36156 Å² total; per-residue (Å²): 130,86,78,78,81,84,79,84,83,78,82,80,80,80,80,78,79,78,75,75,81,84,67,86,75,84,77,79,83,73,77,84,74,84,78,80,75,74,76,78,67,83,67,69,73,65,77,70,68,72,71,49,84,52,96,75,76,52,47,74,49,39,26,53,89,84,39,75,52,59,67,67,58,49,45,28,53,47,40,50,43,39,54,31,45,48,31,34,74,74,63,30,63,69,49,18,46,51,44,48,48,46,43,71,74,64,57,72,90,54,77,55,88,55,44,70,60,51,49,50,52,52,41,53,59,54,63,73,38,52,67,67,49,38,46,58,72,45,39,69,45,22,53,51,39,46,47,52,48,53,55,35,48,71,67,28,91,51,72,38,72,31,54,38,40,36,37,32,58,53,64,37,31,67,59,48,52,55,52,49,69,70,36,50,71,36,48,68,66,52,35,60,19,32,65,46,42,60,34,56,29,67,23,82,84,80,15,34,28,41,28,31,39,53,30,70,53,92,49,31,40,47,32,32,31,29,55,83,47,86,61,93,62,89,66,78,86,51,82,83,30,78,45,67,55,40,21,36,20,22,38,63,97,51,90,49,72,60,31,27,37,46,27,33,19,27,56,38,74,100,72,48,7,20,37,38,32,50,27,35,38,33,38,47,46,55,57,67,67,38,40,58,33,27,34,53,42,48,52,38,27,52,49,42,46,53,49,50,49,53,50,51,54,50,50,50,49,33,56,72,66,73,97,131,86,79,79,81,81,79,81,81,82,79,83,77,81,78,78,78,75,78,70,85,75,81,74,76,72,83,78,79,77,73,88,71,85,75,83,73,77,79,77,78,74,77,75,72,78,76,77,70,74,75,46,86,52,97,74,73,50,46,72,49,36,26,53,89,82,38,75,50,59,66,66,58,47,46,29,52,48,41,50,44,40,54,31,46,47,30,34,75,75,62,30,63,69,48,19,45,52,44,49,48,47,44,72,74,62,57,70,90,55,77,56,88,54,43,70,59,52,49,51,50,52,42,53,59,53,62,75,38,52,68,67,49,39,47,58,71,44,39,68,44,24,53,50,40,48,47,51,47,53,54,35,48,72,67,28,93,50,70,38,74,33,53,38,40,36,37,33,58,55,63,37,30,68,58,47,52,55,49,49,67,72,37,51,71,36,47,67,66,53,35,61,19,31,66,46,42,59,35,56,30,66,24,81,83,82,14,35,27,40,30,30,38,53,29,68,52,93,47,31,40,47,31,32,31,29,57,84,48,86,62,93,60,88,69,77,85,50,81,83,29,76,44,67,54,40,22,37,22,22,38,63,95,49,90,49,71,60,33,27,38,47,26,36,20,28,56,39,76,99,75,47,6,20,35,38,32,52,28,35,37,34,38,48,47,57,57,67,67,37,41,58,34,27,34,54,42,49,52,38,26,53,49,41,47,52,51,51,49,53,51,50,54,51,50,48,49,33,57,70,64,72,98

Secondary structure (DSSP, 8-state):
----------------------------------------------------SSTT---EEEEETTEEE-HHHHHHHHHHHHHHHHHHHHH-HHHHHHHHHHHHHH------TTHHHHHHHHHHHHHTS-HHHHHHHTHHHHHHHHHHHHHHHHT-SSEEEEE-EEEESSS-HHHHHHHHHHHTT-HHHHHHT-TTEEEEEEETTTEEEEEE--TT-SS-EEEEE-TT---SS-----TT--EEEEEEEEETTS--EEEEEEEEEEEPTTT--EEEE-EEEEETTS-HHHHHHHHHHHHHHHHHHHHHHHHHHHHHHHHHTT-/----------------------------------------------------SSTT---EEEEETTEEEPHHHHHHHHHHHHHHHHHHHHH-HHHHHHHHHHHHHH------TTHHHHHHHHHHHHHTS-HHHHHHHTHHHHHHHHHHHHHHHHT-SSEEEEE-EEEESSS-HHHHHHHHHHHTT-HHHHHHT-TTEEEEEEETTTEEEEEE--TT-SS-EEEEE-TT---SS-----TT--EEEEEEEEETTS--EEEEEEEEEEEPTTT--EEEE-EEEEETTS-HHHHHHHHHHHHHHHHHHHHHHHHHHHHHHHHHTT-

pLDDT: mean 80.09, std 27.4, range [16.84, 98.75]